Protein AF-A0A9P0BGC9-F1 (afdb_monomer)

Organism: Brassicogethes aeneus (NCBI:txid1431903)

Secondary structure (DSSP, 8-state):
----HHHHHHHHHHHHHHHHHHTT--B--HHHHHHHHHHHHHHHHHHHHGGG-TT---HHHHHHHHHHHHTTTTTT--B-TTHHHH---HHHHHHHHHTT-SS----PPP-TTS--PPP------B----HHHHHHHHHTT--HHHHHHHHHHHHHHTT--GGGB--SHHHHHHHHHHHHHHHHHHHHHH---SS-EEEEE--EEEE-SSSS-EEEE--EEEEETTEEEEEE--EESS--HHHHHHHHHHHHHHTT-TTTEEEEE----------------TTTHHHHHHHHHHHHHS--SSHHHHHHHHHHHHHTT---SS----PPP---TT--HHHHHHHHHHHHHTGGGS---HHHHHHHHHHHHHIIIIIHHHHHHTTBGGGHHHHHHHHHHHHHHHTTT-HHHHHHHHHHHGGG-GGGSTTGGGGGGG-SSS-HHHHHHHHHHTTSPPPSS--SS----GGGTTT--GGGG--GGGHHHHHHHT---GGGGS-GGGGGG-HHHHHHHHHHHT-B-STHHHHHHHHHHHHHTTTS-S-HHHHHHHHHHHHHHHHHHHHHHHHHHHHHHHTSSS-----------------------------------------

Structure (mmCIF, N/CA/C/O backbone):
data_AF-A0A9P0BGC9-F1
#
_entry.id   AF-A0A9P0BGC9-F1
#
loop_
_atom_site.group_PDB
_atom_site.id
_atom_site.type_symbol
_atom_site.label_atom_id
_atom_site.label_alt_id
_atom_site.label_comp_id
_atom_site.label_asym_id
_atom_site.label_entity_id
_atom_site.label_seq_id
_atom_site.pdbx_PDB_ins_code
_atom_site.Cartn_x
_atom_site.Cartn_y
_atom_site.Cartn_z
_atom_site.occupancy
_atom_site.B_iso_or_equiv
_atom_site.auth_seq_id
_atom_site.auth_comp_id
_atom_site.auth_asym_id
_atom_site.auth_atom_id
_atom_site.pdbx_PDB_model_num
ATOM 1 N N . MET A 1 1 ? 18.944 28.566 -44.411 1.00 42.31 1 MET A N 1
ATOM 2 C CA . MET A 1 1 ? 19.583 29.315 -43.300 1.00 42.31 1 MET A CA 1
ATOM 3 C C . MET A 1 1 ? 21.086 29.376 -43.535 1.00 42.31 1 MET A C 1
ATOM 5 O O . MET A 1 1 ? 21.668 28.333 -43.802 1.00 42.31 1 MET A O 1
ATOM 9 N N . LYS A 1 2 ? 21.724 30.555 -43.458 1.00 43.94 2 LYS A N 1
ATOM 10 C CA . LYS A 1 2 ? 23.197 30.640 -43.460 1.00 43.94 2 LYS A CA 1
ATOM 11 C C . LYS A 1 2 ? 23.710 29.971 -42.179 1.00 43.94 2 LYS A C 1
ATOM 13 O O . LYS A 1 2 ? 23.410 30.449 -41.090 1.00 43.94 2 LYS A O 1
ATOM 18 N N . GLN A 1 3 ? 24.410 28.843 -42.302 1.00 54.47 3 GLN A N 1
ATOM 19 C CA . GLN A 1 3 ? 25.045 28.195 -41.154 1.00 54.47 3 GLN A CA 1
ATOM 20 C C . GLN A 1 3 ? 26.105 29.137 -40.567 1.00 54.47 3 GLN A C 1
ATOM 22 O O . GLN A 1 3 ? 26.843 29.791 -41.303 1.00 54.47 3 GLN A O 1
ATOM 27 N N . THR A 1 4 ? 26.174 29.228 -39.240 1.00 75.44 4 THR A N 1
ATOM 28 C CA . THR A 1 4 ? 27.269 29.932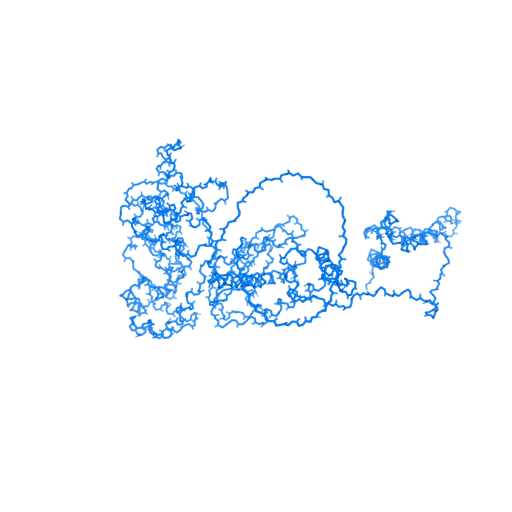 -38.563 1.00 75.44 4 THR A CA 1
ATOM 29 C C . THR A 1 4 ? 28.569 29.138 -38.741 1.00 75.44 4 THR A C 1
ATOM 31 O O . THR A 1 4 ? 28.533 27.909 -38.813 1.00 75.44 4 THR A O 1
ATOM 34 N N . ASN A 1 5 ? 29.729 29.809 -38.768 1.00 72.69 5 ASN A N 1
ATOM 35 C CA . ASN A 1 5 ? 31.035 29.145 -38.945 1.00 72.69 5 ASN A CA 1
ATOM 36 C C . ASN A 1 5 ? 31.257 27.998 -37.941 1.00 72.69 5 ASN A C 1
ATOM 38 O O . ASN A 1 5 ? 31.816 26.962 -38.291 1.00 72.69 5 ASN A O 1
ATOM 42 N N . ARG A 1 6 ? 30.753 28.158 -36.711 1.00 77.88 6 ARG A N 1
ATOM 43 C CA . ARG A 1 6 ? 30.807 27.140 -35.656 1.00 77.88 6 ARG A CA 1
ATOM 44 C C . ARG A 1 6 ? 29.933 25.922 -35.952 1.00 77.88 6 ARG A C 1
ATOM 46 O O . ARG A 1 6 ? 30.346 24.799 -35.679 1.00 77.88 6 ARG A O 1
ATOM 53 N N . ASN A 1 7 ? 28.752 26.115 -36.541 1.00 79.12 7 ASN A N 1
ATOM 54 C CA . ASN A 1 7 ? 27.880 25.008 -36.937 1.00 79.12 7 ASN A CA 1
ATOM 55 C C . ASN A 1 7 ? 28.498 24.205 -38.089 1.00 79.12 7 ASN A C 1
ATOM 57 O O . ASN A 1 7 ? 28.471 22.976 -38.051 1.00 79.12 7 ASN A O 1
ATOM 61 N N . SER A 1 8 ? 29.125 24.875 -39.060 1.00 80.62 8 SER A N 1
ATOM 62 C CA . SER A 1 8 ? 29.835 24.201 -40.154 1.00 80.62 8 SER A CA 1
ATOM 63 C C . SER A 1 8 ? 31.104 23.485 -39.669 1.00 80.62 8 SER A C 1
ATOM 65 O O . SER A 1 8 ? 31.342 22.345 -40.062 1.00 80.62 8 SER A O 1
ATOM 67 N N . ALA A 1 9 ? 31.875 24.085 -38.752 1.00 84.25 9 ALA A N 1
ATOM 68 C CA . ALA A 1 9 ? 33.024 23.427 -38.123 1.00 84.25 9 ALA A CA 1
ATOM 69 C C . ALA A 1 9 ? 32.606 22.207 -37.286 1.00 84.25 9 ALA A C 1
ATOM 71 O O . ALA A 1 9 ? 33.280 21.179 -37.311 1.00 84.25 9 ALA A O 1
ATOM 72 N N . ASN A 1 10 ? 31.471 22.289 -36.586 1.00 85.56 10 ASN A N 1
ATOM 73 C CA . ASN A 1 10 ? 30.896 21.161 -35.858 1.00 85.56 10 ASN A CA 1
ATOM 74 C C . ASN A 1 10 ? 30.459 20.032 -36.802 1.00 85.56 10 ASN A C 1
ATOM 76 O O . ASN A 1 10 ? 30.747 18.876 -36.508 1.00 85.56 10 ASN A O 1
ATOM 80 N N . SER A 1 11 ? 29.820 20.348 -37.934 1.00 81.88 11 SER A N 1
ATOM 81 C CA . SER A 1 11 ? 29.450 19.351 -38.951 1.00 81.88 11 SER A CA 1
ATOM 82 C C . SER A 1 11 ? 30.686 18.646 -39.510 1.00 81.88 11 SER A C 1
ATOM 84 O O . SER A 1 11 ? 30.783 17.427 -39.418 1.00 81.88 11 SER A O 1
ATOM 86 N N . ALA A 1 12 ? 31.684 19.411 -39.967 1.00 82.44 12 ALA A N 1
ATOM 87 C CA . ALA A 1 12 ? 32.933 18.859 -40.488 1.00 82.44 12 ALA A CA 1
ATOM 88 C C . ALA A 1 12 ? 33.674 18.008 -39.441 1.00 82.44 12 ALA A C 1
ATOM 90 O O . ALA A 1 12 ? 34.202 16.946 -39.759 1.00 82.44 12 ALA A O 1
ATOM 91 N N . ALA A 1 13 ? 33.678 18.433 -38.172 1.00 85.31 13 ALA A N 1
ATOM 92 C CA . ALA A 1 13 ? 34.243 17.639 -37.087 1.00 85.31 13 ALA A CA 1
ATOM 93 C C . ALA A 1 13 ? 33.483 16.319 -36.873 1.00 85.31 13 ALA A C 1
ATOM 95 O O . ALA A 1 13 ? 34.124 15.309 -36.602 1.00 85.31 13 ALA A O 1
ATOM 96 N N . CYS A 1 14 ? 32.149 16.298 -37.005 1.00 80.06 14 CYS A N 1
ATOM 97 C CA . CYS A 1 14 ? 31.367 15.058 -36.914 1.00 80.06 14 CYS A CA 1
ATOM 98 C C . CYS A 1 14 ? 31.739 14.079 -38.029 1.00 80.06 14 CYS A C 1
ATOM 100 O O . CYS A 1 14 ? 31.996 12.913 -37.740 1.00 80.06 14 CYS A O 1
ATOM 102 N N . ASP A 1 15 ? 31.810 14.560 -39.270 1.00 80.25 15 ASP A N 1
ATOM 103 C CA . ASP A 1 15 ? 32.088 13.719 -40.437 1.00 80.25 15 ASP A CA 1
ATOM 104 C C . ASP A 1 15 ? 33.494 13.112 -40.362 1.00 80.25 15 ASP A C 1
ATOM 106 O O . ASP A 1 15 ? 33.681 11.909 -40.550 1.00 80.25 15 ASP A O 1
ATOM 110 N N . VAL A 1 16 ? 34.489 13.927 -40.000 1.00 80.75 16 VAL A N 1
ATOM 111 C CA . VAL A 1 16 ? 35.877 13.471 -39.856 1.00 80.75 16 VAL A CA 1
ATOM 112 C C . VAL A 1 16 ? 36.014 12.515 -38.672 1.00 80.75 16 VAL A C 1
ATOM 114 O O . VAL A 1 16 ? 36.643 11.470 -38.811 1.00 80.75 16 VAL A O 1
ATOM 117 N N . MET A 1 17 ? 35.394 12.801 -37.522 1.00 80.81 17 MET A N 1
ATOM 118 C CA . MET A 1 17 ? 35.425 11.873 -36.385 1.00 80.81 17 MET A CA 1
ATOM 119 C C . MET A 1 17 ? 34.767 10.532 -36.720 1.00 80.81 17 MET A C 1
ATOM 121 O O . MET A 1 17 ? 35.321 9.496 -36.365 1.00 80.81 17 MET A O 1
ATOM 125 N N . ALA A 1 18 ? 33.654 10.529 -37.459 1.00 72.44 18 ALA A N 1
ATOM 126 C CA . ALA A 1 18 ? 32.997 9.299 -37.895 1.00 72.44 18 ALA A CA 1
ATOM 127 C C . ALA A 1 18 ? 33.884 8.462 -38.837 1.00 72.44 18 ALA A C 1
ATOM 129 O O . ALA A 1 18 ? 33.871 7.232 -38.768 1.00 72.44 18 ALA A O 1
ATOM 130 N N . LEU A 1 19 ? 34.678 9.104 -39.703 1.00 75.81 19 LEU A N 1
ATOM 131 C CA . LEU A 1 19 ? 35.649 8.412 -40.560 1.00 75.81 19 LEU A CA 1
ATOM 132 C C . LEU A 1 19 ? 36.771 7.755 -39.744 1.00 75.81 19 LEU A C 1
ATOM 134 O O . LEU A 1 19 ? 37.113 6.601 -39.993 1.00 75.81 19 LEU A O 1
ATOM 138 N N . TRP A 1 20 ? 37.306 8.462 -38.749 1.00 76.62 20 TRP A N 1
ATOM 139 C CA . TRP A 1 20 ? 38.382 7.958 -37.890 1.00 76.62 20 TRP A CA 1
ATOM 140 C C . TRP A 1 20 ? 37.905 6.864 -36.926 1.00 76.62 20 TRP A C 1
ATOM 142 O O . TRP A 1 20 ? 38.613 5.885 -36.704 1.00 76.62 20 TRP A O 1
ATOM 152 N N . GLU A 1 21 ? 36.673 6.973 -36.423 1.00 74.50 21 GLU A N 1
ATOM 153 C CA . GLU A 1 21 ? 36.033 5.946 -35.596 1.00 74.50 21 GLU A CA 1
ATOM 154 C C . GLU A 1 21 ? 35.771 4.661 -36.397 1.00 74.50 21 GLU A C 1
ATOM 156 O O . GLU A 1 21 ? 36.004 3.557 -35.904 1.00 74.50 21 GLU A O 1
ATOM 161 N N . ARG A 1 22 ? 35.374 4.783 -37.674 1.00 71.31 22 ARG A N 1
ATOM 162 C CA . ARG A 1 22 ? 35.256 3.639 -38.597 1.00 71.31 22 ARG A CA 1
ATOM 163 C C . ARG A 1 22 ? 36.593 2.955 -38.877 1.00 71.31 22 ARG A C 1
ATOM 165 O O . ARG A 1 22 ? 36.590 1.752 -39.121 1.00 71.31 22 ARG A O 1
ATOM 172 N N . ALA A 1 23 ? 37.689 3.710 -38.850 1.00 66.94 23 ALA A N 1
ATOM 173 C CA . ALA A 1 23 ? 39.052 3.204 -38.993 1.00 66.94 23 ALA A CA 1
ATOM 174 C C . ALA A 1 23 ? 39.649 2.686 -37.669 1.00 66.94 23 ALA A C 1
ATOM 176 O O . ALA A 1 23 ? 40.808 2.298 -37.644 1.00 66.94 23 ALA A O 1
ATOM 177 N N . GLY A 1 24 ? 38.897 2.700 -36.559 1.00 69.81 24 GLY A N 1
ATOM 178 C CA . GLY A 1 24 ? 39.373 2.195 -35.267 1.00 69.81 24 GLY A CA 1
ATOM 179 C C . GLY A 1 24 ? 40.439 3.064 -34.588 1.00 69.81 24 GLY A C 1
ATOM 180 O O . GLY A 1 24 ? 41.047 2.627 -33.612 1.00 69.81 24 GLY A O 1
ATOM 181 N N . ILE A 1 25 ? 40.662 4.296 -35.059 1.00 78.94 25 ILE A N 1
ATOM 182 C CA . ILE A 1 25 ? 41.745 5.156 -34.571 1.00 78.94 25 ILE A CA 1
ATOM 183 C C . ILE A 1 25 ? 41.245 6.042 -33.421 1.00 78.94 25 ILE A C 1
ATOM 185 O O . ILE A 1 25 ? 40.296 6.808 -33.606 1.00 78.94 25 ILE A O 1
ATOM 189 N N . PRO A 1 26 ? 41.897 6.025 -32.241 1.00 81.50 26 PRO A N 1
ATOM 190 C CA . PRO A 1 26 ? 41.546 6.920 -31.141 1.00 81.50 26 PRO A CA 1
ATOM 191 C C . PRO A 1 26 ? 41.730 8.395 -31.524 1.00 81.50 26 PRO A C 1
ATOM 193 O O . PRO A 1 26 ? 42.818 8.799 -31.936 1.00 81.50 26 PRO A O 1
ATOM 196 N N . THR A 1 27 ? 40.702 9.226 -31.334 1.00 87.56 27 THR A N 1
ATOM 197 C CA . THR A 1 27 ? 40.726 10.659 -31.683 1.00 87.56 27 THR A CA 1
ATOM 198 C C . THR A 1 27 ? 40.875 11.574 -30.463 1.00 87.56 27 THR A C 1
ATOM 200 O O . THR A 1 27 ? 40.650 11.176 -29.319 1.00 87.56 27 THR A O 1
ATOM 203 N N . LYS A 1 28 ? 41.211 12.848 -30.699 1.00 85.81 28 LYS A N 1
ATOM 204 C CA . LYS A 1 28 ? 41.090 13.936 -29.707 1.00 85.81 28 LYS A CA 1
ATOM 205 C C . LYS A 1 28 ? 39.616 14.226 -29.383 1.00 85.81 28 LYS A C 1
ATOM 207 O O . LYS A 1 28 ? 38.712 13.802 -30.106 1.00 85.81 28 LYS A O 1
ATOM 212 N N . LEU A 1 29 ? 39.363 14.969 -28.301 1.00 86.81 29 LEU A N 1
ATOM 213 C CA . LEU A 1 29 ? 38.004 15.379 -27.939 1.00 86.81 29 LEU A CA 1
ATOM 214 C C . LEU A 1 29 ? 37.404 16.267 -29.038 1.00 86.81 29 LEU A C 1
ATOM 216 O O . LEU A 1 29 ? 38.070 17.149 -29.579 1.00 86.81 29 LEU A O 1
ATOM 220 N N . LYS A 1 30 ? 36.106 16.093 -29.307 1.00 86.62 30 LYS A N 1
ATOM 221 C CA . LYS A 1 30 ? 35.371 16.826 -30.352 1.00 86.62 30 LYS A CA 1
ATOM 222 C C . LYS A 1 30 ? 35.540 18.348 -30.263 1.00 86.62 30 LYS A C 1
ATOM 224 O O . LYS A 1 30 ? 35.715 19.011 -31.281 1.00 86.62 30 LYS A O 1
ATOM 229 N N . LYS A 1 31 ? 35.550 18.902 -29.045 1.00 87.44 31 LYS A N 1
ATOM 230 C CA . LYS A 1 31 ? 35.769 20.339 -28.801 1.00 87.44 31 LYS A CA 1
ATOM 231 C C . LYS A 1 31 ? 37.115 20.843 -29.343 1.00 87.44 31 LYS A C 1
ATOM 233 O O . LYS A 1 31 ? 37.182 21.953 -29.863 1.00 87.44 31 LYS A O 1
ATOM 238 N N . ASP A 1 32 ? 38.161 20.022 -29.269 1.00 87.06 32 ASP A N 1
ATOM 239 C CA . ASP A 1 32 ? 39.514 20.389 -29.694 1.00 87.06 32 ASP A CA 1
ATOM 240 C C . ASP A 1 32 ? 39.655 20.290 -31.217 1.00 87.06 32 ASP A C 1
ATOM 242 O O . ASP A 1 32 ? 40.332 21.111 -31.835 1.00 87.06 32 ASP A O 1
ATOM 246 N N . VAL A 1 33 ? 38.950 19.335 -31.836 1.00 85.94 33 VAL A N 1
ATOM 247 C CA . VAL A 1 33 ? 38.841 19.210 -33.299 1.00 85.94 33 VAL A CA 1
ATOM 248 C C . VAL A 1 33 ? 38.106 20.411 -33.895 1.00 85.94 33 VAL A C 1
ATOM 250 O O . VAL A 1 33 ? 38.604 21.025 -34.837 1.00 85.94 33 VAL A O 1
ATOM 253 N N . ILE A 1 34 ? 36.971 20.806 -33.308 1.00 86.62 34 ILE A N 1
ATOM 254 C CA . ILE A 1 34 ? 36.220 21.999 -33.731 1.00 86.62 34 ILE A CA 1
ATOM 255 C C . ILE A 1 34 ? 37.110 23.242 -33.632 1.00 86.62 34 ILE A C 1
ATOM 257 O O . ILE A 1 34 ? 37.242 23.979 -34.607 1.00 86.62 34 ILE A O 1
ATOM 261 N N . LYS A 1 35 ? 37.800 23.425 -32.498 1.00 88.81 35 LYS A N 1
ATOM 262 C CA . LYS A 1 35 ? 38.720 24.551 -32.288 1.00 88.81 35 LYS A CA 1
ATOM 263 C C . LYS A 1 35 ? 39.859 24.574 -33.316 1.00 88.81 35 LYS A C 1
ATOM 265 O O . LYS A 1 35 ? 40.231 25.644 -33.792 1.00 88.81 35 LYS A O 1
ATOM 270 N N . LYS A 1 36 ? 40.403 23.408 -33.691 1.00 87.12 36 LYS A N 1
ATOM 271 C CA . LYS A 1 36 ? 41.438 23.282 -34.734 1.00 87.12 36 LYS A CA 1
ATOM 272 C C . LYS A 1 36 ? 40.926 23.768 -36.097 1.00 87.12 36 LYS A C 1
ATOM 274 O O . LYS A 1 36 ? 41.611 24.555 -36.750 1.00 87.12 36 LYS A O 1
ATOM 279 N N . ILE A 1 37 ? 39.724 23.348 -36.496 1.00 88.12 37 ILE A N 1
ATOM 280 C CA . ILE A 1 37 ? 39.091 23.745 -37.766 1.00 88.12 37 ILE A CA 1
ATOM 281 C C . ILE A 1 37 ? 38.769 25.248 -37.766 1.00 88.12 37 ILE A C 1
ATOM 283 O O . ILE A 1 37 ? 39.096 25.949 -38.725 1.00 88.12 37 ILE A O 1
ATOM 287 N N . GLU A 1 38 ? 38.199 25.767 -36.675 1.00 87.94 38 GLU A N 1
ATOM 288 C CA . GLU A 1 38 ? 37.884 27.194 -36.523 1.00 87.94 38 GLU A CA 1
ATOM 289 C C . GLU A 1 38 ? 39.142 28.070 -36.607 1.00 87.94 38 GLU A C 1
ATOM 291 O O . GLU A 1 38 ? 39.159 29.065 -37.332 1.00 87.94 38 GLU A O 1
ATOM 296 N N . ASN A 1 39 ? 40.224 27.686 -35.923 1.00 87.50 39 ASN A N 1
ATOM 297 C CA . ASN A 1 39 ? 41.488 28.422 -35.963 1.00 87.50 39 ASN A CA 1
ATOM 298 C C . ASN A 1 39 ? 42.066 28.487 -37.382 1.00 87.50 39 ASN A C 1
ATOM 300 O O . ASN A 1 39 ? 42.471 29.560 -37.830 1.00 87.50 39 ASN A O 1
ATOM 304 N N . LYS A 1 40 ? 42.043 27.370 -38.119 1.00 85.94 40 LYS A N 1
ATOM 305 C CA . LYS A 1 40 ? 42.550 27.312 -39.498 1.00 85.94 40 LYS A CA 1
ATOM 306 C C . LYS A 1 40 ? 41.703 28.129 -40.469 1.00 85.94 40 LYS A C 1
ATOM 308 O O . LYS A 1 40 ? 42.253 28.794 -41.350 1.00 85.94 40 LYS A O 1
ATOM 313 N N . PHE A 1 41 ? 40.388 28.145 -40.271 1.00 85.38 41 PHE A N 1
ATOM 314 C CA . PHE A 1 41 ? 39.486 29.012 -41.022 1.00 85.38 41 PHE A CA 1
ATOM 315 C C . PHE A 1 41 ? 39.741 30.499 -40.727 1.00 85.38 41 PHE A C 1
ATOM 317 O O . PHE A 1 41 ? 39.804 31.309 -41.650 1.00 85.38 41 PHE A O 1
ATOM 324 N N . ASN A 1 42 ? 39.973 30.865 -39.464 1.00 85.00 42 ASN A N 1
ATOM 325 C CA . ASN A 1 42 ? 40.301 32.238 -39.074 1.00 85.00 42 ASN A CA 1
ATOM 326 C C . ASN A 1 42 ? 41.653 32.703 -39.649 1.00 85.00 42 ASN A C 1
ATOM 328 O O . ASN A 1 42 ? 41.774 33.848 -40.090 1.00 85.00 42 ASN A O 1
ATOM 332 N N . GLU A 1 43 ? 42.666 31.831 -39.681 1.00 83.88 43 GLU A N 1
ATOM 333 C CA . GLU A 1 43 ? 43.948 32.090 -40.359 1.00 83.88 43 GLU A CA 1
ATOM 334 C C . GLU A 1 43 ? 43.742 32.360 -41.856 1.00 83.88 43 GLU A C 1
ATOM 336 O O . GLU A 1 43 ? 44.231 33.363 -42.381 1.00 83.88 43 GLU A O 1
ATOM 341 N N . TRP A 1 44 ? 42.937 31.531 -42.525 1.00 85.56 44 TRP A N 1
ATOM 342 C CA . TRP A 1 44 ? 42.585 31.725 -43.930 1.00 85.56 44 TRP A CA 1
ATOM 343 C C . TRP A 1 44 ? 41.834 33.038 -44.176 1.00 85.56 44 TRP A C 1
ATOM 345 O O . TRP A 1 44 ? 42.138 33.756 -45.128 1.00 85.56 44 TRP A O 1
ATOM 355 N N . GLN A 1 45 ? 40.890 33.407 -43.306 1.00 82.88 45 GLN A N 1
ATOM 356 C CA . GLN A 1 45 ? 40.167 34.676 -43.424 1.00 82.88 45 GLN A CA 1
ATOM 357 C C . GLN A 1 45 ? 41.104 35.889 -43.333 1.00 82.88 45 GLN A C 1
ATOM 359 O O . GLN A 1 45 ? 40.912 36.862 -44.066 1.00 82.88 45 GLN A O 1
ATOM 364 N N . LYS A 1 46 ? 42.133 35.833 -42.475 1.00 82.31 46 LYS A N 1
ATOM 365 C CA . LYS A 1 46 ? 43.165 36.880 -42.378 1.00 82.31 46 LYS A CA 1
ATOM 366 C C . LYS A 1 46 ? 43.998 36.968 -43.660 1.00 82.31 46 LYS A C 1
ATOM 368 O O . LYS A 1 46 ? 44.218 38.070 -44.157 1.00 82.31 46 LYS A O 1
ATOM 373 N N . LEU A 1 47 ? 44.404 35.830 -44.230 1.00 80.19 47 LEU A N 1
ATOM 374 C CA . LEU A 1 47 ? 45.116 35.785 -45.515 1.00 80.19 47 LEU A CA 1
ATOM 375 C C . LEU A 1 47 ? 44.251 36.323 -46.665 1.00 80.19 47 LEU A C 1
ATOM 377 O O . LEU A 1 47 ? 44.726 37.108 -47.484 1.00 80.19 47 LEU A O 1
ATOM 381 N N . LYS A 1 48 ? 42.958 35.981 -46.684 1.00 78.94 48 LYS A N 1
ATOM 382 C CA . LYS A 1 48 ? 41.999 36.449 -47.693 1.00 78.94 48 LYS A CA 1
ATOM 383 C C . LYS A 1 48 ? 41.822 37.970 -47.673 1.00 78.94 48 LYS A C 1
ATOM 385 O O . LYS A 1 48 ? 41.856 38.578 -48.737 1.00 78.94 48 LYS A O 1
ATOM 390 N N . LYS A 1 49 ? 41.683 38.587 -46.492 1.00 72.06 49 LYS A N 1
ATOM 391 C CA . LYS A 1 49 ? 41.564 40.055 -46.351 1.00 72.06 49 LYS A CA 1
ATOM 392 C C . LYS A 1 49 ? 42.807 40.804 -46.848 1.00 72.06 49 LYS A C 1
ATOM 394 O O . LYS A 1 49 ? 42.693 41.887 -47.405 1.00 72.06 49 LYS A O 1
ATOM 399 N N . ASN A 1 50 ? 43.991 40.206 -46.716 1.00 66.12 50 ASN A N 1
ATOM 400 C CA . ASN A 1 50 ? 45.251 40.810 -47.159 1.00 66.12 50 ASN A CA 1
ATOM 401 C C . ASN A 1 50 ? 45.500 40.696 -48.675 1.00 66.12 50 ASN A C 1
ATOM 403 O O . ASN A 1 50 ? 46.431 41.314 -49.186 1.00 66.12 50 ASN A O 1
ATOM 407 N N . LYS A 1 51 ? 44.668 39.940 -49.405 1.00 62.00 51 LYS A N 1
ATOM 408 C CA . LYS A 1 51 ? 44.774 39.744 -50.861 1.00 62.00 51 LYS A CA 1
ATOM 409 C C . LYS A 1 51 ? 44.339 40.980 -51.667 1.00 62.00 51 LYS A C 1
ATOM 411 O O . LYS A 1 51 ? 44.733 41.119 -52.823 1.00 62.00 51 LYS A O 1
ATOM 416 N N . GLU A 1 52 ? 43.550 41.873 -51.064 1.00 56.81 52 GLU A N 1
ATOM 417 C CA . GLU A 1 52 ? 43.003 43.083 -51.701 1.00 56.81 52 GLU A CA 1
ATOM 418 C C . GLU A 1 52 ? 43.984 44.277 -51.696 1.00 56.81 52 GLU A C 1
ATOM 420 O O . GLU A 1 52 ? 43.862 45.175 -52.526 1.00 56.81 52 GLU A O 1
ATOM 425 N N . ASN A 1 53 ? 45.036 44.252 -50.865 1.00 58.28 53 ASN A N 1
ATOM 426 C CA . ASN A 1 53 ? 46.095 45.272 -50.840 1.00 58.28 53 ASN A CA 1
ATOM 427 C C . ASN A 1 53 ? 47.193 44.970 -51.883 1.00 58.28 53 ASN A C 1
ATOM 429 O O . ASN A 1 53 ? 48.264 44.445 -51.574 1.00 58.28 53 ASN A O 1
ATOM 433 N N . LYS A 1 54 ? 46.924 45.296 -53.154 1.00 53.97 54 LYS A N 1
ATOM 434 C CA . LYS A 1 54 ? 47.773 44.952 -54.316 1.00 53.97 54 LYS A CA 1
ATOM 435 C C . LYS A 1 54 ? 49.174 45.598 -54.363 1.00 53.97 54 LYS A C 1
ATOM 437 O O . LYS A 1 54 ? 49.988 45.146 -55.162 1.00 53.97 54 LYS A O 1
ATOM 442 N N . PHE A 1 55 ? 49.493 46.611 -53.548 1.00 54.81 55 PHE A N 1
ATOM 443 C CA . PHE A 1 55 ? 50.686 47.452 -53.780 1.00 54.81 55 PHE A CA 1
ATOM 444 C C . PHE A 1 55 ? 51.996 46.987 -53.103 1.00 54.81 55 PHE A C 1
ATOM 446 O O . PHE A 1 55 ? 53.068 47.439 -53.490 1.00 54.81 55 PHE A O 1
ATOM 453 N N . LYS A 1 56 ? 51.974 46.052 -52.138 1.00 55.34 56 LYS A N 1
ATOM 454 C CA . LYS A 1 56 ? 53.203 45.451 -51.565 1.00 55.34 56 LYS A CA 1
ATOM 455 C C . LYS A 1 56 ? 52.979 43.992 -51.171 1.00 55.34 56 LYS A C 1
ATOM 457 O O . LYS A 1 56 ? 52.793 43.665 -50.001 1.00 55.34 56 LYS A O 1
ATOM 462 N N . ARG A 1 57 ? 53.022 43.084 -52.150 1.00 61.34 57 ARG A N 1
ATOM 463 C CA . ARG A 1 57 ? 53.005 41.633 -51.900 1.00 61.34 57 ARG A CA 1
ATOM 464 C C . ARG A 1 57 ? 54.378 41.191 -51.374 1.00 61.34 57 ARG A C 1
ATOM 466 O O . ARG A 1 57 ? 55.221 40.725 -52.139 1.00 61.34 57 ARG A O 1
ATOM 473 N N . SER A 1 58 ? 54.623 41.431 -50.084 1.00 67.38 58 SER A N 1
ATOM 474 C CA . SER A 1 58 ? 55.909 41.154 -49.437 1.00 67.38 58 SER A CA 1
ATOM 475 C C . SER A 1 58 ? 56.224 39.657 -49.425 1.00 67.38 58 SER A C 1
ATOM 477 O O . SER A 1 58 ? 55.333 38.805 -49.402 1.00 67.38 58 SER A O 1
ATOM 479 N N . GLU A 1 59 ? 57.511 39.322 -49.424 1.00 67.75 59 GLU A N 1
ATOM 480 C CA . GLU A 1 59 ? 57.987 37.940 -49.339 1.00 67.75 59 GLU A CA 1
ATOM 481 C C . GLU A 1 59 ? 57.472 37.216 -48.084 1.00 67.75 59 GLU A C 1
ATOM 483 O O . GLU A 1 59 ? 57.072 36.056 -48.156 1.00 67.75 59 GLU A O 1
ATOM 488 N N . GLY A 1 60 ? 57.322 37.939 -46.969 1.00 71.94 60 GLY A N 1
ATOM 489 C CA . GLY A 1 60 ? 56.732 37.407 -45.738 1.00 71.94 60 GLY A CA 1
ATOM 490 C C . GLY A 1 60 ? 55.264 36.976 -45.866 1.00 71.94 60 GLY A C 1
ATOM 491 O O . GLY A 1 60 ? 54.854 36.024 -45.207 1.00 71.94 60 GLY A O 1
ATOM 492 N N . LEU A 1 61 ? 54.460 37.617 -46.726 1.00 71.81 61 LEU A N 1
ATOM 493 C CA . LEU A 1 61 ? 53.085 37.172 -47.008 1.00 71.81 61 LEU A CA 1
ATOM 494 C C . LEU A 1 61 ? 53.072 35.876 -47.828 1.00 71.81 61 LEU A C 1
ATOM 496 O O . LEU A 1 61 ? 52.281 34.985 -47.530 1.00 71.81 61 LEU A O 1
ATOM 500 N N . ARG A 1 62 ? 53.984 35.736 -48.802 1.00 72.31 62 ARG A N 1
ATOM 501 C CA . ARG A 1 62 ? 54.143 34.495 -49.585 1.00 72.31 62 ARG A CA 1
ATOM 502 C C . ARG A 1 62 ? 54.588 33.324 -48.709 1.00 72.31 62 ARG A C 1
ATOM 504 O O . ARG A 1 62 ? 54.097 32.214 -48.895 1.00 72.31 62 ARG A O 1
ATOM 511 N N . ASN A 1 63 ? 55.463 33.574 -47.736 1.00 79.19 63 ASN A N 1
ATOM 512 C CA . ASN A 1 63 ? 55.883 32.550 -46.779 1.00 79.19 63 ASN A CA 1
ATOM 513 C C . ASN A 1 63 ? 54.727 32.123 -45.864 1.00 79.19 63 ASN A C 1
ATOM 515 O O . ASN A 1 63 ? 54.499 30.929 -45.719 1.00 79.19 63 ASN A O 1
ATOM 519 N N . LYS A 1 64 ? 53.912 33.060 -45.359 1.00 79.75 64 LYS A N 1
ATOM 520 C CA . LYS A 1 64 ? 52.710 32.734 -44.564 1.00 79.75 64 LYS A CA 1
ATOM 521 C C . LYS A 1 64 ? 51.641 31.972 -45.357 1.00 79.75 64 LYS A C 1
ATOM 523 O O . LYS A 1 64 ? 50.981 31.096 -44.804 1.00 79.75 64 LYS A O 1
ATOM 528 N N . GLU A 1 65 ? 51.461 32.282 -46.643 1.00 79.62 65 GLU A N 1
ATOM 529 C CA . GLU A 1 65 ? 50.579 31.511 -47.535 1.00 79.62 65 GLU A CA 1
ATOM 530 C C . GLU A 1 65 ? 51.099 30.078 -47.727 1.00 79.62 65 GLU A C 1
ATOM 532 O O . GLU A 1 65 ? 50.321 29.133 -47.593 1.00 79.62 65 GLU A O 1
ATOM 537 N N . LYS A 1 66 ? 52.408 29.906 -47.967 1.00 80.31 66 LYS A N 1
ATOM 538 C CA . LYS A 1 66 ? 53.049 28.584 -48.070 1.00 80.31 66 LYS A CA 1
ATOM 539 C C . LYS A 1 66 ? 52.962 27.790 -46.763 1.00 80.31 66 LYS A C 1
ATOM 541 O O . LYS A 1 66 ? 52.631 26.612 -46.791 1.00 80.31 66 LYS A O 1
ATOM 546 N N . GLU A 1 67 ? 53.204 28.422 -45.617 1.00 80.50 67 GLU A N 1
ATOM 547 C CA . GLU A 1 67 ? 53.070 27.790 -44.297 1.00 80.50 67 GLU A CA 1
ATOM 548 C C . GLU A 1 67 ? 51.637 27.321 -44.035 1.00 80.50 67 GLU A C 1
ATOM 550 O O . GLU A 1 67 ? 51.426 26.203 -43.564 1.00 80.50 67 GLU A O 1
ATOM 555 N N . TRP A 1 68 ? 50.640 28.143 -44.379 1.00 84.00 68 TRP A N 1
ATOM 556 C CA . TRP A 1 68 ? 49.236 27.763 -44.248 1.00 84.00 68 TRP A CA 1
ATOM 557 C C . TRP A 1 68 ? 48.863 26.614 -45.195 1.00 84.00 68 TRP A C 1
ATOM 559 O O . TRP A 1 68 ? 48.180 25.688 -44.761 1.00 84.00 68 TRP A O 1
ATOM 569 N N . GLN A 1 69 ? 49.348 26.628 -46.444 1.00 79.75 69 GLN A N 1
ATOM 570 C CA . GLN A 1 69 ? 49.158 25.531 -47.403 1.00 79.75 69 GLN A CA 1
ATOM 571 C C . GLN A 1 69 ? 49.762 24.218 -46.896 1.00 79.75 69 GLN A C 1
ATOM 573 O O . GLN A 1 69 ? 49.076 23.201 -46.902 1.00 79.75 69 GLN A O 1
ATOM 578 N N . ASN A 1 70 ? 50.988 24.251 -46.371 1.00 78.94 70 ASN A N 1
ATOM 579 C CA . ASN A 1 70 ? 51.632 23.072 -45.789 1.00 78.94 70 ASN A CA 1
ATOM 580 C C . ASN A 1 70 ? 50.849 22.533 -44.579 1.00 78.94 70 ASN A C 1
ATOM 582 O O . ASN A 1 70 ? 50.756 21.327 -44.381 1.00 78.94 70 ASN A O 1
ATOM 586 N N . CYS A 1 71 ? 50.226 23.412 -43.786 1.00 77.56 71 CYS A N 1
ATOM 587 C CA . CYS A 1 71 ? 49.391 23.013 -42.650 1.00 77.56 71 CYS A CA 1
ATOM 588 C C . CYS A 1 71 ? 48.062 22.342 -43.047 1.00 77.56 71 CYS A C 1
ATOM 590 O O . CYS A 1 71 ? 47.398 21.781 -42.172 1.00 77.56 71 CYS A O 1
ATOM 592 N N . LEU A 1 72 ? 47.627 22.435 -44.312 1.00 77.88 72 LEU A N 1
ATOM 593 C CA . LEU A 1 72 ? 46.405 21.766 -44.768 1.00 77.88 72 LEU A CA 1
ATOM 594 C C . LEU A 1 72 ? 46.577 20.249 -44.854 1.00 77.88 72 LEU A C 1
ATOM 596 O O . LEU A 1 72 ? 45.601 19.533 -44.635 1.00 77.88 72 LEU A O 1
ATOM 600 N N . GLU A 1 73 ? 47.797 19.765 -45.109 1.00 72.69 73 GLU A N 1
ATOM 601 C CA . GLU A 1 73 ? 48.101 18.328 -45.158 1.00 72.69 73 GLU A CA 1
ATOM 602 C C . GLU A 1 73 ? 47.799 17.639 -43.816 1.00 72.69 73 GLU A C 1
ATOM 604 O O . GLU A 1 73 ? 47.311 16.511 -43.789 1.00 72.69 73 GLU A O 1
ATOM 609 N N . ASP A 1 74 ? 47.977 18.364 -42.708 1.00 76.62 74 ASP A N 1
ATOM 610 C CA . ASP A 1 74 ? 47.758 17.872 -41.345 1.00 76.62 74 ASP A CA 1
ATOM 611 C C . ASP A 1 74 ? 46.394 18.289 -40.763 1.00 76.62 74 ASP A C 1
ATOM 613 O O . ASP A 1 74 ? 46.112 18.043 -39.583 1.00 76.62 74 ASP A O 1
ATOM 617 N N . LEU A 1 75 ? 45.525 18.957 -41.538 1.00 80.44 75 LEU A N 1
ATOM 618 C CA . LEU A 1 75 ? 44.274 19.542 -41.033 1.00 80.44 75 LEU A CA 1
ATOM 619 C C . LEU A 1 75 ? 43.383 18.482 -40.377 1.00 80.44 75 LEU A C 1
ATOM 621 O O . LEU A 1 75 ? 42.907 18.679 -39.253 1.00 80.44 75 LEU A O 1
ATOM 625 N N . PHE A 1 76 ? 43.232 17.338 -41.043 1.00 78.69 76 PHE A N 1
ATOM 626 C CA . PHE A 1 76 ? 42.378 16.243 -40.597 1.00 78.69 76 PHE A CA 1
ATOM 627 C C . PHE A 1 76 ? 43.107 15.149 -39.807 1.00 78.69 76 PHE A C 1
ATOM 629 O O . PHE A 1 76 ? 42.452 14.181 -39.436 1.00 78.69 76 PHE A O 1
ATOM 636 N N . ASP A 1 77 ? 44.393 15.316 -39.452 1.00 83.31 77 ASP A N 1
ATOM 637 C CA . ASP A 1 77 ? 44.999 14.490 -38.393 1.00 83.31 77 ASP A CA 1
ATOM 638 C C . ASP A 1 77 ? 44.402 14.891 -37.034 1.00 83.31 77 ASP A C 1
ATOM 640 O O . ASP A 1 77 ? 44.757 15.913 -36.423 1.00 83.31 77 ASP A O 1
ATOM 644 N N . ILE A 1 78 ? 43.434 14.094 -36.588 1.00 86.12 78 ILE A N 1
ATOM 645 C CA . ILE A 1 78 ? 42.735 14.254 -35.313 1.00 86.12 78 ILE A CA 1
ATOM 646 C C . ILE A 1 78 ? 43.051 13.119 -34.336 1.00 86.12 78 ILE A C 1
ATOM 648 O O . ILE A 1 78 ? 42.371 13.009 -33.309 1.00 86.12 78 ILE A O 1
ATOM 652 N N . ALA A 1 79 ? 44.072 12.301 -34.617 1.00 84.19 79 ALA A N 1
ATOM 653 C CA . ALA A 1 79 ? 44.465 11.208 -33.737 1.00 84.19 79 ALA A CA 1
ATOM 654 C C . ALA A 1 79 ? 44.821 11.736 -32.346 1.00 84.19 79 ALA A C 1
ATOM 656 O O . ALA A 1 79 ? 45.401 12.817 -32.185 1.00 84.19 79 ALA A O 1
ATOM 657 N N . HIS A 1 80 ? 44.521 10.944 -31.324 1.00 83.38 80 HIS A N 1
ATOM 658 C CA . HIS A 1 80 ? 45.052 11.167 -29.990 1.00 83.38 80 HIS A CA 1
ATOM 659 C C . HIS A 1 80 ? 46.594 11.194 -30.036 1.00 83.38 80 HIS A C 1
ATOM 661 O O . HIS A 1 80 ? 47.208 10.493 -30.841 1.00 83.38 80 HIS A O 1
ATOM 667 N N . ALA A 1 81 ? 47.240 11.993 -29.178 1.00 80.31 81 ALA A N 1
ATOM 668 C CA . ALA A 1 81 ? 48.709 12.112 -29.166 1.00 80.31 81 ALA A CA 1
ATOM 669 C C . ALA A 1 81 ? 49.394 10.744 -28.979 1.00 80.31 81 ALA A C 1
ATOM 671 O O . ALA A 1 81 ? 50.378 10.428 -29.635 1.00 80.31 81 ALA A O 1
ATOM 672 N N . ASP A 1 82 ? 48.775 9.913 -28.149 1.00 81.69 82 ASP A N 1
ATOM 673 C CA . ASP A 1 82 ? 49.195 8.555 -27.806 1.00 81.69 82 ASP A CA 1
ATOM 674 C C . ASP A 1 82 ? 48.552 7.461 -28.696 1.00 81.69 82 ASP A C 1
ATOM 676 O O . ASP A 1 82 ? 48.521 6.287 -28.341 1.00 81.69 82 ASP A O 1
ATOM 680 N N . ALA A 1 83 ? 47.962 7.823 -29.844 1.00 81.00 83 ALA A N 1
ATOM 681 C CA . ALA A 1 83 ? 47.217 6.874 -30.681 1.00 81.00 83 ALA A CA 1
ATOM 682 C C . ALA A 1 83 ? 48.075 5.686 -31.157 1.00 81.00 83 ALA A C 1
ATOM 684 O O . ALA A 1 83 ? 47.587 4.563 -31.155 1.00 81.00 83 ALA A O 1
ATOM 685 N N . LEU A 1 84 ? 49.355 5.903 -31.483 1.00 80.25 84 LEU A N 1
ATOM 686 C CA . LEU A 1 84 ? 50.260 4.845 -31.963 1.00 80.25 84 LEU A CA 1
ATOM 687 C C . LEU A 1 84 ? 50.581 3.766 -30.917 1.00 80.25 84 LEU A C 1
ATOM 689 O O . LEU A 1 84 ? 50.945 2.664 -31.312 1.00 80.25 84 LEU A O 1
ATOM 693 N N . ASN A 1 85 ? 50.450 4.075 -29.622 1.00 77.94 85 ASN A N 1
ATOM 694 C CA . ASN A 1 85 ? 50.656 3.114 -28.532 1.00 77.94 85 ASN A CA 1
ATOM 695 C C . ASN A 1 85 ? 49.346 2.434 -28.108 1.00 77.94 85 ASN A C 1
ATOM 697 O O . ASN A 1 85 ? 49.360 1.347 -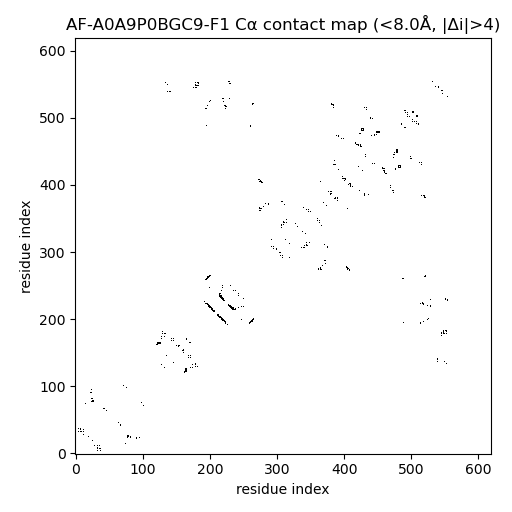27.542 1.00 77.94 85 ASN A O 1
ATOM 701 N N . ARG A 1 86 ? 48.203 3.082 -28.365 1.00 73.00 86 ARG A N 1
ATOM 702 C CA . ARG A 1 86 ? 46.864 2.568 -28.031 1.00 73.00 86 ARG A CA 1
ATOM 703 C C . ARG A 1 86 ? 46.286 1.649 -29.102 1.00 73.00 86 ARG A C 1
ATOM 705 O O . ARG A 1 86 ? 45.378 0.878 -28.803 1.00 73.00 86 ARG A O 1
ATOM 712 N N . ILE A 1 87 ? 46.764 1.762 -30.338 1.00 76.88 87 ILE A N 1
ATOM 713 C CA . ILE A 1 87 ? 46.380 0.876 -31.435 1.00 76.88 87 ILE A CA 1
ATOM 714 C C . ILE A 1 87 ? 47.156 -0.434 -31.284 1.00 76.88 87 ILE A C 1
ATOM 716 O O . ILE A 1 87 ? 48.376 -0.458 -31.409 1.00 76.88 87 ILE A O 1
ATOM 720 N N . THR A 1 88 ? 46.437 -1.522 -31.020 1.00 71.50 88 THR A N 1
ATOM 721 C CA . THR A 1 88 ? 47.001 -2.876 -30.901 1.00 71.50 88 THR A CA 1
ATOM 722 C C . THR A 1 88 ? 47.018 -3.641 -32.227 1.00 71.50 88 THR A C 1
ATOM 724 O O . THR A 1 88 ? 47.617 -4.707 -32.306 1.00 71.50 88 THR A O 1
ATOM 727 N N . ILE A 1 89 ? 46.348 -3.114 -33.256 1.00 67.94 89 ILE A N 1
ATOM 728 C CA . ILE A 1 89 ? 46.226 -3.709 -34.591 1.00 67.94 89 ILE A CA 1
ATOM 729 C C . ILE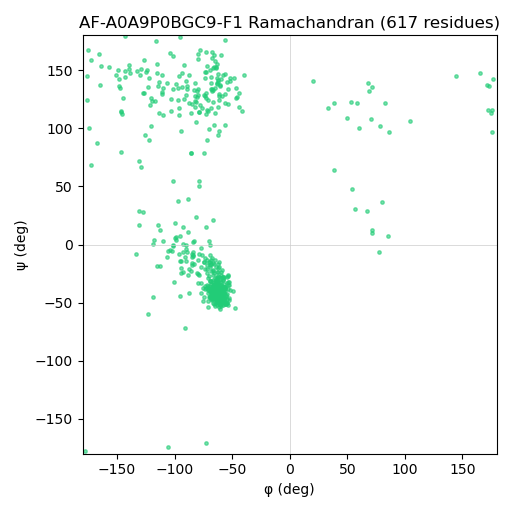 A 1 89 ? 47.296 -3.087 -35.495 1.00 67.94 89 ILE A C 1
ATOM 731 O O . ILE A 1 89 ? 47.283 -1.877 -35.727 1.00 67.94 89 ILE A O 1
ATOM 735 N N . GLU A 1 90 ? 48.221 -3.898 -36.002 1.00 66.06 90 GLU A N 1
ATOM 736 C CA . GLU A 1 90 ? 49.388 -3.408 -36.745 1.00 66.06 90 GLU A CA 1
ATOM 737 C C . GLU A 1 90 ? 48.992 -2.718 -38.064 1.00 66.06 90 GLU A C 1
ATOM 739 O O . GLU A 1 90 ? 49.585 -1.708 -38.434 1.00 66.06 90 GLU A O 1
ATOM 744 N N . GLU A 1 91 ? 47.921 -3.159 -38.729 1.00 64.19 91 GLU A N 1
ATOM 745 C CA . GLU A 1 91 ? 47.416 -2.536 -39.959 1.00 64.19 91 GLU A CA 1
ATOM 746 C C . GLU A 1 91 ? 46.863 -1.120 -39.723 1.00 64.19 91 GLU A C 1
ATOM 748 O O . GLU A 1 91 ? 47.157 -0.202 -40.490 1.00 64.19 91 GLU A O 1
ATOM 753 N N . ASP A 1 92 ? 46.115 -0.907 -38.636 1.00 69.06 92 ASP A N 1
ATOM 754 C CA . ASP A 1 92 ? 45.572 0.410 -38.266 1.00 69.06 92 ASP A CA 1
ATOM 755 C C . ASP A 1 92 ? 46.701 1.360 -37.818 1.00 69.06 92 ASP A C 1
ATOM 757 O O . ASP A 1 92 ? 46.655 2.577 -38.039 1.00 69.06 92 ASP A O 1
ATOM 761 N N . ARG A 1 93 ? 47.760 0.794 -37.221 1.00 72.69 93 ARG A N 1
ATOM 762 C CA . ARG A 1 93 ? 48.980 1.509 -36.831 1.00 72.69 93 ARG A CA 1
ATOM 763 C C . ARG A 1 93 ? 49.772 1.951 -38.062 1.00 72.69 93 ARG A C 1
ATOM 765 O O . ARG A 1 93 ? 50.163 3.118 -38.137 1.00 72.69 93 ARG A O 1
ATOM 772 N N . LEU A 1 94 ? 49.947 1.064 -39.044 1.00 73.19 94 LEU A N 1
ATOM 773 C CA . LEU A 1 94 ? 50.571 1.358 -40.336 1.00 73.19 94 LEU A CA 1
ATOM 774 C C . LEU A 1 94 ? 49.764 2.386 -41.132 1.00 73.19 94 LEU A C 1
ATOM 776 O O . LEU A 1 94 ? 50.349 3.326 -41.669 1.00 73.19 94 LEU A O 1
ATOM 780 N N . PHE A 1 95 ? 48.433 2.280 -41.127 1.00 74.56 95 PHE A N 1
ATOM 781 C CA . PHE A 1 95 ? 47.551 3.277 -41.726 1.00 74.56 95 PHE A CA 1
ATOM 782 C C . PHE A 1 95 ? 47.754 4.654 -41.084 1.00 74.56 95 PHE A C 1
ATOM 784 O O . PHE A 1 95 ? 47.933 5.633 -41.801 1.00 74.56 95 PHE A O 1
ATOM 791 N N . LEU A 1 96 ? 47.809 4.766 -39.750 1.00 78.31 96 LEU A N 1
ATOM 792 C CA . LEU A 1 96 ? 48.067 6.049 -39.082 1.00 78.31 96 LEU A CA 1
ATOM 793 C C . LEU A 1 96 ? 49.465 6.615 -39.403 1.00 78.31 96 LEU A C 1
ATOM 795 O O . LEU A 1 96 ? 49.614 7.828 -39.562 1.00 78.31 96 LEU A O 1
ATOM 799 N N . ILE A 1 97 ? 50.484 5.759 -39.524 1.00 79.00 97 ILE A N 1
ATOM 800 C CA . ILE A 1 97 ? 51.839 6.154 -39.945 1.00 79.00 97 ILE A CA 1
ATOM 801 C C . ILE A 1 97 ? 51.820 6.680 -41.386 1.00 79.00 97 ILE A C 1
ATOM 803 O O . ILE A 1 97 ? 52.403 7.723 -41.681 1.00 79.00 97 ILE A O 1
ATOM 807 N N . GLU A 1 98 ? 51.113 6.001 -42.285 1.00 73.62 98 GLU A N 1
ATOM 808 C CA . GLU A 1 98 ? 50.932 6.424 -43.671 1.00 73.62 98 GLU A CA 1
ATOM 809 C C . GLU A 1 98 ? 50.130 7.732 -43.764 1.00 73.62 98 GLU A C 1
ATOM 811 O O . GLU A 1 98 ? 50.485 8.629 -44.533 1.00 73.62 98 GLU A O 1
ATOM 816 N N . GLN A 1 99 ? 49.138 7.907 -42.883 1.00 70.19 99 GLN A N 1
ATOM 817 C CA . GLN A 1 99 ? 48.392 9.149 -42.697 1.00 70.19 99 GLN A CA 1
ATOM 818 C C . GLN A 1 99 ? 49.213 10.296 -42.077 1.00 70.19 99 GLN A C 1
ATOM 820 O O . GLN A 1 99 ? 48.681 11.395 -41.927 1.00 70.19 99 GLN A O 1
ATOM 825 N N . ARG A 1 100 ? 50.497 10.099 -41.761 1.00 76.50 100 ARG A N 1
ATOM 826 C CA . ARG A 1 100 ? 51.414 11.147 -41.272 1.00 76.50 100 ARG A CA 1
ATOM 827 C C . ARG A 1 100 ? 52.619 11.393 -42.187 1.00 76.50 100 ARG A C 1
ATOM 829 O O . ARG A 1 100 ? 53.442 12.257 -41.892 1.00 76.50 100 ARG A O 1
ATOM 836 N N . LYS A 1 101 ? 52.733 10.679 -43.316 1.00 74.88 101 LYS A N 1
ATOM 837 C CA . LYS A 1 101 ? 53.776 10.930 -44.329 1.00 74.88 101 LYS A CA 1
ATOM 838 C C . LYS A 1 101 ? 53.457 12.204 -45.130 1.00 74.88 101 LYS A C 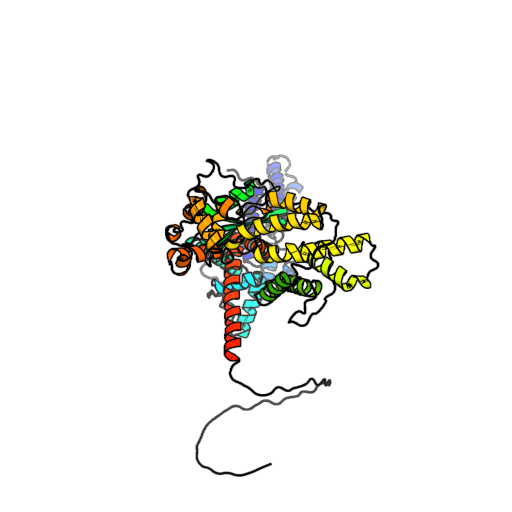1
ATOM 840 O O . LYS A 1 101 ? 52.347 12.332 -45.657 1.00 74.88 101 LYS A O 1
ATOM 845 N N . ARG A 1 102 ? 54.437 13.115 -45.230 1.00 59.47 102 ARG A N 1
ATOM 846 C CA . ARG A 1 102 ? 54.380 14.354 -46.036 1.00 59.47 102 ARG A CA 1
ATOM 847 C C . ARG A 1 102 ? 54.502 14.052 -47.533 1.00 59.47 102 ARG A C 1
ATOM 849 O O . ARG A 1 102 ? 55.275 13.173 -47.905 1.00 59.47 102 ARG A O 1
ATOM 856 N N . GLY A 1 103 ? 53.777 14.794 -48.378 1.00 60.28 103 GLY A N 1
ATOM 857 C CA . GLY A 1 103 ? 53.850 14.654 -49.843 1.00 60.28 103 GLY A CA 1
ATOM 858 C C . GLY A 1 103 ? 53.038 13.493 -50.429 1.00 60.28 103 GLY A C 1
ATOM 859 O O . GLY A 1 103 ? 53.475 12.841 -51.377 1.00 60.28 103 GLY A O 1
ATOM 860 N N . ARG A 1 104 ? 51.858 13.200 -49.868 1.00 58.72 104 ARG A N 1
ATOM 861 C CA . ARG A 1 104 ? 50.987 12.140 -50.394 1.00 58.72 104 ARG A CA 1
ATOM 862 C C . ARG A 1 104 ? 50.433 12.503 -51.778 1.00 58.72 104 ARG A C 1
ATOM 864 O O . ARG A 1 104 ? 49.875 13.590 -51.932 1.00 58.72 104 ARG A O 1
ATOM 871 N N . PRO A 1 105 ? 50.487 11.594 -52.770 1.00 42.91 105 PRO A N 1
ATOM 872 C CA . PRO A 1 105 ? 49.687 11.752 -53.971 1.00 42.91 105 PRO A CA 1
ATOM 873 C C . PRO A 1 105 ? 48.218 11.734 -53.549 1.00 42.91 105 PRO A C 1
ATOM 875 O O . PRO A 1 105 ? 47.762 10.780 -52.915 1.00 42.91 105 PRO A O 1
ATOM 878 N N . VAL A 1 106 ? 47.464 12.774 -53.898 1.00 40.25 106 VAL A N 1
ATOM 879 C CA . VAL A 1 106 ? 46.003 12.709 -53.863 1.00 40.25 106 VAL A CA 1
ATOM 880 C C . VAL A 1 106 ? 45.602 11.633 -54.870 1.00 40.25 106 VAL A C 1
ATOM 882 O O . VAL A 1 106 ? 45.492 11.899 -56.064 1.00 40.25 106 VAL A O 1
ATOM 885 N N . ARG A 1 107 ? 45.416 10.389 -54.415 1.00 36.53 107 ARG A N 1
ATOM 886 C CA . ARG A 1 107 ? 44.654 9.413 -55.193 1.00 36.53 107 ARG A CA 1
ATOM 887 C C . ARG A 1 107 ? 43.226 9.941 -55.228 1.00 36.53 107 ARG A C 1
ATOM 889 O O . ARG A 1 107 ? 42.489 9.812 -54.252 1.00 36.53 107 ARG A O 1
ATOM 896 N N . ALA A 1 108 ? 42.834 10.525 -56.361 1.00 36.22 108 ALA A N 1
ATOM 897 C CA . ALA A 1 108 ? 41.458 10.368 -56.808 1.00 36.22 108 ALA A CA 1
ATOM 898 C C . ALA A 1 108 ? 41.141 8.871 -56.676 1.00 36.22 108 ALA A C 1
ATOM 900 O O . ALA A 1 108 ? 41.960 8.037 -57.075 1.00 36.22 108 ALA A O 1
ATOM 901 N N . GLY A 1 109 ? 40.055 8.550 -55.971 1.00 32.50 109 GLY A N 1
ATOM 902 C CA . GLY A 1 109 ? 39.744 7.179 -55.579 1.00 32.50 109 GLY A CA 1
ATOM 903 C C . GLY A 1 109 ? 39.864 6.216 -56.766 1.00 32.50 109 GLY A C 1
ATOM 904 O O . GLY A 1 109 ? 39.551 6.603 -57.893 1.00 32.50 109 GLY A O 1
ATOM 905 N N . PRO A 1 110 ? 40.338 4.981 -56.551 1.00 34.34 110 PRO A N 1
ATOM 906 C CA . PRO A 1 110 ? 40.357 4.008 -57.627 1.00 34.34 110 PRO A CA 1
ATOM 907 C C . PRO A 1 110 ? 38.919 3.776 -58.102 1.00 34.34 110 PRO A C 1
ATOM 909 O O . PRO A 1 110 ? 37.999 3.660 -57.288 1.00 34.34 110 PRO A O 1
ATOM 912 N N . SER A 1 111 ? 38.740 3.703 -59.424 1.00 37.53 111 SER A N 1
ATOM 913 C CA . SER A 1 111 ? 37.613 2.988 -60.024 1.00 37.53 111 SER A CA 1
ATOM 914 C C . SER A 1 111 ? 37.458 1.655 -59.286 1.00 37.53 111 SER A C 1
ATOM 916 O O . SER A 1 111 ? 38.445 0.953 -59.063 1.00 37.53 111 SER A O 1
ATOM 918 N N . THR A 1 112 ? 36.240 1.331 -58.860 1.00 37.03 112 THR A N 1
ATOM 919 C CA . THR A 1 112 ? 35.886 0.201 -57.985 1.00 37.03 112 THR A CA 1
ATOM 920 C C . THR A 1 112 ? 36.097 -1.189 -58.604 1.00 37.03 112 THR A C 1
ATOM 922 O O . THR A 1 112 ? 35.466 -2.141 -58.158 1.00 37.03 112 THR A O 1
ATOM 925 N N . ALA A 1 113 ? 36.932 -1.322 -59.634 1.00 37.62 113 ALA A N 1
ATOM 926 C CA . ALA A 1 113 ? 37.096 -2.563 -60.380 1.00 37.62 113 ALA A CA 1
ATOM 927 C C . ALA A 1 113 ? 38.146 -3.514 -59.774 1.00 37.62 113 ALA A C 1
ATOM 929 O O . ALA A 1 113 ? 37.849 -4.693 -59.651 1.00 37.62 113 ALA A O 1
ATOM 930 N N . ASP A 1 114 ? 39.305 -3.027 -59.303 1.00 35.53 114 ASP A N 1
ATOM 931 C CA . ASP A 1 114 ? 40.468 -3.921 -59.095 1.00 35.53 114 ASP A CA 1
ATOM 932 C C . ASP A 1 114 ? 41.172 -3.799 -57.728 1.00 35.53 114 ASP A C 1
ATOM 934 O O . ASP A 1 114 ? 42.370 -4.050 -57.602 1.00 35.53 114 ASP A O 1
ATOM 938 N N . LEU A 1 115 ? 40.453 -3.424 -56.666 1.00 38.88 115 LEU A N 1
ATOM 939 C CA . LEU A 1 115 ? 40.944 -3.632 -55.299 1.00 38.88 115 LEU A CA 1
ATOM 940 C C . LEU A 1 115 ? 40.217 -4.822 -54.686 1.00 38.88 115 LEU A C 1
ATOM 942 O O . LEU A 1 115 ? 39.013 -4.743 -54.434 1.00 38.88 115 LEU A O 1
ATOM 946 N N . GLU A 1 116 ? 40.952 -5.893 -54.386 1.00 42.41 116 GLU A N 1
ATOM 947 C CA . GLU A 1 116 ? 40.479 -6.919 -53.464 1.00 42.41 116 GLU A CA 1
ATOM 948 C C . GLU A 1 116 ? 40.140 -6.247 -52.129 1.00 42.41 116 GLU A C 1
ATOM 950 O O . GLU A 1 116 ? 41.003 -5.846 -51.346 1.00 42.41 116 GLU A O 1
ATOM 955 N N . VAL A 1 117 ? 38.842 -6.050 -51.901 1.00 42.66 117 VAL A N 1
ATOM 956 C CA . VAL A 1 117 ? 38.306 -5.544 -50.643 1.00 42.66 117 VAL A CA 1
ATOM 957 C C . VAL A 1 117 ? 38.677 -6.574 -49.574 1.00 42.66 117 VAL A C 1
ATOM 959 O O . VAL A 1 117 ? 38.200 -7.709 -49.677 1.00 42.66 117 VAL A O 1
ATOM 962 N N . PRO A 1 118 ? 39.475 -6.229 -48.539 1.00 42.53 118 PRO A N 1
ATOM 963 C CA . PRO A 1 118 ? 39.722 -7.157 -47.445 1.00 42.53 118 PRO A CA 1
ATOM 964 C C . PRO A 1 118 ? 38.363 -7.609 -46.905 1.00 42.53 118 PRO A C 1
ATOM 966 O O . PRO A 1 118 ? 37.461 -6.770 -46.756 1.00 42.53 118 PRO A O 1
ATOM 969 N N . PRO A 1 119 ? 38.157 -8.919 -46.674 1.00 40.81 119 PRO A N 1
ATOM 970 C CA . PRO A 1 119 ? 36.838 -9.450 -46.378 1.00 40.81 119 PRO A CA 1
ATOM 971 C C . PRO A 1 119 ? 36.257 -8.666 -45.208 1.00 40.81 119 PRO A C 1
ATOM 973 O O . PRO A 1 119 ? 36.857 -8.607 -44.133 1.00 40.81 119 PRO A O 1
ATOM 976 N N . LYS A 1 120 ? 35.095 -8.024 -45.424 1.00 43.38 120 LYS A N 1
ATOM 977 C CA . LYS A 1 120 ? 34.338 -7.365 -44.350 1.00 43.38 120 LYS A CA 1
ATOM 978 C C . LYS A 1 120 ? 34.341 -8.330 -43.171 1.00 43.38 120 LYS A C 1
ATOM 980 O O . LYS A 1 120 ? 33.822 -9.437 -43.336 1.00 43.38 120 LYS A O 1
ATOM 985 N N . ARG A 1 121 ? 34.921 -7.936 -42.022 1.00 48.78 121 ARG A N 1
ATOM 986 C CA . ARG A 1 121 ? 34.874 -8.738 -40.785 1.00 48.78 121 ARG A CA 1
ATOM 987 C C . ARG A 1 121 ? 33.456 -9.284 -40.680 1.00 48.78 121 ARG A C 1
ATOM 989 O O . ARG A 1 121 ? 32.514 -8.485 -40.637 1.00 48.78 121 ARG A O 1
ATOM 996 N N . LYS A 1 122 ? 33.286 -10.610 -40.760 1.00 51.75 122 LYS A N 1
ATOM 997 C CA . LYS A 1 122 ? 31.959 -11.230 -40.702 1.00 51.75 122 LYS A CA 1
ATOM 998 C C . LYS A 1 122 ? 31.391 -10.869 -39.334 1.00 51.75 122 LYS A C 1
ATOM 1000 O O . LYS A 1 122 ? 31.760 -11.459 -38.329 1.00 51.75 122 LYS A O 1
ATOM 1005 N N . ARG A 1 123 ? 30.558 -9.826 -39.280 1.00 55.34 123 ARG A N 1
ATOM 1006 C CA . ARG A 1 123 ? 29.795 -9.488 -38.081 1.00 55.34 123 ARG A CA 1
ATOM 1007 C C . ARG A 1 123 ? 28.955 -10.719 -37.774 1.00 55.34 123 ARG A C 1
ATOM 1009 O O . ARG A 1 123 ? 28.284 -11.205 -38.690 1.00 55.34 123 ARG A O 1
ATOM 1016 N N . GLY A 1 124 ? 29.023 -11.212 -36.539 1.00 58.75 124 GLY A N 1
ATOM 1017 C CA . GLY A 1 124 ? 28.164 -12.299 -36.089 1.00 58.75 124 GLY A CA 1
ATOM 1018 C C . GLY A 1 124 ? 26.728 -12.031 -36.528 1.00 58.75 124 GLY A C 1
ATOM 1019 O O . GLY A 1 124 ? 26.223 -10.922 -36.371 1.00 58.75 124 GLY A O 1
ATOM 1020 N N . ARG A 1 125 ? 26.101 -12.993 -37.203 1.00 65.62 125 ARG A N 1
ATOM 1021 C CA . ARG A 1 125 ? 24.772 -12.798 -37.807 1.00 65.62 125 ARG A CA 1
ATOM 1022 C C . ARG A 1 125 ? 23.656 -13.263 -36.882 1.00 65.62 125 ARG A C 1
ATOM 1024 O O . ARG A 1 125 ? 22.526 -12.810 -37.034 1.00 65.62 125 ARG A O 1
ATOM 1031 N N . LYS A 1 126 ? 23.970 -14.125 -35.911 1.00 80.56 126 LYS A N 1
ATOM 1032 C CA . LYS A 1 126 ? 22.988 -14.709 -34.998 1.00 80.56 126 LYS A CA 1
ATOM 1033 C C . LYS A 1 126 ? 22.680 -13.733 -33.859 1.00 80.56 126 LYS A C 1
ATOM 1035 O O . LYS A 1 126 ? 23.583 -13.198 -33.210 1.00 80.56 126 LYS A O 1
ATOM 1040 N N . ASN A 1 127 ? 21.395 -13.462 -33.645 1.00 82.69 127 ASN A N 1
ATOM 1041 C CA . ASN A 1 127 ? 20.913 -12.703 -32.495 1.00 82.69 127 ASN A CA 1
ATOM 1042 C C . ASN A 1 127 ? 20.445 -13.683 -31.415 1.00 82.69 127 ASN A C 1
ATOM 1044 O O . ASN A 1 127 ? 19.589 -14.509 -31.701 1.00 82.69 127 ASN A O 1
ATOM 1048 N N . ILE A 1 128 ? 20.994 -13.565 -30.207 1.00 86.06 128 ILE A N 1
ATOM 1049 C CA . ILE A 1 128 ? 20.582 -14.350 -29.028 1.00 86.06 128 ILE A CA 1
ATOM 1050 C C . ILE A 1 128 ? 19.739 -13.531 -28.045 1.00 86.06 128 ILE A C 1
ATOM 1052 O O . ILE A 1 128 ? 19.273 -14.067 -27.053 1.00 86.06 128 ILE A O 1
ATOM 1056 N N . PHE A 1 129 ? 19.564 -12.228 -28.294 1.00 85.94 129 PHE A N 1
ATOM 1057 C CA . PHE A 1 129 ? 18.828 -11.346 -27.394 1.00 85.94 129 PHE A CA 1
ATOM 1058 C C . PHE A 1 129 ? 17.325 -11.471 -27.611 1.00 85.94 129 PHE A C 1
ATOM 1060 O O . PHE A 1 129 ? 16.778 -10.919 -28.575 1.00 85.94 129 PHE A O 1
ATOM 1067 N N . ASP A 1 130 ? 16.674 -12.137 -26.672 1.00 87.31 130 ASP A N 1
ATOM 1068 C CA . ASP A 1 130 ? 15.235 -12.129 -26.463 1.00 87.31 130 ASP A CA 1
ATOM 1069 C C . ASP A 1 130 ? 14.869 -11.292 -25.222 1.00 87.31 130 ASP A C 1
ATOM 1071 O O . ASP A 1 130 ? 15.706 -10.581 -24.651 1.00 87.31 130 ASP A O 1
ATOM 1075 N N . GLU A 1 131 ? 13.589 -11.314 -24.866 1.00 86.44 131 GLU A N 1
ATOM 1076 C CA . GLU A 1 131 ? 13.043 -10.641 -23.688 1.00 86.44 131 GLU A CA 1
ATOM 1077 C C . GLU A 1 131 ? 13.691 -11.144 -22.395 1.00 86.44 131 GLU A C 1
ATOM 1079 O O . GLU A 1 131 ? 14.220 -10.337 -21.630 1.00 86.44 131 GLU A O 1
ATOM 1084 N N . ARG A 1 132 ? 13.752 -12.469 -22.213 1.00 85.94 132 ARG A N 1
ATOM 1085 C CA . ARG A 1 132 ? 14.277 -13.115 -21.004 1.00 85.94 132 ARG A CA 1
ATOM 1086 C C . ARG A 1 132 ? 15.741 -12.780 -20.773 1.00 85.94 132 ARG A C 1
ATOM 1088 O O . ARG A 1 132 ? 16.091 -12.243 -19.729 1.00 85.94 132 ARG A O 1
ATOM 1095 N N . LEU A 1 133 ? 16.597 -13.007 -21.770 1.00 88.31 133 LEU A N 1
ATOM 1096 C CA . LEU A 1 133 ? 18.022 -12.717 -21.648 1.00 88.31 133 LEU A CA 1
ATOM 1097 C C . LEU A 1 133 ? 18.260 -11.228 -21.375 1.00 88.31 133 LEU A C 1
ATOM 1099 O O . LEU A 1 133 ? 19.125 -10.874 -20.578 1.00 88.31 133 LEU A O 1
ATOM 1103 N N . SER A 1 134 ? 17.498 -10.341 -22.017 1.00 89.81 134 SER A N 1
ATOM 1104 C CA . SER A 1 134 ? 17.640 -8.897 -21.797 1.00 89.81 134 SER A CA 1
ATOM 1105 C C . SER A 1 134 ? 17.236 -8.492 -20.377 1.00 89.81 134 SER A C 1
ATOM 1107 O O . SER A 1 134 ? 17.972 -7.728 -19.747 1.00 89.81 134 SER A O 1
ATOM 1109 N N . ALA A 1 135 ? 16.128 -9.038 -19.869 1.00 87.56 135 ALA A N 1
ATOM 1110 C CA . ALA A 1 135 ? 15.635 -8.804 -18.516 1.00 87.56 135 ALA A CA 1
ATOM 1111 C C . ALA A 1 135 ? 16.598 -9.349 -17.451 1.00 87.56 135 ALA A C 1
ATOM 1113 O O . ALA A 1 135 ? 16.951 -8.618 -16.529 1.00 87.56 135 ALA A O 1
ATOM 1114 N N . SER A 1 136 ? 17.136 -10.562 -17.621 1.00 87.56 136 SER A N 1
ATOM 1115 C CA . SER A 1 136 ? 18.116 -11.129 -16.684 1.00 87.56 136 SER A CA 1
ATOM 1116 C C . SER A 1 136 ? 19.410 -10.313 -16.632 1.00 87.56 136 SER A C 1
ATOM 1118 O O . SER A 1 136 ? 19.970 -10.093 -15.561 1.00 87.56 136 SER A O 1
ATOM 1120 N N . LEU A 1 137 ? 19.893 -9.803 -17.773 1.00 89.50 137 LEU A N 1
ATOM 1121 C CA . LEU A 1 137 ? 21.064 -8.917 -17.799 1.00 89.50 137 LEU A CA 1
ATOM 1122 C C . LEU A 1 137 ? 20.790 -7.572 -17.103 1.00 89.50 137 LEU A C 1
ATOM 1124 O O . LEU A 1 137 ? 21.703 -6.994 -16.502 1.00 89.50 137 LEU A O 1
ATOM 1128 N N . ASP A 1 138 ? 19.562 -7.052 -17.222 1.00 89.12 138 ASP A N 1
ATOM 1129 C CA . ASP A 1 138 ? 19.092 -5.853 -16.520 1.00 89.12 138 ASP A CA 1
ATOM 1130 C C . ASP A 1 138 ? 19.040 -6.092 -15.009 1.00 89.12 138 ASP A C 1
ATOM 1132 O O . ASP A 1 138 ? 19.656 -5.342 -14.251 1.00 89.12 138 ASP A O 1
ATOM 1136 N N . TYR A 1 139 ? 18.402 -7.177 -14.584 1.00 84.81 139 TYR A N 1
ATOM 1137 C CA . TYR A 1 139 ? 18.265 -7.561 -13.184 1.00 84.81 139 TYR A CA 1
ATOM 1138 C C . TYR A 1 139 ? 19.620 -7.837 -12.514 1.00 84.81 139 TYR A C 1
ATOM 1140 O O . TYR A 1 139 ? 19.899 -7.325 -11.431 1.00 84.81 139 TYR A O 1
ATOM 1148 N N . ALA A 1 140 ? 20.539 -8.506 -13.219 1.00 86.19 140 ALA A N 1
ATOM 1149 C CA . ALA A 1 140 ? 21.918 -8.730 -12.776 1.00 86.19 140 ALA A CA 1
ATOM 1150 C C . ALA A 1 140 ? 22.796 -7.457 -12.776 1.00 86.19 140 ALA A C 1
ATOM 1152 O O . ALA A 1 140 ? 23.998 -7.527 -12.501 1.00 86.19 140 ALA A O 1
ATOM 1153 N N . LYS A 1 141 ? 22.234 -6.283 -13.108 1.00 87.88 141 LYS A N 1
ATOM 1154 C CA . LYS A 1 141 ? 22.916 -4.974 -13.113 1.00 87.88 141 LYS A CA 1
ATOM 1155 C C . LYS A 1 141 ? 24.160 -4.954 -14.006 1.00 87.88 141 LYS A C 1
ATOM 1157 O O . LYS A 1 141 ? 25.135 -4.235 -13.751 1.00 87.88 141 LYS A O 1
ATOM 1162 N N . LEU A 1 142 ? 24.151 -5.742 -15.080 1.00 88.88 142 LEU A N 1
ATOM 1163 C CA . LEU A 1 142 ? 25.282 -5.822 -15.993 1.00 88.88 142 LEU A CA 1
ATOM 1164 C C . LEU A 1 142 ? 25.248 -4.646 -16.969 1.00 88.88 142 LEU A C 1
ATOM 1166 O O . LEU A 1 142 ? 24.295 -4.459 -17.730 1.00 88.88 142 LEU A O 1
ATOM 1170 N N . SER A 1 143 ? 26.330 -3.863 -16.994 1.00 87.88 143 SER A N 1
ATOM 1171 C CA . SER A 1 143 ? 26.547 -2.876 -18.056 1.00 87.88 143 SER A CA 1
ATOM 1172 C C . SER A 1 143 ? 26.729 -3.580 -19.401 1.00 87.88 143 SER A C 1
ATOM 1174 O O . SER A 1 143 ? 27.165 -4.728 -19.443 1.00 87.88 143 SER A O 1
ATOM 1176 N N . ASP A 1 144 ? 26.485 -2.890 -20.516 1.00 89.50 144 ASP A N 1
ATOM 1177 C CA . ASP A 1 144 ? 26.598 -3.503 -21.851 1.00 89.50 144 ASP A CA 1
ATOM 1178 C C . ASP A 1 144 ? 27.990 -4.106 -22.124 1.00 89.50 144 ASP A C 1
ATOM 1180 O O . ASP A 1 144 ? 28.123 -5.074 -22.868 1.00 89.50 144 ASP A O 1
ATOM 1184 N N . ARG A 1 145 ? 29.044 -3.563 -21.498 1.00 86.88 145 ARG A N 1
ATOM 1185 C CA . ARG A 1 145 ? 30.403 -4.126 -21.567 1.00 86.88 145 ARG A CA 1
ATOM 1186 C C . ARG A 1 145 ? 30.544 -5.389 -20.721 1.00 86.88 145 ARG A C 1
ATOM 1188 O O . ARG A 1 145 ? 31.107 -6.364 -21.202 1.00 86.88 145 ARG A O 1
ATOM 1195 N N . LYS A 1 146 ? 30.038 -5.381 -19.483 1.00 89.88 146 LYS A N 1
ATOM 1196 C CA . LYS A 1 146 ? 30.078 -6.557 -18.601 1.00 89.88 146 LYS A CA 1
ATOM 1197 C C . LYS A 1 146 ? 29.231 -7.698 -19.167 1.00 89.88 146 LYS A C 1
ATOM 1199 O O . LYS A 1 146 ? 29.697 -8.828 -19.197 1.00 89.88 146 LYS A O 1
ATOM 1204 N N . ALA A 1 147 ? 28.050 -7.389 -19.702 1.00 90.94 147 ALA A N 1
ATOM 1205 C CA . ALA A 1 147 ? 27.202 -8.346 -20.403 1.00 90.94 147 ALA A CA 1
ATOM 1206 C C . ALA A 1 147 ? 27.933 -8.979 -21.598 1.00 90.94 147 ALA A C 1
ATOM 1208 O O . ALA A 1 147 ? 27.920 -10.196 -21.743 1.00 90.94 147 ALA A O 1
ATOM 1209 N N . ALA A 1 148 ? 28.641 -8.180 -22.407 1.00 91.25 148 ALA A N 1
ATOM 1210 C CA . ALA A 1 148 ? 29.444 -8.706 -23.512 1.00 91.25 148 ALA A CA 1
ATOM 1211 C C . ALA A 1 148 ? 30.523 -9.690 -23.033 1.00 91.25 148 ALA A C 1
ATOM 1213 O O . ALA A 1 148 ? 30.709 -10.734 -23.654 1.00 91.25 148 ALA A O 1
ATOM 1214 N N . VAL A 1 149 ? 31.208 -9.383 -21.924 1.00 90.94 149 VAL A N 1
ATOM 1215 C CA . VAL A 1 149 ? 32.217 -10.272 -21.325 1.00 90.94 149 VAL A CA 1
ATOM 1216 C C . VAL A 1 149 ? 31.582 -11.579 -20.852 1.00 90.94 149 VAL A C 1
ATOM 1218 O O . VAL A 1 149 ? 32.030 -12.640 -21.273 1.00 90.94 149 VAL A O 1
ATOM 1221 N N . VAL A 1 150 ? 30.516 -11.511 -20.049 1.00 92.56 150 VAL A N 1
ATOM 1222 C CA . VAL A 1 150 ? 29.829 -12.695 -19.498 1.00 92.56 150 VAL A CA 1
ATOM 1223 C C . VAL A 1 150 ? 29.321 -13.610 -20.613 1.00 92.56 150 VAL A C 1
ATOM 1225 O O . VAL A 1 150 ? 29.609 -14.804 -20.606 1.00 92.56 150 VAL A O 1
ATOM 1228 N N . LEU A 1 151 ? 28.636 -13.050 -21.614 1.00 91.44 151 LEU A N 1
ATOM 1229 C CA . LEU A 1 151 ? 28.109 -13.819 -22.744 1.00 91.44 151 LEU A CA 1
ATOM 1230 C C . LEU A 1 151 ? 29.222 -14.428 -23.603 1.00 91.44 151 LEU A C 1
ATOM 1232 O O . LEU A 1 151 ? 29.100 -15.557 -24.067 1.00 91.44 151 LEU A O 1
ATOM 1236 N N . THR A 1 152 ? 30.326 -13.702 -23.800 1.00 89.62 152 THR A N 1
ATOM 1237 C CA . THR A 1 152 ? 31.486 -14.227 -24.535 1.00 89.62 152 THR A CA 1
ATOM 1238 C C . THR A 1 152 ? 32.113 -15.406 -23.797 1.00 89.62 152 THR A C 1
ATOM 1240 O O . THR A 1 152 ? 32.441 -16.407 -24.432 1.00 89.62 152 THR A O 1
ATOM 1243 N N . SER A 1 153 ? 32.275 -15.305 -22.476 1.00 89.44 153 SER A N 1
ATOM 1244 C CA . SER A 1 153 ? 32.798 -16.396 -21.651 1.00 89.44 153 SER A CA 1
ATOM 1245 C C . SER A 1 153 ? 31.873 -17.612 -21.681 1.00 89.44 153 SER A C 1
ATOM 1247 O O . SER A 1 153 ? 32.347 -18.713 -21.928 1.00 89.44 153 SER A O 1
ATOM 1249 N N . MET A 1 154 ? 30.560 -17.411 -21.536 1.00 92.56 154 MET A N 1
ATOM 1250 C CA . MET A 1 154 ? 29.561 -18.485 -21.596 1.00 92.56 154 MET A CA 1
ATOM 1251 C C . MET A 1 154 ? 29.599 -19.243 -22.931 1.00 92.56 154 MET A C 1
ATOM 1253 O O . MET A 1 154 ? 29.633 -20.473 -22.947 1.00 92.56 154 MET A O 1
ATOM 1257 N N . LEU A 1 155 ? 29.669 -18.528 -24.058 1.00 90.00 155 LEU A N 1
ATOM 1258 C CA . LEU A 1 155 ? 29.769 -19.172 -25.368 1.00 90.00 155 LEU A CA 1
ATOM 1259 C C . LEU A 1 155 ? 31.064 -19.971 -25.528 1.00 90.00 155 LEU A C 1
ATOM 1261 O O . LEU A 1 155 ? 31.028 -21.094 -26.022 1.00 90.00 155 LEU A O 1
ATOM 1265 N N . LYS A 1 156 ? 32.197 -19.437 -25.057 1.00 89.75 156 LYS A N 1
ATOM 1266 C CA . LYS A 1 156 ? 33.468 -20.174 -25.075 1.00 89.75 156 LYS A CA 1
ATOM 1267 C C . LYS A 1 156 ? 33.397 -21.450 -24.238 1.00 89.75 156 LYS A C 1
ATOM 1269 O O . LYS A 1 156 ? 33.829 -22.493 -24.714 1.00 89.75 156 LYS A O 1
ATOM 1274 N N . SER A 1 157 ? 32.826 -21.380 -23.035 1.00 92.69 157 SER A N 1
ATOM 1275 C CA . SER A 1 157 ? 32.673 -22.540 -22.148 1.00 92.69 157 SER A CA 1
ATOM 1276 C C . SER A 1 157 ? 31.746 -23.612 -22.721 1.00 92.69 157 SER A C 1
ATOM 1278 O O . SER A 1 157 ? 31.935 -24.789 -22.447 1.00 92.69 157 SER A O 1
ATOM 1280 N N . THR A 1 158 ? 30.770 -23.224 -23.544 1.00 91.31 158 THR A N 1
ATOM 1281 C CA . THR A 1 158 ? 29.852 -24.149 -24.236 1.00 91.31 158 THR A CA 1
ATOM 1282 C C . THR A 1 158 ? 30.386 -24.630 -25.592 1.00 91.31 158 THR A C 1
ATOM 1284 O O . THR A 1 158 ? 29.644 -25.218 -26.373 1.00 91.31 158 THR A O 1
ATOM 1287 N N . GLY A 1 159 ? 31.659 -24.363 -25.912 1.00 88.31 159 GLY A N 1
ATOM 1288 C CA . GLY A 1 159 ? 32.286 -24.767 -27.177 1.00 88.31 159 GLY A CA 1
ATOM 1289 C C . GLY A 1 159 ? 31.793 -23.995 -28.406 1.00 88.31 159 GLY A C 1
ATOM 1290 O O . GLY A 1 159 ? 32.122 -24.351 -29.536 1.00 88.31 159 GLY A O 1
ATOM 1291 N N . THR A 1 160 ? 31.019 -22.925 -28.216 1.00 89.50 160 THR A N 1
ATOM 1292 C CA . THR A 1 160 ? 30.437 -22.144 -29.309 1.00 89.50 160 THR A CA 1
ATOM 1293 C C . THR A 1 160 ? 31.297 -20.918 -29.619 1.00 89.50 160 THR A C 1
ATOM 1295 O O . THR A 1 160 ? 31.703 -20.174 -28.728 1.00 89.50 160 THR A O 1
ATOM 1298 N N . ASN A 1 161 ? 31.557 -20.642 -30.900 1.00 85.50 161 ASN A N 1
ATOM 1299 C CA . ASN A 1 161 ? 32.373 -19.499 -31.302 1.00 85.50 161 ASN A CA 1
ATOM 1300 C C . ASN A 1 161 ? 31.626 -18.155 -31.099 1.00 85.50 161 ASN A C 1
ATOM 1302 O O . ASN A 1 161 ? 30.658 -17.880 -31.817 1.00 85.50 161 ASN A O 1
ATOM 1306 N N . PRO A 1 162 ? 32.093 -17.249 -30.208 1.00 84.38 162 PRO A N 1
ATOM 1307 C CA . PRO A 1 162 ? 31.419 -15.972 -29.950 1.00 84.38 162 PRO A CA 1
ATOM 1308 C C . PRO A 1 162 ? 31.335 -15.044 -31.168 1.00 84.38 162 PRO A C 1
ATOM 1310 O O . PRO A 1 162 ? 30.450 -14.190 -31.235 1.00 84.38 162 PRO A O 1
ATOM 1313 N N . SER A 1 163 ? 32.235 -15.201 -32.147 1.00 82.44 163 SER A N 1
ATOM 1314 C CA . SER A 1 163 ? 32.253 -14.370 -33.358 1.00 82.44 163 SER A CA 1
ATOM 1315 C C . SER A 1 163 ? 31.036 -14.584 -34.270 1.00 82.44 163 SER A C 1
ATOM 1317 O O . SER A 1 163 ? 30.734 -13.722 -35.097 1.00 82.44 163 SER A O 1
ATOM 1319 N N . GLU A 1 164 ? 30.284 -15.674 -34.087 1.00 84.38 164 GLU A N 1
ATOM 1320 C CA . GLU A 1 164 ? 29.041 -15.941 -34.819 1.00 84.38 164 GLU A CA 1
ATOM 1321 C C . GLU A 1 164 ? 27.853 -15.085 -34.351 1.00 84.38 164 GLU A C 1
ATOM 1323 O O . GLU A 1 164 ? 26.855 -14.964 -35.075 1.00 84.38 164 GLU A O 1
ATOM 1328 N N . PHE A 1 165 ? 27.963 -14.447 -33.181 1.00 84.31 165 PHE A N 1
ATOM 1329 C CA . PHE A 1 165 ? 26.860 -13.771 -32.499 1.00 84.31 165 PHE A CA 1
ATOM 1330 C C . PHE A 1 165 ? 27.040 -12.254 -32.370 1.00 84.31 165 PHE A C 1
ATOM 1332 O O . PHE A 1 165 ? 28.143 -11.707 -32.337 1.00 84.31 165 PHE A O 1
ATOM 1339 N N . ASN A 1 166 ? 25.918 -11.547 -32.237 1.00 84.94 166 ASN A N 1
ATOM 1340 C CA . ASN A 1 166 ? 25.860 -10.092 -32.063 1.00 84.94 166 ASN A CA 1
ATOM 1341 C C . ASN A 1 166 ? 26.164 -9.620 -30.619 1.00 84.94 166 ASN A C 1
ATOM 1343 O O . ASN A 1 166 ? 25.380 -8.880 -30.031 1.00 84.94 166 ASN A O 1
ATOM 1347 N N . ILE A 1 167 ? 27.311 -10.005 -30.045 1.00 85.06 167 ILE A N 1
ATOM 1348 C CA . ILE A 1 167 ? 27.625 -9.822 -28.602 1.00 85.06 167 ILE A CA 1
ATOM 1349 C C . ILE A 1 167 ? 28.501 -8.585 -28.310 1.00 85.06 167 ILE A C 1
ATOM 1351 O O . ILE A 1 167 ? 28.888 -8.311 -27.179 1.00 85.06 167 ILE A O 1
ATOM 1355 N N . ASN A 1 168 ? 28.779 -7.741 -29.306 1.00 85.00 168 ASN A N 1
ATOM 1356 C CA . ASN A 1 168 ? 29.456 -6.464 -29.041 1.00 85.00 168 ASN A CA 1
ATOM 1357 C C . ASN A 1 168 ? 28.550 -5.507 -28.247 1.00 85.00 168 ASN A C 1
ATOM 1359 O O . ASN A 1 168 ? 27.350 -5.423 -28.512 1.00 85.00 168 ASN A O 1
ATOM 1363 N N . SER A 1 169 ? 29.142 -4.724 -27.343 1.00 82.88 169 SER A N 1
ATOM 1364 C CA . SER A 1 169 ? 28.435 -3.813 -26.427 1.00 82.88 169 SER A CA 1
ATOM 1365 C C . SER A 1 169 ? 27.407 -2.900 -27.113 1.00 82.88 169 SER A C 1
ATOM 1367 O O . SER A 1 169 ? 26.303 -2.729 -26.607 1.00 82.88 169 SER A O 1
ATOM 1369 N N . SER A 1 170 ? 27.705 -2.360 -28.300 1.00 84.62 170 SER A N 1
ATOM 1370 C CA . SER A 1 170 ? 26.761 -1.530 -29.067 1.00 84.62 170 SER A CA 1
ATOM 1371 C C . SER A 1 170 ? 25.547 -2.309 -29.585 1.00 84.62 170 SER A C 1
ATOM 1373 O O . SER A 1 170 ? 24.462 -1.748 -29.737 1.00 84.62 170 SER A O 1
ATOM 1375 N N . SER A 1 171 ? 25.711 -3.590 -29.908 1.00 86.12 171 SER A N 1
ATOM 1376 C CA . SER A 1 171 ? 24.610 -4.457 -30.340 1.00 86.12 171 SER A CA 1
ATOM 1377 C C . SER A 1 171 ? 23.767 -4.890 -29.151 1.00 86.12 171 SER A C 1
ATOM 1379 O O . SER A 1 171 ? 22.550 -4.767 -29.238 1.00 86.12 171 SER A O 1
ATOM 1381 N N . ILE A 1 172 ? 24.399 -5.241 -28.026 1.00 88.94 172 ILE A N 1
ATOM 1382 C CA . ILE A 1 172 ? 23.715 -5.492 -26.747 1.00 88.94 172 ILE A CA 1
ATOM 1383 C C . ILE A 1 172 ? 22.846 -4.295 -26.366 1.00 88.94 172 ILE A C 1
ATOM 1385 O O . ILE A 1 172 ? 21.647 -4.449 -26.157 1.00 88.94 172 ILE A O 1
ATOM 1389 N N . ARG A 1 173 ? 23.423 -3.087 -26.366 1.00 89.38 173 ARG A N 1
ATOM 1390 C CA . ARG A 1 173 ? 22.702 -1.852 -26.039 1.00 89.38 173 ARG A CA 1
ATOM 1391 C C . ARG A 1 173 ? 21.454 -1.670 -26.898 1.00 89.38 173 ARG A C 1
ATOM 1393 O O . ARG A 1 173 ? 20.378 -1.404 -26.375 1.00 89.38 173 ARG A O 1
ATOM 1400 N N . ARG A 1 174 ? 21.593 -1.803 -28.222 1.00 88.62 174 ARG A N 1
ATOM 1401 C CA . ARG A 1 174 ? 20.474 -1.637 -29.164 1.00 88.62 174 ARG A CA 1
ATOM 1402 C C . ARG A 1 174 ? 19.396 -2.696 -28.962 1.00 88.62 174 ARG A C 1
ATOM 1404 O O . ARG A 1 174 ? 18.220 -2.356 -29.029 1.00 88.62 174 ARG A O 1
ATOM 1411 N N . GLN A 1 175 ? 19.786 -3.945 -28.710 1.00 90.00 175 GLN A N 1
ATOM 1412 C CA . GLN A 1 175 ? 18.822 -5.007 -28.437 1.00 90.00 175 GLN A CA 1
ATOM 1413 C C . GLN A 1 175 ? 18.103 -4.772 -27.110 1.00 90.00 175 GLN A C 1
ATOM 1415 O O . GLN A 1 175 ? 16.882 -4.798 -27.103 1.00 90.00 175 GLN A O 1
ATOM 1420 N N . ARG A 1 176 ? 18.808 -4.426 -26.026 1.00 91.19 176 ARG A N 1
ATOM 1421 C CA . ARG A 1 176 ? 18.176 -4.104 -24.734 1.00 91.19 176 ARG A CA 1
ATOM 1422 C C . ARG A 1 176 ? 17.203 -2.933 -24.844 1.00 91.19 176 ARG A C 1
ATOM 1424 O O . ARG A 1 176 ? 16.091 -3.043 -24.355 1.00 91.19 176 ARG A O 1
ATOM 1431 N N . ILE A 1 177 ? 17.577 -1.854 -25.540 1.00 91.00 177 ILE A N 1
ATOM 1432 C CA . ILE A 1 177 ? 16.675 -0.716 -25.802 1.00 91.00 177 ILE A CA 1
ATOM 1433 C C . ILE A 1 177 ? 15.391 -1.182 -26.498 1.00 91.00 177 ILE A C 1
ATOM 1435 O O . ILE A 1 177 ? 14.288 -0.871 -26.055 1.00 91.00 177 ILE A O 1
ATOM 1439 N N . LYS A 1 178 ? 15.546 -1.975 -27.565 1.00 92.25 178 LYS A N 1
ATOM 1440 C CA . LYS A 1 178 ? 14.422 -2.506 -28.337 1.00 92.25 178 LYS A CA 1
ATOM 1441 C C . LYS A 1 178 ? 13.537 -3.434 -27.501 1.00 92.25 178 LYS A C 1
ATOM 1443 O O . LYS A 1 178 ? 12.320 -3.323 -27.581 1.00 92.25 178 LYS A O 1
ATOM 1448 N N . GLN A 1 179 ? 14.132 -4.345 -26.729 1.00 91.38 179 GLN A N 1
ATOM 1449 C CA . GLN A 1 179 ? 13.378 -5.304 -25.923 1.00 91.38 179 GLN A CA 1
ATOM 1450 C C . GLN A 1 179 ? 12.655 -4.610 -24.770 1.00 91.38 179 GLN A C 1
ATOM 1452 O O . GLN A 1 179 ? 11.468 -4.843 -24.601 1.00 91.38 179 GLN A O 1
ATOM 1457 N N . ARG A 1 180 ? 13.301 -3.685 -24.047 1.00 93.00 180 ARG A N 1
ATOM 1458 C CA . ARG A 1 180 ? 12.648 -2.939 -22.958 1.00 93.00 180 ARG A CA 1
ATOM 1459 C C . ARG A 1 180 ? 11.414 -2.185 -23.435 1.00 93.00 180 ARG A C 1
ATOM 1461 O O . ARG A 1 180 ? 10.362 -2.293 -22.817 1.00 93.00 180 ARG A O 1
ATOM 1468 N N . GLN A 1 181 ? 11.543 -1.453 -24.542 1.00 93.56 181 GLN A N 1
ATOM 1469 C CA . GLN A 1 181 ? 10.419 -0.734 -25.134 1.00 93.56 181 GLN A CA 1
ATOM 1470 C C . GLN A 1 181 ? 9.300 -1.698 -25.539 1.00 93.56 181 GLN A C 1
ATOM 1472 O O . GLN A 1 181 ? 8.153 -1.495 -25.158 1.00 93.56 181 GLN A O 1
ATOM 1477 N N . ARG A 1 182 ? 9.642 -2.778 -26.252 1.00 92.62 182 ARG A N 1
ATOM 1478 C CA . ARG A 1 182 ? 8.668 -3.783 -26.688 1.00 92.62 182 ARG A CA 1
ATOM 1479 C C . ARG A 1 182 ? 7.898 -4.383 -25.512 1.00 92.62 182 ARG A C 1
ATOM 1481 O O . ARG A 1 182 ? 6.682 -4.481 -25.596 1.00 92.62 182 ARG A O 1
ATOM 1488 N N . VAL A 1 183 ? 8.594 -4.777 -24.447 1.00 90.19 183 VAL A N 1
ATOM 1489 C CA . VAL A 1 183 ? 7.982 -5.376 -23.253 1.00 90.19 183 VAL A CA 1
ATOM 1490 C C . VAL A 1 183 ? 7.069 -4.376 -22.559 1.00 90.19 183 VAL A C 1
ATOM 1492 O O . VAL A 1 183 ? 5.924 -4.702 -22.276 1.00 90.19 183 VAL A O 1
ATOM 1495 N N . ALA A 1 184 ? 7.525 -3.139 -22.348 1.00 89.88 184 ALA A N 1
ATOM 1496 C CA . ALA A 1 184 ? 6.710 -2.103 -21.718 1.00 89.88 184 ALA A CA 1
ATOM 1497 C C . ALA A 1 184 ? 5.444 -1.767 -22.530 1.00 89.88 184 ALA A C 1
ATOM 1499 O O . ALA A 1 184 ? 4.369 -1.590 -21.958 1.00 89.88 184 ALA A O 1
ATOM 1500 N N . GLU A 1 185 ? 5.552 -1.704 -23.859 1.00 91.50 185 GLU A N 1
ATOM 1501 C CA . GLU A 1 185 ? 4.411 -1.489 -24.755 1.00 91.50 185 GLU A CA 1
ATOM 1502 C C . GLU A 1 185 ? 3.447 -2.684 -24.762 1.00 91.50 185 GLU A C 1
ATOM 1504 O O . GLU A 1 185 ? 2.234 -2.474 -24.707 1.00 91.50 185 GLU A O 1
ATOM 1509 N N . SER A 1 186 ? 3.962 -3.923 -24.791 1.00 91.69 186 SER A N 1
ATOM 1510 C CA . SER A 1 186 ? 3.141 -5.145 -24.701 1.00 91.69 186 SER A CA 1
ATOM 1511 C C . SER A 1 186 ? 2.389 -5.185 -23.380 1.00 91.69 186 SER A C 1
ATOM 1513 O O . SER A 1 186 ? 1.169 -5.302 -23.376 1.00 91.69 186 SER A O 1
ATOM 1515 N N . LEU A 1 187 ? 3.105 -4.972 -22.273 1.00 90.19 187 LEU A N 1
ATOM 1516 C CA . LEU A 1 187 ? 2.551 -4.933 -20.928 1.00 90.19 187 LEU A CA 1
ATOM 1517 C C . LEU A 1 187 ? 1.406 -3.926 -20.845 1.00 90.19 187 LEU A C 1
ATOM 1519 O O . LEU A 1 187 ? 0.308 -4.267 -20.425 1.00 90.19 187 LEU A O 1
ATOM 1523 N N . LYS A 1 188 ? 1.628 -2.699 -21.320 1.00 90.38 188 LYS A N 1
ATOM 1524 C CA . LYS A 1 188 ? 0.606 -1.652 -21.302 1.00 90.38 188 LYS A CA 1
ATOM 1525 C C . LYS A 1 188 ? -0.613 -1.982 -22.168 1.00 90.38 188 LYS A C 1
ATOM 1527 O O . LYS A 1 188 ? -1.728 -1.617 -21.811 1.00 90.38 188 LYS A O 1
ATOM 1532 N N . LYS A 1 189 ? -0.413 -2.649 -23.307 1.00 90.00 189 LYS A N 1
ATOM 1533 C CA . LYS A 1 189 ? -1.492 -3.029 -24.229 1.00 90.00 189 LYS A CA 1
ATOM 1534 C C . LYS A 1 189 ? -2.314 -4.214 -23.716 1.00 90.00 189 LYS A C 1
ATOM 1536 O O . LYS A 1 189 ? -3.519 -4.260 -23.942 1.00 90.00 189 LYS A O 1
ATOM 1541 N N . GLU A 1 190 ? -1.660 -5.177 -23.080 1.00 90.19 190 GLU A N 1
ATOM 1542 C CA . GLU A 1 190 ? -2.267 -6.425 -22.605 1.00 90.19 190 GLU A CA 1
ATOM 1543 C C . GLU A 1 190 ? -2.870 -6.285 -21.201 1.00 90.19 190 GLU A C 1
ATOM 1545 O O . GLU A 1 190 ? -3.761 -7.051 -20.828 1.00 90.19 190 GLU A O 1
ATOM 1550 N N . PHE A 1 191 ? -2.431 -5.290 -20.424 1.00 92.06 191 PHE A N 1
ATOM 1551 C CA . PHE A 1 191 ? -2.907 -5.056 -19.066 1.00 92.06 191 PHE A CA 1
ATOM 1552 C C . PHE A 1 191 ? -4.340 -4.509 -19.040 1.00 92.06 191 PHE A C 1
ATOM 1554 O O . PHE A 1 191 ? -4.587 -3.304 -19.026 1.00 92.06 191 PHE A O 1
ATOM 1561 N N . ASN A 1 192 ? -5.306 -5.424 -18.987 1.00 88.94 192 ASN A N 1
ATOM 1562 C CA . ASN A 1 192 ? -6.729 -5.117 -18.917 1.00 88.94 192 ASN A CA 1
ATOM 1563 C C . ASN A 1 192 ? -7.408 -5.914 -17.784 1.00 88.94 192 ASN A C 1
ATOM 1565 O O . ASN A 1 192 ? -8.160 -6.847 -18.056 1.00 88.94 192 ASN A O 1
ATOM 1569 N N . PRO A 1 193 ? -7.155 -5.579 -16.504 1.00 89.25 193 PRO A N 1
ATOM 1570 C CA . PRO A 1 193 ? -7.718 -6.330 -15.381 1.00 89.25 193 PRO A CA 1
ATOM 1571 C C . PRO A 1 193 ? -9.239 -6.147 -15.286 1.00 89.25 193 PRO A C 1
ATOM 1573 O O . PRO A 1 193 ? -9.729 -5.032 -15.444 1.00 89.25 193 PRO A O 1
ATOM 1576 N N . ASN A 1 194 ? -9.980 -7.216 -14.988 1.00 86.44 194 ASN A N 1
ATOM 1577 C CA . ASN A 1 194 ? -11.439 -7.188 -14.788 1.00 86.44 194 ASN A CA 1
ATOM 1578 C C . ASN A 1 194 ? -11.813 -7.102 -13.297 1.00 86.44 194 ASN A C 1
ATOM 1580 O O . ASN A 1 194 ? -12.763 -7.732 -12.849 1.00 86.44 194 ASN A O 1
ATOM 1584 N N . THR A 1 195 ? -11.037 -6.349 -12.521 1.00 86.38 195 THR A N 1
ATOM 1585 C CA . THR A 1 195 ? -11.234 -6.164 -11.078 1.00 86.38 195 THR A CA 1
ATOM 1586 C C . THR A 1 195 ? -11.151 -4.679 -10.730 1.00 86.38 195 THR A C 1
ATOM 1588 O O . THR A 1 195 ? -10.390 -3.951 -11.380 1.00 86.38 195 THR A O 1
ATOM 1591 N N . PRO A 1 196 ? -11.871 -4.215 -9.692 1.00 87.50 196 PRO A N 1
ATOM 1592 C CA . PRO A 1 196 ? -11.589 -2.941 -9.043 1.00 87.50 196 PRO A CA 1
ATOM 1593 C C . PRO A 1 196 ? -10.115 -2.831 -8.639 1.00 87.50 196 PRO A C 1
ATOM 1595 O O . PRO A 1 196 ? -9.515 -3.804 -8.174 1.00 87.50 196 PRO A O 1
ATOM 1598 N N . LEU A 1 197 ? -9.538 -1.641 -8.805 1.00 91.81 197 LEU A N 1
ATOM 1599 C CA . LEU A 1 197 ? -8.139 -1.360 -8.491 1.00 91.81 197 LEU A CA 1
ATOM 1600 C C . LEU A 1 197 ? -7.998 -0.222 -7.475 1.00 91.81 197 LEU A C 1
ATOM 1602 O O . LEU A 1 197 ? -8.712 0.785 -7.522 1.00 91.81 197 LEU A O 1
ATOM 1606 N N . ALA A 1 198 ? -7.005 -0.366 -6.603 1.00 88.56 198 ALA A N 1
ATOM 1607 C CA . ALA A 1 198 ? -6.471 0.684 -5.751 1.00 88.56 198 ALA A CA 1
ATOM 1608 C C . ALA A 1 198 ? -5.158 1.216 -6.340 1.00 88.56 198 ALA A C 1
ATOM 1610 O O . ALA A 1 198 ? -4.299 0.424 -6.729 1.00 88.56 198 ALA A O 1
ATOM 1611 N N . VAL A 1 199 ? -4.999 2.538 -6.391 1.00 91.94 199 VAL A N 1
ATOM 1612 C CA . VAL A 1 199 ? -3.758 3.204 -6.814 1.00 91.94 199 VAL A CA 1
ATOM 1613 C C . VAL A 1 199 ? -2.900 3.507 -5.593 1.00 91.94 199 VAL A C 1
ATOM 1615 O O . VAL A 1 199 ? -3.406 4.025 -4.600 1.00 91.94 199 VAL A O 1
ATOM 1618 N N . HIS A 1 200 ? -1.606 3.229 -5.703 1.00 91.19 200 HIS A N 1
ATOM 1619 C CA . HIS A 1 200 ? -0.586 3.430 -4.676 1.00 91.19 200 HIS A CA 1
ATOM 1620 C C . HIS A 1 200 ? 0.519 4.319 -5.230 1.00 91.19 200 HIS A C 1
ATOM 1622 O O . HIS A 1 200 ? 0.976 4.104 -6.356 1.00 91.19 200 HIS A O 1
ATOM 1628 N N . TRP A 1 201 ? 0.970 5.297 -4.453 1.00 90.62 201 TRP A N 1
ATOM 1629 C CA . TRP A 1 201 ? 2.149 6.086 -4.802 1.00 90.62 201 TRP A CA 1
ATOM 1630 C C . TRP A 1 201 ? 2.889 6.563 -3.561 1.00 90.62 201 TRP A C 1
ATOM 1632 O O . TRP A 1 201 ? 2.298 6.808 -2.510 1.00 90.62 201 TRP A O 1
ATOM 1642 N N . ASP A 1 202 ? 4.198 6.722 -3.705 1.00 84.94 202 ASP A N 1
ATOM 1643 C CA . ASP A 1 202 ? 5.055 7.339 -2.699 1.00 84.94 202 ASP A CA 1
ATOM 1644 C C . ASP A 1 202 ? 6.210 8.052 -3.396 1.00 84.94 202 ASP A C 1
ATOM 1646 O O . ASP A 1 202 ? 6.684 7.609 -4.437 1.00 84.94 202 ASP A O 1
ATOM 1650 N N . GLY A 1 203 ? 6.620 9.201 -2.874 1.00 83.50 203 GLY A N 1
ATOM 1651 C CA . GLY A 1 203 ? 7.627 10.051 -3.495 1.00 83.50 203 GLY A CA 1
ATOM 1652 C C . GLY A 1 203 ? 9.002 9.852 -2.873 1.00 83.50 203 GLY A C 1
ATOM 1653 O O . GLY A 1 203 ? 9.155 9.843 -1.654 1.00 83.50 203 GLY A O 1
ATOM 1654 N N . LYS A 1 204 ? 10.049 9.804 -3.702 1.00 83.94 204 LYS A N 1
ATOM 1655 C CA . LYS A 1 204 ? 11.436 9.820 -3.230 1.00 83.94 204 LYS A CA 1
ATOM 1656 C C . LYS A 1 204 ? 12.269 10.898 -3.905 1.00 83.94 204 LYS A C 1
ATOM 1658 O O . LYS A 1 204 ? 12.367 10.958 -5.129 1.00 83.94 204 LYS A O 1
ATOM 1663 N N . ARG A 1 205 ? 12.973 11.681 -3.086 1.00 82.81 205 ARG A N 1
ATOM 1664 C CA . ARG A 1 205 ? 14.025 12.600 -3.538 1.00 82.81 205 ARG A CA 1
ATOM 1665 C C . ARG A 1 205 ? 15.298 11.835 -3.866 1.00 82.81 205 ARG A C 1
ATOM 1667 O O . ARG A 1 205 ? 15.903 11.239 -2.977 1.00 82.81 205 ARG A O 1
ATOM 1674 N N . ILE A 1 206 ? 15.719 11.893 -5.125 1.00 80.75 206 ILE A N 1
ATOM 1675 C CA . ILE A 1 206 ? 16.920 11.226 -5.640 1.00 80.75 206 ILE A CA 1
ATOM 1676 C C . ILE A 1 206 ? 17.755 12.248 -6.415 1.00 80.75 206 ILE A C 1
ATOM 1678 O O . ILE A 1 206 ? 17.220 13.153 -7.046 1.00 80.75 206 ILE A O 1
ATOM 1682 N N . GLU A 1 207 ? 19.080 12.138 -6.366 1.00 76.94 207 GLU A N 1
ATOM 1683 C CA . GLU A 1 207 ? 19.964 12.967 -7.196 1.00 76.94 207 GLU A CA 1
ATOM 1684 C C . GLU A 1 207 ? 19.705 12.730 -8.687 1.00 76.94 207 GLU A C 1
ATOM 1686 O O . GLU A 1 207 ? 19.561 11.591 -9.129 1.00 76.94 207 GLU A O 1
ATOM 1691 N N . ASP A 1 208 ? 19.659 13.800 -9.472 1.00 72.44 208 ASP A N 1
ATOM 1692 C CA . ASP A 1 208 ? 19.426 13.725 -10.904 1.00 72.44 208 ASP A CA 1
ATOM 1693 C C . ASP A 1 208 ? 20.589 13.033 -11.632 1.00 72.44 208 ASP A C 1
ATOM 1695 O O . ASP A 1 208 ? 21.750 13.083 -11.234 1.00 72.44 208 ASP A O 1
ATOM 1699 N N . ILE A 1 209 ? 20.265 12.402 -12.755 1.00 64.06 209 ILE A N 1
ATOM 1700 C CA . ILE A 1 209 ? 21.200 11.676 -13.617 1.00 64.06 209 ILE A CA 1
ATOM 1701 C C . ILE A 1 209 ? 22.254 12.626 -14.213 1.00 64.06 209 ILE A C 1
ATOM 1703 O O . ILE A 1 209 ? 23.395 12.228 -14.439 1.00 64.06 209 ILE A O 1
ATOM 1707 N N . ILE A 1 210 ? 21.861 13.873 -14.502 1.00 60.72 210 ILE A N 1
ATOM 1708 C CA . ILE A 1 210 ? 22.637 14.830 -15.310 1.00 60.72 210 ILE A CA 1
ATOM 1709 C C . ILE A 1 210 ? 23.354 15.884 -14.433 1.00 60.72 210 ILE A C 1
ATOM 1711 O O . ILE A 1 210 ? 24.164 16.659 -14.942 1.00 60.72 210 ILE A O 1
ATOM 1715 N N . GLY A 1 211 ? 23.133 15.923 -13.111 1.00 56.12 211 GLY A N 1
ATOM 1716 C CA . GLY A 1 211 ? 23.808 16.896 -12.242 1.00 56.12 211 GLY A CA 1
ATOM 1717 C C . GLY A 1 211 ? 23.497 16.781 -10.747 1.00 56.12 211 GLY A C 1
ATOM 1718 O O . GLY A 1 211 ? 22.731 15.931 -10.321 1.00 56.12 211 GLY A O 1
ATOM 1719 N N . HIS A 1 212 ? 24.060 17.693 -9.946 1.00 58.53 212 HIS A N 1
ATOM 1720 C CA . HIS A 1 212 ? 23.924 17.745 -8.477 1.00 58.53 212 HIS A CA 1
ATOM 1721 C C . HIS A 1 212 ? 22.546 18.214 -7.959 1.00 58.53 212 HIS A C 1
ATOM 1723 O O . HIS A 1 212 ? 22.428 18.617 -6.804 1.00 58.53 212 HIS A O 1
ATOM 1729 N N . LYS A 1 213 ? 21.506 18.241 -8.801 1.00 71.69 213 LYS A N 1
ATOM 1730 C CA . LYS A 1 213 ? 20.159 18.649 -8.377 1.00 71.69 213 LYS A CA 1
ATOM 1731 C C . LYS A 1 213 ? 19.387 17.429 -7.902 1.00 71.69 213 LYS A C 1
ATOM 1733 O O . LYS A 1 213 ? 19.487 16.373 -8.509 1.00 71.69 213 LYS A O 1
ATOM 1738 N N . THR A 1 214 ? 18.614 17.567 -6.839 1.00 78.94 214 THR A N 1
ATOM 1739 C CA . THR A 1 214 ? 17.669 16.535 -6.411 1.00 78.94 214 THR A CA 1
ATOM 1740 C C . THR A 1 214 ? 16.383 16.648 -7.224 1.00 78.94 214 THR A C 1
ATOM 1742 O O . THR A 1 214 ? 15.914 17.748 -7.508 1.00 78.94 214 THR A O 1
ATOM 1745 N N . VAL A 1 215 ? 15.837 15.507 -7.629 1.00 83.06 215 VAL A N 1
ATOM 1746 C CA . VAL A 1 215 ? 14.560 15.374 -8.338 1.00 83.06 215 VAL A CA 1
ATOM 1747 C C . VAL A 1 215 ? 13.656 14.435 -7.558 1.00 83.06 215 VAL A C 1
ATOM 1749 O O . VAL A 1 215 ? 14.137 13.527 -6.876 1.00 83.06 215 VAL A O 1
ATOM 1752 N N . ASP A 1 216 ? 12.351 14.649 -7.657 1.00 85.81 216 ASP A N 1
ATOM 1753 C CA . ASP A 1 216 ? 11.364 13.773 -7.039 1.00 85.81 216 ASP A CA 1
ATOM 1754 C C . ASP A 1 216 ? 10.984 12.666 -8.032 1.00 85.81 216 ASP A C 1
ATOM 1756 O O . ASP A 1 216 ? 10.684 12.921 -9.200 1.00 85.81 216 ASP A O 1
ATOM 1760 N N . ARG A 1 217 ? 11.050 11.412 -7.586 1.00 88.69 217 ARG A N 1
ATOM 1761 C CA . ARG A 1 217 ? 10.587 10.239 -8.331 1.00 88.69 217 ARG A CA 1
ATOM 1762 C C . ARG A 1 217 ? 9.371 9.668 -7.645 1.00 88.69 217 ARG A C 1
ATOM 1764 O O . ARG A 1 217 ? 9.399 9.457 -6.438 1.00 88.69 217 ARG A O 1
ATOM 1771 N N . LEU A 1 218 ? 8.334 9.422 -8.432 1.00 90.56 218 LEU A N 1
ATOM 1772 C CA . LEU A 1 218 ? 7.038 8.999 -7.930 1.00 90.56 218 LEU A CA 1
ATOM 1773 C C . LEU A 1 218 ? 6.658 7.660 -8.568 1.00 90.56 218 LEU A C 1
ATOM 1775 O O . LEU A 1 218 ? 6.081 7.667 -9.649 1.00 90.56 218 LEU A O 1
ATOM 1779 N N . PRO A 1 219 ? 7.021 6.511 -7.981 1.00 91.81 219 PRO A N 1
ATOM 1780 C CA . PRO A 1 219 ? 6.430 5.232 -8.348 1.00 91.81 219 PRO A CA 1
ATOM 1781 C C . PRO A 1 219 ? 4.911 5.279 -8.198 1.00 91.81 219 PRO A C 1
ATOM 1783 O O . PRO A 1 219 ? 4.398 5.662 -7.150 1.00 91.81 219 PRO A O 1
ATOM 1786 N N . ILE A 1 220 ? 4.209 4.868 -9.251 1.00 93.06 220 ILE A N 1
ATOM 1787 C CA . ILE A 1 220 ? 2.750 4.759 -9.291 1.00 93.06 220 ILE A CA 1
ATOM 1788 C C . ILE A 1 220 ? 2.413 3.311 -9.616 1.00 93.06 220 ILE A C 1
ATOM 1790 O O . ILE A 1 220 ? 2.799 2.804 -10.672 1.00 93.06 220 ILE A O 1
ATOM 1794 N N . LEU A 1 221 ? 1.698 2.649 -8.714 1.00 93.62 221 LEU A N 1
ATOM 1795 C CA . LEU A 1 221 ? 1.328 1.243 -8.827 1.00 93.62 221 LEU A CA 1
ATOM 1796 C C . LEU A 1 221 ? -0.178 1.068 -8.668 1.00 93.62 221 LEU A C 1
ATOM 1798 O O . LEU A 1 221 ? -0.858 1.906 -8.078 1.00 93.62 221 LEU A O 1
ATOM 1802 N N . VAL A 1 222 ? -0.691 -0.052 -9.165 1.00 93.38 222 VAL A N 1
ATOM 1803 C CA . VAL A 1 222 ? -2.071 -0.486 -8.938 1.00 93.38 222 VAL A CA 1
ATOM 1804 C C . VAL A 1 222 ? -2.118 -1.882 -8.345 1.00 93.38 222 VAL A C 1
ATOM 1806 O O . VAL A 1 222 ? -1.271 -2.727 -8.641 1.00 93.38 222 VAL A O 1
ATOM 1809 N N . SER A 1 223 ? -3.138 -2.132 -7.529 1.00 91.19 223 SER A N 1
ATOM 1810 C CA . SER A 1 223 ? -3.406 -3.454 -6.972 1.00 91.19 223 SER A CA 1
ATOM 1811 C C . SER A 1 223 ? -4.894 -3.757 -6.858 1.00 91.19 223 SER A C 1
ATOM 1813 O O . SER A 1 223 ? -5.669 -2.855 -6.550 1.00 91.19 223 SER A O 1
ATOM 1815 N N . GLY A 1 224 ? -5.268 -5.026 -6.983 1.00 85.38 224 GLY A N 1
ATOM 1816 C CA . GLY A 1 224 ? -6.621 -5.524 -6.708 1.00 85.38 224 GLY A CA 1
ATOM 1817 C C . GLY A 1 224 ? -6.759 -6.978 -7.147 1.00 85.38 224 GLY A C 1
ATOM 1818 O O . GLY A 1 224 ? -6.227 -7.332 -8.186 1.00 85.38 224 GLY A O 1
ATOM 1819 N N . GLN A 1 225 ? -7.400 -7.835 -6.352 1.00 82.88 225 GLN A N 1
ATOM 1820 C CA . GLN A 1 225 ? -7.688 -9.244 -6.672 1.00 82.88 225 GLN A CA 1
ATOM 1821 C C . GLN A 1 225 ? -6.563 -9.989 -7.428 1.00 82.88 225 GLN A C 1
ATOM 1823 O O . GLN A 1 225 ? -6.702 -10.382 -8.583 1.00 82.88 225 GLN A O 1
ATOM 1828 N N . GLY A 1 226 ? -5.402 -10.147 -6.784 1.00 80.62 226 GLY A N 1
ATOM 1829 C CA . GLY A 1 226 ? -4.236 -10.825 -7.376 1.00 80.62 226 GLY A CA 1
ATOM 1830 C C . GLY A 1 226 ? -3.436 -9.990 -8.386 1.00 80.62 226 GLY A C 1
ATOM 1831 O O . GLY A 1 226 ? -2.350 -10.403 -8.788 1.00 80.62 226 GLY A O 1
ATOM 1832 N N . VAL A 1 227 ? -3.915 -8.798 -8.750 1.00 86.56 227 VAL A N 1
ATOM 1833 C CA . VAL A 1 227 ? -3.182 -7.811 -9.548 1.00 86.56 227 VAL A CA 1
ATOM 1834 C C . VAL A 1 227 ? -2.264 -6.993 -8.644 1.00 86.56 227 VAL A C 1
ATOM 1836 O O . VAL A 1 227 ? -2.673 -6.483 -7.600 1.00 86.56 227 VAL A O 1
ATOM 1839 N N . ASP A 1 228 ? -1.022 -6.846 -9.088 1.00 89.06 228 ASP A N 1
ATOM 1840 C CA . ASP A 1 228 ? 0.007 -5.956 -8.559 1.00 89.06 228 ASP A CA 1
ATOM 1841 C C . ASP A 1 228 ? 0.833 -5.509 -9.768 1.00 89.06 228 ASP A C 1
ATOM 1843 O O . ASP A 1 228 ? 1.457 -6.352 -10.418 1.00 89.06 228 ASP A O 1
ATOM 1847 N N . GLN A 1 229 ? 0.809 -4.219 -10.109 1.00 92.25 229 GLN A N 1
ATOM 1848 C CA . GLN A 1 229 ? 1.474 -3.704 -11.306 1.00 92.25 229 GLN A CA 1
ATOM 1849 C C . GLN A 1 229 ? 2.055 -2.305 -11.089 1.00 92.25 229 GLN A C 1
ATOM 1851 O O . GLN A 1 229 ? 1.328 -1.372 -10.748 1.00 92.25 229 GLN A O 1
ATOM 1856 N N . LEU A 1 230 ? 3.353 -2.140 -11.366 1.00 93.19 230 LEU A N 1
ATOM 1857 C CA . LEU A 1 230 ? 3.974 -0.826 -11.539 1.00 93.19 230 LEU A CA 1
ATOM 1858 C C . LEU A 1 230 ? 3.523 -0.217 -12.873 1.00 93.19 230 LEU A C 1
ATOM 1860 O O . LEU A 1 230 ? 3.678 -0.848 -13.915 1.00 93.19 230 LEU A O 1
ATOM 1864 N N . LEU A 1 231 ? 2.976 1.000 -12.854 1.00 93.44 231 LEU A N 1
ATOM 1865 C CA . LEU A 1 231 ? 2.504 1.690 -14.060 1.00 93.44 231 LEU A CA 1
ATOM 1866 C C . LEU A 1 231 ? 3.552 2.647 -14.632 1.00 93.44 231 LEU A C 1
ATOM 1868 O O . LEU A 1 231 ? 3.742 2.718 -15.847 1.00 93.44 231 LEU A O 1
ATOM 1872 N N . ALA A 1 232 ? 4.200 3.425 -13.764 1.00 93.06 232 ALA A N 1
ATOM 1873 C CA . ALA A 1 232 ? 5.211 4.402 -14.153 1.00 93.06 232 ALA A CA 1
ATOM 1874 C C . ALA A 1 232 ? 6.025 4.885 -12.946 1.00 93.06 232 ALA A C 1
ATOM 1876 O O . ALA A 1 232 ? 5.609 4.744 -11.796 1.00 93.06 232 ALA A O 1
ATOM 1877 N N . VAL A 1 233 ? 7.168 5.518 -13.227 1.00 91.31 233 VAL A N 1
ATOM 1878 C CA . VAL A 1 233 ? 7.976 6.258 -12.247 1.00 91.31 233 VAL A CA 1
ATOM 1879 C C . VAL A 1 233 ? 8.304 7.666 -12.772 1.00 91.31 233 VAL A C 1
ATOM 1881 O O . VAL A 1 233 ? 9.468 7.971 -13.083 1.00 91.31 233 VAL A O 1
ATOM 1884 N N . PRO A 1 234 ? 7.306 8.552 -12.933 1.00 90.69 234 PRO A N 1
ATOM 1885 C CA . PRO A 1 234 ? 7.520 9.904 -13.430 1.00 90.69 234 PRO A CA 1
ATOM 1886 C C . PRO A 1 234 ? 8.605 10.669 -12.662 1.00 90.69 234 PRO A C 1
ATOM 1888 O O . PRO A 1 234 ? 8.776 10.548 -11.444 1.00 90.69 234 PRO A O 1
ATOM 1891 N N . LYS A 1 235 ? 9.354 11.475 -13.421 1.00 89.94 235 LYS A N 1
ATOM 1892 C CA . LYS A 1 235 ? 10.273 12.486 -12.898 1.00 89.94 235 LYS A CA 1
ATOM 1893 C C . LYS A 1 235 ? 9.487 13.757 -12.620 1.00 89.94 235 LYS A C 1
ATOM 1895 O O . LYS A 1 235 ? 8.943 14.345 -13.550 1.00 89.94 235 LYS A O 1
ATOM 1900 N N . LEU A 1 236 ? 9.496 14.215 -11.379 1.00 87.88 236 LEU A N 1
ATOM 1901 C CA . LEU A 1 236 ? 8.891 15.476 -10.981 1.00 87.88 236 LEU A CA 1
ATOM 1902 C C . LEU A 1 236 ? 9.988 16.501 -10.696 1.00 87.88 236 LEU A C 1
ATOM 1904 O O . LEU A 1 236 ? 11.023 16.192 -10.100 1.00 87.88 236 LEU A O 1
ATOM 1908 N N . SER A 1 237 ? 9.763 17.740 -11.137 1.00 76.56 237 SER A N 1
ATOM 1909 C CA . SER A 1 237 ? 10.647 18.860 -10.800 1.00 76.56 237 SER A CA 1
ATOM 1910 C C . SER A 1 237 ? 10.556 19.204 -9.312 1.00 76.56 237 SER A C 1
ATOM 1912 O O . SER A 1 237 ? 11.565 19.565 -8.712 1.00 76.56 237 SER A O 1
ATOM 1914 N N . HIS A 1 238 ? 9.362 19.050 -8.731 1.00 72.44 238 HIS A N 1
ATOM 1915 C CA . HIS A 1 238 ? 9.063 19.233 -7.314 1.00 72.44 238 HIS A CA 1
ATOM 1916 C C . HIS A 1 238 ? 7.944 18.264 -6.905 1.00 72.44 238 HIS A C 1
ATOM 1918 O O . HIS A 1 238 ? 6.934 18.168 -7.600 1.00 72.44 238 HIS A O 1
ATOM 1924 N N . GLY A 1 239 ? 8.086 17.583 -5.769 1.00 72.50 239 GLY A N 1
ATOM 1925 C CA . GLY A 1 239 ? 7.072 16.699 -5.185 1.00 72.50 239 GLY A CA 1
ATOM 1926 C C . GLY A 1 239 ? 5.957 17.448 -4.451 1.00 72.50 239 GLY A C 1
ATOM 1927 O O . GLY A 1 239 ? 5.694 17.168 -3.283 1.00 72.50 239 GLY A O 1
ATOM 1928 N N . THR A 1 240 ? 5.343 18.453 -5.084 1.00 75.62 240 THR A N 1
ATOM 1929 C CA . THR A 1 240 ? 4.130 19.084 -4.538 1.00 75.62 240 THR A CA 1
ATOM 1930 C C . THR A 1 240 ? 2.941 18.134 -4.677 1.00 75.62 240 THR A C 1
ATOM 1932 O O . THR A 1 240 ? 2.908 17.304 -5.585 1.00 75.62 240 THR A O 1
ATOM 1935 N N . GLY A 1 241 ? 1.935 18.268 -3.805 1.00 71.31 241 GLY A N 1
ATOM 1936 C CA . GLY A 1 241 ? 0.727 17.435 -3.875 1.00 71.31 241 GLY A CA 1
ATOM 1937 C C . GLY A 1 241 ? 0.020 17.519 -5.233 1.00 71.31 241 GLY A C 1
ATOM 1938 O O . GLY A 1 241 ? -0.411 16.498 -5.755 1.00 71.31 241 GLY A O 1
ATOM 1939 N N . GLU A 1 242 ? -0.020 18.709 -5.839 1.00 74.62 242 GLU A N 1
ATOM 1940 C CA . GLU A 1 242 ? -0.569 18.932 -7.182 1.00 74.62 242 GLU A CA 1
ATOM 1941 C C . GLU A 1 242 ? 0.235 18.204 -8.268 1.00 74.62 242 GLU A C 1
ATOM 1943 O O . GLU A 1 242 ? -0.345 17.486 -9.075 1.00 74.62 242 GLU A O 1
ATOM 1948 N N . ALA A 1 243 ? 1.569 18.318 -8.262 1.00 81.62 243 ALA A N 1
ATOM 1949 C CA . ALA A 1 243 ? 2.412 17.637 -9.245 1.00 81.62 243 ALA A CA 1
ATOM 1950 C C . ALA A 1 243 ? 2.293 16.110 -9.136 1.00 81.62 243 ALA A C 1
ATOM 1952 O O . ALA A 1 243 ? 2.231 15.423 -10.156 1.00 81.62 243 ALA A O 1
ATOM 1953 N N . CYS A 1 244 ? 2.221 15.583 -7.909 1.00 81.44 244 CYS A N 1
ATOM 1954 C CA . CYS A 1 244 ? 1.977 14.164 -7.679 1.00 81.44 244 CYS A CA 1
ATOM 1955 C C . CYS A 1 244 ? 0.594 13.741 -8.189 1.00 81.44 244 CYS A C 1
ATOM 1957 O O . CYS A 1 244 ? 0.493 12.743 -8.896 1.00 81.44 244 CYS A O 1
ATOM 1959 N N . ALA A 1 245 ? -0.457 14.508 -7.881 1.00 81.69 245 ALA A N 1
ATOM 1960 C CA . ALA A 1 245 ? -1.818 14.210 -8.319 1.00 81.69 245 ALA A CA 1
ATOM 1961 C C . ALA A 1 245 ? -1.948 14.213 -9.850 1.00 81.69 245 ALA A C 1
ATOM 1963 O O . ALA A 1 245 ? -2.502 13.267 -10.407 1.00 81.69 245 ALA A O 1
ATOM 1964 N N . SER A 1 246 ? -1.385 15.215 -10.531 1.00 87.00 246 SER A N 1
ATOM 1965 C CA . SER A 1 246 ? -1.379 15.283 -11.997 1.00 87.00 246 SER A CA 1
ATOM 1966 C C . SER A 1 246 ? -0.629 14.102 -12.608 1.00 87.00 246 SER A C 1
ATOM 1968 O O . SER A 1 246 ? -1.149 13.440 -13.497 1.00 87.00 246 SER A O 1
ATOM 1970 N N . ALA A 1 247 ? 0.548 13.757 -12.076 1.00 91.44 247 ALA A N 1
ATOM 1971 C CA . ALA A 1 247 ? 1.321 12.620 -12.570 1.00 91.44 247 ALA A CA 1
ATOM 1972 C C . ALA A 1 247 ? 0.594 11.276 -12.382 1.00 91.44 247 ALA A C 1
ATOM 1974 O O . ALA A 1 247 ? 0.630 10.426 -13.275 1.00 91.44 247 ALA A O 1
ATOM 1975 N N . VAL A 1 248 ? -0.087 11.088 -11.246 1.00 91.12 248 VAL A N 1
ATOM 1976 C CA . VAL A 1 248 ? -0.943 9.920 -10.990 1.00 91.12 248 VAL A CA 1
ATOM 1977 C C . VAL A 1 248 ? -2.100 9.876 -11.985 1.00 91.12 248 VAL A C 1
ATOM 1979 O O . VAL A 1 248 ? -2.311 8.849 -12.630 1.00 91.12 248 VAL A O 1
ATOM 1982 N N . TYR A 1 249 ? -2.810 10.990 -12.157 1.00 91.31 249 TYR A N 1
ATOM 1983 C CA . TYR A 1 249 ? -3.957 11.093 -13.055 1.00 91.31 249 TYR A CA 1
ATOM 1984 C C . TYR A 1 249 ? -3.583 10.826 -14.520 1.00 91.31 249 TYR A C 1
ATOM 1986 O O . TYR A 1 249 ? -4.192 9.970 -15.166 1.00 91.31 249 TYR A O 1
ATOM 1994 N N . ASP A 1 250 ? -2.529 11.473 -15.018 1.00 93.38 250 ASP A N 1
ATOM 1995 C CA . ASP A 1 250 ? -2.022 11.285 -16.379 1.00 93.38 250 ASP A CA 1
ATOM 1996 C C . ASP A 1 250 ? -1.577 9.837 -16.614 1.00 93.38 250 ASP A C 1
ATOM 1998 O O . ASP A 1 250 ? -1.827 9.259 -17.675 1.00 93.38 250 ASP A O 1
ATOM 2002 N N . THR A 1 251 ? -0.962 9.210 -15.605 1.00 94.38 251 THR A N 1
ATOM 2003 C CA . THR A 1 251 ? -0.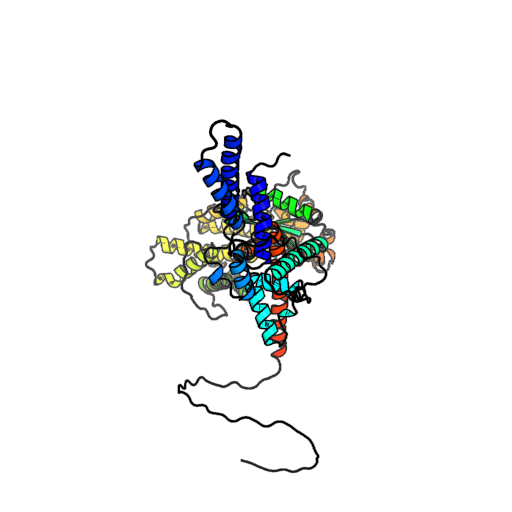566 7.799 -15.675 1.00 94.38 251 THR A CA 1
ATOM 2004 C C . THR A 1 251 ? -1.793 6.901 -15.813 1.00 94.38 251 THR A C 1
ATOM 2006 O O . THR A 1 251 ? -1.833 6.093 -16.743 1.00 94.38 251 THR A O 1
ATOM 2009 N N . ILE A 1 252 ? -2.815 7.076 -14.967 1.00 93.44 252 ILE A N 1
ATOM 2010 C CA . ILE A 1 252 ? -4.069 6.302 -15.012 1.00 93.44 252 ILE A CA 1
ATOM 2011 C C . ILE A 1 252 ? -4.754 6.438 -16.377 1.00 93.44 252 ILE A C 1
ATOM 2013 O O . ILE A 1 252 ? -5.147 5.428 -16.966 1.00 93.44 252 ILE A O 1
ATOM 2017 N N . LEU A 1 253 ? -4.854 7.665 -16.903 1.00 93.00 253 LEU A N 1
ATOM 2018 C CA . LEU A 1 253 ? -5.423 7.924 -18.228 1.00 93.00 253 LEU A CA 1
ATOM 2019 C C . LEU A 1 253 ? -4.624 7.232 -19.326 1.00 93.00 253 LEU A C 1
ATOM 2021 O O . LEU A 1 253 ? -5.193 6.583 -20.200 1.00 93.00 253 LEU A O 1
ATOM 2025 N N . SER A 1 254 ? -3.295 7.336 -19.272 1.00 93.31 254 SER A N 1
ATOM 2026 C CA . SER A 1 254 ? -2.440 6.762 -20.304 1.00 93.31 254 SER A CA 1
ATOM 2027 C C . SER A 1 254 ? -2.558 5.237 -20.377 1.00 93.31 254 SER A C 1
ATOM 2029 O O . SER A 1 254 ? -2.347 4.684 -21.453 1.00 93.31 254 SER A O 1
ATOM 2031 N N . TRP A 1 255 ? -2.866 4.572 -19.259 1.00 94.19 255 TRP A N 1
ATOM 2032 C CA . TRP A 1 255 ? -3.089 3.126 -19.159 1.00 94.19 255 TRP A CA 1
ATOM 2033 C C . TRP A 1 255 ? -4.557 2.722 -19.369 1.00 94.19 255 TRP A C 1
ATOM 2035 O O . TRP A 1 255 ? -4.859 1.534 -19.335 1.00 94.19 255 TRP A O 1
ATOM 2045 N N . ASN A 1 256 ? -5.459 3.681 -19.609 1.00 93.00 256 ASN A N 1
ATOM 2046 C CA . ASN A 1 256 ? -6.895 3.451 -19.779 1.00 93.00 256 ASN A CA 1
ATOM 2047 C C . ASN A 1 256 ? -7.522 2.675 -18.600 1.00 93.00 256 ASN A C 1
ATOM 2049 O O . ASN A 1 256 ? -8.221 1.684 -18.794 1.00 93.00 256 ASN A O 1
ATOM 2053 N N . LEU A 1 257 ? -7.220 3.105 -17.367 1.00 93.38 257 LEU A N 1
ATOM 2054 C CA . LEU A 1 257 ? -7.683 2.449 -16.132 1.00 93.38 257 LEU A CA 1
ATOM 2055 C C . LEU A 1 257 ? -8.718 3.268 -15.346 1.00 93.38 257 LEU A C 1
ATOM 2057 O O . LEU A 1 257 ? -9.104 2.866 -14.249 1.00 93.38 257 LEU A O 1
ATOM 2061 N N . SER A 1 258 ? -9.147 4.426 -15.854 1.00 89.00 258 SER A N 1
ATOM 2062 C CA . SER A 1 258 ? -9.976 5.390 -15.113 1.00 89.00 258 SER A CA 1
ATOM 2063 C C . SER A 1 258 ? -11.284 4.807 -14.577 1.00 89.00 258 SER A C 1
ATOM 2065 O O . SER A 1 258 ? -11.700 5.146 -13.475 1.00 89.00 258 SER A O 1
ATOM 2067 N N . ASP A 1 259 ? -11.918 3.915 -15.330 1.00 87.62 259 ASP A N 1
ATOM 2068 C CA . ASP A 1 259 ? -13.146 3.211 -14.958 1.00 87.62 259 ASP A CA 1
ATOM 2069 C C . ASP A 1 259 ? -12.923 2.144 -13.871 1.00 87.62 259 ASP A C 1
ATOM 2071 O O . ASP A 1 259 ? -13.841 1.828 -13.105 1.00 87.62 259 ASP A O 1
ATOM 2075 N N . LYS A 1 260 ? -11.693 1.633 -13.755 1.00 90.50 260 LYS A N 1
ATOM 2076 C CA . LYS A 1 260 ? -11.302 0.544 -12.847 1.00 90.50 260 LYS A CA 1
ATOM 2077 C C . LYS A 1 260 ? -10.748 1.025 -11.517 1.00 90.50 260 LYS A C 1
ATOM 2079 O O . LYS A 1 260 ? -10.820 0.287 -10.535 1.00 90.50 260 LYS A O 1
ATOM 2084 N N . ILE A 1 261 ? -10.201 2.239 -11.460 1.00 89.88 261 ILE A N 1
ATOM 2085 C CA . ILE A 1 261 ? -9.695 2.808 -10.209 1.00 89.88 261 ILE A CA 1
ATOM 2086 C C . ILE A 1 261 ? -10.866 3.161 -9.295 1.00 89.88 261 ILE A C 1
ATOM 2088 O O . ILE A 1 261 ? -11.652 4.058 -9.593 1.00 89.88 261 ILE A O 1
ATOM 2092 N N . LYS A 1 262 ? -10.961 2.471 -8.156 1.00 86.81 262 LYS A N 1
ATOM 2093 C CA . LYS A 1 262 ? -11.986 2.729 -7.135 1.00 86.81 262 LYS A CA 1
ATOM 2094 C C . LYS A 1 262 ? -11.413 3.280 -5.834 1.00 86.81 262 LYS A C 1
ATOM 2096 O O . LYS A 1 262 ? -12.154 3.858 -5.042 1.00 86.81 262 LYS A O 1
ATOM 2101 N N . CYS A 1 263 ? -10.110 3.115 -5.603 1.00 83.12 263 CYS A N 1
ATOM 2102 C CA . CYS A 1 263 ? -9.468 3.493 -4.346 1.00 83.12 263 CYS A CA 1
ATOM 2103 C C . CYS A 1 263 ? -8.097 4.139 -4.567 1.00 83.12 263 CYS A C 1
ATOM 2105 O O . CYS A 1 263 ? -7.411 3.865 -5.551 1.00 83.12 263 CYS A O 1
ATOM 2107 N N . PHE A 1 264 ? -7.683 4.958 -3.604 1.00 82.62 264 PHE A N 1
ATOM 2108 C CA . PHE A 1 264 ? -6.353 5.555 -3.533 1.00 82.62 264 PHE A CA 1
ATOM 2109 C C . PHE A 1 264 ? -5.760 5.245 -2.155 1.00 82.62 264 PHE A C 1
ATOM 2111 O O . PHE A 1 264 ? -6.428 5.467 -1.146 1.00 82.62 264 PHE A O 1
ATOM 2118 N N . CYS A 1 265 ? -4.528 4.745 -2.111 1.00 79.88 265 CYS A N 1
ATOM 2119 C CA . CYS A 1 265 ? -3.773 4.477 -0.891 1.00 79.88 265 CYS A CA 1
ATOM 2120 C C . CYS A 1 265 ? -2.493 5.324 -0.908 1.00 79.88 265 CYS A C 1
ATOM 2122 O O . CYS A 1 265 ? -1.733 5.288 -1.876 1.00 79.88 265 CYS A O 1
ATOM 2124 N N . PHE A 1 266 ? -2.294 6.139 0.129 1.00 67.38 266 PHE A N 1
ATOM 2125 C CA . PHE A 1 266 ? -1.157 7.052 0.243 1.00 67.38 266 PHE A CA 1
ATOM 2126 C C . PHE A 1 266 ? -0.886 7.408 1.707 1.00 67.38 266 PHE A C 1
ATOM 2128 O O . PHE A 1 266 ? -1.798 7.429 2.538 1.00 67.38 266 PHE A O 1
ATOM 2135 N N . ASP A 1 267 ? 0.369 7.726 2.014 1.00 61.41 267 ASP A N 1
ATOM 2136 C CA . ASP A 1 267 ? 0.792 8.076 3.368 1.00 61.41 267 ASP A CA 1
ATOM 2137 C C . ASP A 1 267 ? 0.315 9.470 3.793 1.00 61.41 267 ASP A C 1
ATOM 2139 O O . ASP A 1 267 ? 0.239 10.418 3.007 1.00 61.41 267 ASP A O 1
ATOM 2143 N N . THR A 1 268 ? 0.065 9.620 5.094 1.00 43.56 268 THR A N 1
ATOM 2144 C CA . THR A 1 268 ? -0.254 10.907 5.726 1.00 43.56 268 THR A CA 1
ATOM 2145 C C . THR A 1 268 ? 0.784 11.226 6.796 1.00 43.56 268 THR A C 1
ATOM 2147 O O . THR A 1 268 ? 1.031 10.416 7.686 1.00 43.56 268 THR A O 1
ATOM 2150 N N . THR A 1 269 ? 1.409 12.401 6.726 1.00 30.81 269 THR A N 1
ATOM 2151 C CA . THR A 1 269 ? 2.498 12.800 7.628 1.00 30.81 269 THR A CA 1
ATOM 2152 C C . THR A 1 269 ? 1.981 13.295 8.986 1.00 30.81 269 THR A C 1
ATOM 2154 O O . THR A 1 269 ? 1.105 14.155 9.055 1.00 30.81 269 THR A O 1
ATOM 2157 N N . ALA A 1 270 ? 2.559 12.802 10.092 1.00 29.25 270 ALA A N 1
ATOM 2158 C CA . ALA A 1 270 ? 2.288 13.290 11.451 1.00 29.25 270 ALA A CA 1
ATOM 2159 C C . ALA A 1 270 ? 3.562 13.377 12.326 1.00 29.25 270 ALA A C 1
ATOM 2161 O O . ALA A 1 270 ? 4.523 12.637 12.134 1.00 29.25 270 ALA A O 1
ATOM 2162 N N . VAL A 1 271 ? 3.548 14.319 13.286 1.00 27.81 271 VAL A N 1
ATOM 2163 C CA . VAL A 1 271 ? 4.685 14.820 14.096 1.00 27.81 271 VAL A CA 1
ATOM 2164 C C . VAL A 1 271 ? 4.581 14.383 15.582 1.00 27.81 271 VAL A C 1
ATOM 2166 O O . VAL A 1 271 ? 3.505 14.501 16.172 1.00 27.81 271 VAL A O 1
ATOM 2169 N N . ASN A 1 272 ? 5.713 13.905 16.130 1.00 27.62 272 ASN A N 1
ATOM 2170 C CA . ASN A 1 272 ? 6.085 13.314 17.455 1.00 27.62 272 ASN A CA 1
ATOM 2171 C C . ASN A 1 272 ? 5.787 14.176 18.727 1.00 27.62 272 ASN A C 1
ATOM 2173 O O . ASN A 1 272 ? 5.616 15.379 18.568 1.00 27.62 272 ASN A O 1
ATOM 2177 N N . THR A 1 273 ? 5.981 13.789 20.014 1.00 33.16 273 THR A N 1
ATOM 2178 C CA . THR A 1 273 ? 5.555 12.731 21.008 1.00 33.16 273 THR A CA 1
ATOM 2179 C C . THR A 1 273 ? 5.948 13.265 22.427 1.00 33.16 273 THR A C 1
ATOM 2181 O O . THR A 1 273 ? 6.878 14.059 22.457 1.00 33.16 273 THR A O 1
ATOM 2184 N N . ASP A 1 274 ? 5.307 12.890 23.571 1.00 29.34 274 ASP A N 1
ATOM 2185 C CA . ASP A 1 274 ? 5.942 12.815 24.948 1.00 29.34 274 ASP A CA 1
ATOM 2186 C C . ASP A 1 274 ? 4.989 12.260 26.080 1.00 29.34 274 ASP A C 1
ATOM 2188 O O . ASP A 1 274 ? 3.804 12.621 25.995 1.00 29.34 274 ASP A O 1
ATOM 2192 N N . PRO A 1 275 ? 5.464 11.480 27.105 1.00 37.97 275 PRO A N 1
ATOM 2193 C CA . PRO A 1 275 ? 4.743 10.643 28.116 1.00 37.97 275 PRO A CA 1
ATOM 2194 C C . PRO A 1 275 ? 4.592 11.276 29.542 1.00 37.97 275 PRO A C 1
ATOM 2196 O O . PRO A 1 275 ? 5.182 12.318 29.793 1.00 37.97 275 PRO A O 1
ATOM 2199 N N . ASP A 1 276 ? 3.686 10.827 30.447 1.00 37.59 276 ASP A N 1
ATOM 2200 C CA . ASP A 1 276 ? 3.991 9.948 31.622 1.00 37.59 276 ASP A CA 1
ATOM 2201 C C . ASP A 1 276 ? 2.717 9.420 32.429 1.00 37.59 276 ASP A C 1
ATOM 2203 O O . ASP A 1 276 ? 1.665 10.061 32.372 1.00 37.59 276 ASP A O 1
ATOM 2207 N N . ALA A 1 277 ? 2.801 8.316 33.215 1.00 37.12 277 ALA A N 1
ATOM 2208 C CA . ALA A 1 277 ? 1.768 7.365 33.736 1.00 37.12 277 ALA A CA 1
ATOM 2209 C C . ALA A 1 277 ? 2.184 6.232 34.736 1.00 37.12 277 ALA A C 1
ATOM 2211 O O . ALA A 1 277 ? 3.356 5.923 34.896 1.00 37.12 277 ALA A O 1
ATOM 2212 N N . LEU A 1 278 ? 1.185 5.575 35.378 1.00 37.31 278 LEU A N 1
ATOM 2213 C CA . LEU A 1 278 ? 0.946 4.105 35.585 1.00 37.31 278 LEU A CA 1
ATOM 2214 C C . LEU A 1 278 ? -0.274 3.924 36.541 1.00 37.31 278 LEU A C 1
ATOM 2216 O O . LEU A 1 278 ? -0.349 4.656 37.524 1.00 37.31 278 LEU A O 1
ATOM 2220 N N . ARG A 1 279 ? -1.265 3.024 36.336 1.00 34.66 279 ARG A N 1
ATOM 2221 C CA . ARG A 1 279 ? -1.315 1.602 36.795 1.00 34.66 279 ARG A CA 1
ATOM 2222 C C . ARG A 1 279 ? -2.700 0.976 36.453 1.00 34.66 279 ARG A C 1
ATOM 2224 O O . ARG A 1 279 ? -3.676 1.415 37.043 1.00 34.66 279 ARG A O 1
ATOM 2231 N N . CYS A 1 280 ? -2.790 -0.009 35.538 1.00 39.53 280 CYS A N 1
ATOM 2232 C CA . CYS A 1 280 ? -3.930 -0.947 35.305 1.00 39.53 280 CYS A CA 1
ATOM 2233 C C . CYS A 1 280 ? -3.636 -1.850 34.075 1.00 39.53 280 CYS A C 1
ATOM 2235 O O . CYS A 1 280 ? -3.834 -1.400 32.952 1.00 39.53 280 CYS A O 1
ATOM 2237 N N . VAL A 1 281 ? -3.130 -3.086 34.229 1.00 44.47 281 VAL A N 1
ATOM 2238 C CA . VAL A 1 281 ? -2.799 -3.969 33.067 1.00 44.47 281 VAL A CA 1
ATOM 2239 C C . VAL A 1 281 ? -3.304 -5.417 33.212 1.00 44.47 281 VAL A C 1
ATOM 2241 O O . VAL A 1 281 ? -3.312 -6.167 32.241 1.00 44.47 281 VAL A O 1
ATOM 2244 N N . GLU A 1 282 ? -3.817 -5.821 34.373 1.00 44.06 282 GLU A N 1
ATOM 2245 C CA . GLU A 1 282 ? -4.079 -7.240 34.678 1.00 44.06 282 GLU A CA 1
ATOM 2246 C C . GLU A 1 282 ? -5.187 -7.891 33.816 1.00 44.06 282 GLU A C 1
ATOM 2248 O O . GLU A 1 282 ? -5.144 -9.094 33.587 1.00 44.06 282 GLU A O 1
ATOM 2253 N N . ASN A 1 283 ? -6.104 -7.115 33.221 1.00 53.91 283 ASN A N 1
ATOM 2254 C CA . ASN A 1 283 ? -7.267 -7.658 32.496 1.00 53.91 283 ASN A CA 1
ATOM 2255 C C . ASN A 1 283 ? -7.055 -7.953 30.991 1.00 53.91 283 ASN A C 1
ATOM 2257 O O . ASN A 1 283 ? -7.960 -8.490 30.359 1.00 53.91 283 ASN A O 1
ATOM 2261 N N . ILE A 1 284 ? -5.908 -7.602 30.385 1.00 64.69 284 ILE A N 1
ATOM 2262 C CA . ILE A 1 284 ? -5.709 -7.674 28.909 1.00 64.69 284 ILE A CA 1
ATOM 2263 C C . ILE A 1 284 ? -4.632 -8.701 28.499 1.00 64.69 284 ILE A C 1
ATOM 2265 O O . ILE A 1 284 ? -4.622 -9.179 27.361 1.00 64.69 284 ILE A O 1
ATOM 2269 N N . VAL A 1 285 ? -3.774 -9.100 29.444 1.00 69.12 285 VAL A N 1
ATOM 2270 C CA . VAL A 1 285 ? -2.578 -9.940 29.245 1.00 69.12 285 VAL A CA 1
ATOM 2271 C C . VAL A 1 285 ? -2.850 -11.184 28.394 1.00 69.12 285 VAL A C 1
ATOM 2273 O O . VAL A 1 285 ? -2.205 -11.367 27.362 1.00 69.12 285 VAL A O 1
ATOM 2276 N N . GLY A 1 286 ? -3.833 -12.004 28.781 1.00 71.12 286 GLY A N 1
ATOM 2277 C CA . GLY A 1 286 ? -4.114 -13.274 28.102 1.00 71.12 286 GLY A CA 1
ATOM 2278 C C . GLY A 1 286 ? -4.535 -13.099 26.641 1.00 71.12 286 GLY A C 1
ATOM 2279 O O . GLY A 1 286 ? -4.040 -13.801 25.762 1.00 71.12 286 GLY A O 1
ATOM 2280 N N . SER A 1 287 ? -5.386 -12.107 26.359 1.00 80.31 287 SER A N 1
ATOM 2281 C CA . SER A 1 287 ? -5.854 -11.829 24.995 1.00 80.31 287 SER A CA 1
ATOM 2282 C C . SER A 1 287 ? -4.732 -11.335 24.075 1.00 80.31 287 SER A C 1
ATOM 2284 O O . SER A 1 287 ? -4.662 -11.736 22.914 1.00 80.31 287 SER A O 1
ATOM 2286 N N . THR A 1 288 ? -3.813 -10.514 24.595 1.00 80.75 288 THR A N 1
ATOM 2287 C CA . THR A 1 288 ? -2.677 -9.998 23.823 1.00 80.75 288 THR A CA 1
ATOM 2288 C C . THR A 1 288 ? -1.624 -11.071 23.571 1.00 80.75 288 THR A C 1
ATOM 2290 O O . THR A 1 288 ? -1.071 -11.115 22.473 1.00 80.75 288 THR A O 1
ATOM 2293 N N . ILE A 1 289 ? -1.358 -11.950 24.546 1.00 83.44 289 ILE A N 1
ATOM 2294 C CA . ILE A 1 289 ? -0.457 -13.096 24.352 1.00 83.44 289 ILE A CA 1
ATOM 2295 C C . ILE A 1 289 ? -1.019 -14.015 23.265 1.00 83.44 289 ILE A C 1
ATOM 2297 O O . ILE A 1 289 ? -0.323 -14.273 22.288 1.00 83.44 289 ILE A O 1
ATOM 2301 N N . SER A 1 290 ? -2.293 -14.407 23.372 1.00 86.38 290 SER A N 1
ATOM 2302 C CA . SER A 1 290 ? -2.948 -15.264 22.375 1.00 86.38 290 SER A CA 1
ATOM 2303 C C . SER A 1 290 ? -2.925 -14.645 20.971 1.00 86.38 290 SER A C 1
ATOM 2305 O O . SER A 1 290 ? -2.604 -15.320 19.992 1.00 86.38 290 SER A O 1
ATOM 2307 N N . PHE A 1 291 ? -3.179 -13.336 20.863 1.00 87.25 291 PHE A N 1
ATOM 2308 C CA . PHE A 1 291 ? -3.045 -12.605 19.602 1.00 87.25 291 PHE A CA 1
ATOM 2309 C C . PHE A 1 291 ? -1.615 -12.660 19.043 1.00 87.25 291 PHE A C 1
ATOM 2311 O O . PHE A 1 291 ? -1.423 -12.925 17.855 1.00 87.25 291 PHE A O 1
ATOM 2318 N N . ALA A 1 292 ? -0.606 -12.414 19.883 1.00 86.81 292 ALA A N 1
ATOM 2319 C CA . ALA A 1 292 ? 0.787 -12.396 19.453 1.00 86.81 292 ALA A CA 1
ATOM 2320 C C . ALA A 1 292 ? 1.292 -13.788 19.036 1.00 86.81 292 ALA A C 1
ATOM 2322 O O . ALA A 1 292 ? 2.047 -13.897 18.070 1.00 86.81 292 ALA A O 1
ATOM 2323 N N . GLU A 1 293 ? 0.860 -14.843 19.729 1.00 87.88 293 GLU A N 1
ATOM 2324 C CA . GLU A 1 293 ? 1.147 -16.237 19.380 1.00 87.88 293 GLU A CA 1
ATOM 2325 C C . GLU A 1 293 ? 0.517 -16.623 18.043 1.00 87.88 293 GLU A C 1
ATOM 2327 O O . GLU A 1 293 ? 1.209 -17.180 17.191 1.00 87.88 293 GLU A O 1
ATOM 2332 N N . LYS A 1 294 ? -0.754 -16.255 17.820 1.00 87.81 294 LYS A N 1
ATOM 2333 C CA . LYS A 1 294 ? -1.426 -16.451 16.530 1.00 87.81 294 LYS A CA 1
ATOM 2334 C C . LYS A 1 294 ? -0.648 -15.765 15.402 1.00 87.81 294 LYS A C 1
ATOM 2336 O O . LYS A 1 294 ? -0.278 -16.432 14.443 1.00 87.81 294 LYS A O 1
ATOM 2341 N N . GLN A 1 295 ? -0.275 -14.491 15.569 1.00 88.25 295 GLN A N 1
ATOM 2342 C CA . GLN A 1 295 ? 0.518 -13.783 14.554 1.00 88.25 295 GLN A CA 1
ATOM 2343 C C . GLN A 1 295 ? 1.910 -14.376 14.316 1.00 88.25 295 GLN A C 1
ATOM 2345 O O . GLN A 1 295 ? 2.434 -14.267 13.210 1.00 88.25 295 GLN A O 1
ATOM 2350 N N . LEU A 1 296 ? 2.549 -14.977 15.323 1.00 87.06 296 LEU A N 1
ATOM 2351 C CA . LEU A 1 296 ? 3.858 -15.621 15.153 1.00 87.06 296 LEU A CA 1
ATOM 2352 C C . LEU A 1 296 ? 3.800 -16.928 14.355 1.00 87.06 296 LEU A C 1
ATOM 2354 O O . LEU A 1 296 ? 4.846 -17.363 13.852 1.00 87.06 296 LEU A O 1
ATOM 2358 N N . ASN A 1 297 ? 2.625 -17.553 14.281 1.00 85.19 297 ASN A N 1
ATOM 2359 C CA . ASN A 1 297 ? 2.382 -18.725 13.446 1.00 85.19 297 ASN A CA 1
ATOM 2360 C C . ASN A 1 297 ? 2.128 -18.336 11.983 1.00 85.19 297 ASN A C 1
ATOM 2362 O O . ASN A 1 297 ? 2.430 -19.124 11.091 1.00 85.19 297 ASN A O 1
ATOM 2366 N N . ASP A 1 298 ? 1.667 -17.109 11.741 1.00 83.62 298 ASP A N 1
ATOM 2367 C CA . ASP A 1 298 ? 1.482 -16.562 10.401 1.00 83.62 298 ASP A CA 1
ATOM 2368 C C . ASP A 1 298 ? 2.801 -16.055 9.787 1.00 83.62 298 ASP A C 1
ATOM 2370 O O . ASP A 1 298 ? 3.790 -15.763 10.474 1.00 83.62 298 ASP A O 1
ATOM 2374 N N . TYR A 1 299 ? 2.823 -15.927 8.456 1.00 80.00 299 TYR A N 1
ATOM 2375 C CA . TYR A 1 299 ? 3.970 -15.371 7.739 1.00 80.00 299 TYR A CA 1
ATOM 2376 C C . TYR A 1 299 ? 4.230 -13.919 8.160 1.00 80.00 299 TYR A C 1
ATOM 2378 O O . TYR A 1 299 ? 3.344 -13.067 8.112 1.00 80.00 299 TYR A O 1
ATOM 2386 N N . GLN A 1 300 ? 5.483 -13.625 8.514 1.00 79.44 300 GLN A N 1
ATOM 2387 C CA . GLN A 1 300 ? 5.933 -12.277 8.846 1.00 79.44 300 GLN A CA 1
ATOM 2388 C C . GLN A 1 300 ? 6.998 -11.816 7.845 1.00 79.44 300 GLN A C 1
ATOM 2390 O O . GLN A 1 300 ? 8.037 -12.475 7.736 1.00 79.44 300 GLN A O 1
ATOM 2395 N N . PRO A 1 301 ? 6.796 -10.671 7.164 1.00 69.69 301 PRO A N 1
ATOM 2396 C CA . PRO A 1 301 ? 7.674 -10.218 6.085 1.00 69.69 301 PRO A CA 1
ATOM 2397 C C . PRO A 1 301 ? 9.042 -9.728 6.571 1.00 69.69 301 PRO A C 1
ATOM 2399 O O . PRO A 1 301 ? 9.967 -9.592 5.774 1.00 69.69 301 PRO A O 1
ATOM 2402 N N . ARG A 1 302 ? 9.181 -9.411 7.865 1.00 73.75 302 ARG A N 1
ATOM 2403 C CA . ARG A 1 302 ? 10.413 -8.870 8.445 1.00 73.75 302 ARG A CA 1
ATOM 2404 C C . ARG A 1 302 ? 10.707 -9.492 9.810 1.00 73.75 302 ARG A C 1
ATOM 2406 O O . ARG A 1 302 ? 9.805 -9.812 10.585 1.00 73.75 302 ARG A O 1
ATOM 2413 N N . ASP A 1 303 ? 11.989 -9.634 10.129 1.00 79.94 303 ASP A N 1
ATOM 2414 C CA . ASP A 1 303 ? 12.424 -10.222 11.402 1.00 79.94 303 ASP A CA 1
ATOM 2415 C C . ASP A 1 303 ? 12.147 -9.320 12.614 1.00 79.94 303 ASP A C 1
ATOM 2417 O O . ASP A 1 303 ? 11.947 -9.818 13.724 1.00 79.94 303 ASP A O 1
ATOM 2421 N N . ASP A 1 304 ? 12.102 -7.998 12.428 1.00 84.00 304 ASP A N 1
ATOM 2422 C CA . ASP A 1 304 ? 11.715 -7.055 13.481 1.00 84.00 304 ASP A CA 1
ATOM 2423 C C . ASP A 1 304 ? 10.257 -7.257 13.921 1.00 84.00 304 ASP A C 1
ATOM 2425 O O . ASP A 1 304 ? 9.970 -7.128 15.110 1.00 84.00 304 ASP A O 1
ATOM 2429 N N . TYR A 1 305 ? 9.369 -7.696 13.023 1.00 87.81 305 TYR A N 1
ATOM 2430 C CA . TYR A 1 305 ? 7.970 -8.001 13.343 1.00 87.81 305 TYR A CA 1
ATOM 2431 C C . TYR A 1 305 ? 7.893 -9.211 14.278 1.00 87.81 305 TYR A C 1
ATOM 2433 O O . TYR A 1 305 ? 7.319 -9.131 15.368 1.00 87.81 305 TYR A O 1
ATOM 2441 N N . LYS A 1 306 ? 8.580 -10.305 13.913 1.00 87.69 306 LYS A N 1
ATOM 2442 C CA . LYS A 1 306 ? 8.725 -11.496 14.768 1.00 87.69 306 LYS A CA 1
ATOM 2443 C C . LYS A 1 306 ? 9.330 -11.121 16.118 1.00 87.69 306 LYS A C 1
ATOM 2445 O O . LYS A 1 306 ? 8.904 -11.625 17.161 1.00 87.69 306 LYS A O 1
ATOM 2450 N N . LYS A 1 307 ? 10.311 -10.211 16.120 1.00 88.94 307 LYS A N 1
ATOM 2451 C CA . LYS A 1 307 ? 10.965 -9.764 17.348 1.00 88.94 307 LYS A CA 1
ATOM 2452 C C . LYS A 1 307 ? 10.021 -8.961 18.240 1.00 88.94 307 LYS A C 1
ATOM 2454 O O . LYS A 1 307 ? 10.016 -9.213 19.441 1.00 88.94 307 LYS A O 1
ATOM 2459 N N . LEU A 1 308 ? 9.226 -8.046 17.686 1.00 90.50 308 LEU A N 1
ATOM 2460 C CA . LEU A 1 308 ? 8.241 -7.267 18.438 1.00 90.50 308 LEU A CA 1
ATOM 2461 C C . LEU A 1 308 ? 7.203 -8.180 19.109 1.00 90.50 308 LEU A C 1
ATOM 2463 O O . LEU A 1 308 ? 6.966 -8.042 20.308 1.00 90.50 308 LEU A O 1
ATOM 2467 N N . LEU A 1 309 ? 6.644 -9.143 18.370 1.00 90.56 309 LEU A N 1
ATOM 2468 C CA . LEU A 1 309 ? 5.680 -10.120 18.897 1.00 90.56 309 LEU A CA 1
ATOM 2469 C C . LEU A 1 309 ? 6.292 -10.974 20.014 1.00 90.56 309 LEU A C 1
ATOM 2471 O O . LEU A 1 309 ? 5.727 -11.085 21.099 1.00 90.56 309 LEU A O 1
ATOM 2475 N N . THR A 1 310 ? 7.502 -11.496 19.795 1.00 89.94 310 THR A N 1
ATOM 2476 C CA . THR A 1 310 ? 8.222 -12.292 20.802 1.00 89.94 310 THR A CA 1
ATOM 2477 C C . THR A 1 310 ? 8.470 -11.495 22.084 1.00 89.94 310 THR A C 1
ATOM 2479 O O . THR A 1 310 ? 8.251 -11.994 23.184 1.00 89.94 310 THR A O 1
ATOM 2482 N N . LEU A 1 311 ? 8.921 -10.242 21.961 1.00 90.31 311 LEU A N 1
ATOM 2483 C CA . LEU A 1 311 ? 9.157 -9.382 23.122 1.00 90.31 311 LEU A CA 1
ATOM 2484 C C . LEU A 1 311 ? 7.851 -8.989 23.823 1.00 90.31 311 LEU A C 1
ATOM 2486 O O . LEU A 1 311 ? 7.852 -8.827 25.037 1.00 90.31 311 LEU A O 1
ATOM 2490 N N . THR A 1 312 ? 6.747 -8.872 23.085 1.00 89.62 312 THR A N 1
ATOM 2491 C CA . THR A 1 312 ? 5.419 -8.620 23.660 1.00 89.62 312 THR A CA 1
ATOM 2492 C C . THR A 1 312 ? 4.992 -9.769 24.570 1.00 89.62 312 THR A C 1
ATOM 2494 O O . THR A 1 312 ? 4.611 -9.518 25.710 1.00 89.62 312 THR A O 1
ATOM 2497 N N . ILE A 1 313 ? 5.143 -11.020 24.118 1.00 87.50 313 ILE A N 1
ATOM 2498 C CA . ILE A 1 313 ? 4.838 -12.215 24.923 1.00 87.50 313 ILE A CA 1
ATOM 2499 C C . ILE A 1 313 ? 5.676 -12.231 26.209 1.00 87.50 313 ILE A C 1
ATOM 2501 O O . ILE A 1 313 ? 5.122 -12.349 27.298 1.00 87.50 313 ILE A O 1
ATOM 2505 N N . ILE A 1 314 ? 6.996 -12.031 26.095 1.00 86.62 314 ILE A N 1
ATOM 2506 C CA . ILE A 1 314 ? 7.914 -12.031 27.248 1.00 86.62 314 ILE A CA 1
ATOM 2507 C C . ILE A 1 314 ? 7.567 -10.912 28.237 1.00 86.62 314 ILE A C 1
ATOM 2509 O O . ILE A 1 314 ? 7.547 -11.138 29.443 1.00 86.62 314 ILE A O 1
ATOM 2513 N N . PHE A 1 315 ? 7.298 -9.698 27.743 1.00 85.31 315 PHE A N 1
ATOM 2514 C CA . PHE A 1 315 ? 6.969 -8.549 28.592 1.00 85.31 315 PHE A CA 1
ATOM 2515 C C . PHE A 1 315 ? 5.703 -8.795 29.419 1.00 85.31 315 PHE A C 1
ATOM 2517 O O . PHE A 1 315 ? 5.620 -8.370 30.568 1.00 85.31 315 PHE A O 1
ATOM 2524 N N . LEU A 1 316 ? 4.734 -9.502 28.839 1.00 83.00 316 LEU A N 1
ATOM 2525 C CA . LEU A 1 316 ? 3.473 -9.858 29.478 1.00 83.00 316 LEU A CA 1
ATOM 2526 C C . LEU A 1 316 ? 3.563 -11.114 30.369 1.00 83.00 316 LEU A C 1
ATOM 2528 O O . LEU A 1 316 ? 2.553 -11.528 30.928 1.00 83.00 316 LEU A O 1
ATOM 2532 N N . GLY A 1 317 ? 4.753 -11.707 30.523 1.00 80.44 317 GLY A N 1
ATOM 2533 C CA . GLY A 1 317 ? 4.989 -12.884 31.366 1.00 80.44 317 GLY A CA 1
ATOM 2534 C C . GLY A 1 317 ? 4.707 -14.231 30.692 1.00 80.44 317 GLY A C 1
ATOM 2535 O O . GLY A 1 317 ? 4.751 -15.258 31.365 1.00 80.44 317 GLY A O 1
ATOM 2536 N N . GLY A 1 318 ? 4.428 -14.249 29.385 1.00 81.56 318 GLY A N 1
ATOM 2537 C CA . GLY A 1 318 ? 4.284 -15.479 28.605 1.00 81.56 318 GLY A CA 1
ATOM 2538 C C . GLY A 1 318 ? 5.630 -16.090 28.197 1.00 81.56 318 GLY A C 1
ATOM 2539 O O . GLY A 1 318 ? 6.669 -15.424 28.208 1.00 81.56 318 GLY A O 1
ATOM 2540 N N . VAL A 1 319 ? 5.607 -17.359 27.780 1.00 82.00 319 VAL A N 1
ATOM 2541 C CA . VAL A 1 319 ? 6.786 -18.093 27.293 1.00 82.00 319 VAL A CA 1
ATOM 2542 C C . VAL A 1 319 ? 6.643 -18.332 25.785 1.00 82.00 319 VAL A C 1
ATOM 2544 O O . VAL A 1 319 ? 5.782 -19.102 25.379 1.00 82.00 319 VAL A O 1
ATOM 2547 N N . PRO A 1 320 ? 7.468 -17.698 24.933 1.00 75.94 320 PRO A N 1
ATOM 2548 C CA . PRO A 1 320 ? 7.431 -17.929 23.491 1.00 75.94 320 PRO A CA 1
ATOM 2549 C C . PRO A 1 320 ? 7.771 -19.378 23.113 1.00 75.94 320 PRO A C 1
ATOM 2551 O O . PRO A 1 320 ? 8.754 -19.933 23.599 1.00 75.94 320 PRO A O 1
ATOM 2554 N N . ASN A 1 321 ? 7.049 -19.938 22.139 1.00 70.81 321 ASN A N 1
ATOM 2555 C CA . ASN A 1 321 ? 7.251 -21.312 21.646 1.00 70.81 321 ASN A CA 1
ATOM 2556 C C . ASN A 1 321 ? 8.588 -21.542 20.903 1.00 70.81 321 ASN A C 1
ATOM 2558 O O . ASN A 1 321 ? 8.951 -22.679 20.617 1.00 70.81 321 ASN A O 1
ATOM 2562 N N . LYS A 1 322 ? 9.325 -20.477 20.551 1.00 69.44 322 LYS A N 1
ATOM 2563 C CA . LYS A 1 322 ? 10.582 -20.538 19.779 1.00 69.44 322 LYS A CA 1
ATOM 2564 C C . LYS A 1 322 ? 11.768 -20.057 20.616 1.00 69.44 322 LYS A C 1
ATOM 2566 O O . LYS A 1 322 ? 11.638 -19.142 21.427 1.00 69.44 322 LYS A O 1
ATOM 2571 N N . ARG A 1 323 ? 12.954 -20.633 20.369 1.00 68.75 323 ARG A N 1
ATOM 2572 C CA . ARG A 1 323 ? 14.209 -20.282 21.060 1.00 68.75 323 ARG A CA 1
ATOM 2573 C C . ARG A 1 323 ? 14.500 -18.781 20.916 1.00 68.75 323 ARG A C 1
ATOM 2575 O O . ARG A 1 323 ? 14.616 -18.262 19.806 1.00 68.75 323 ARG A O 1
ATOM 2582 N N . ILE A 1 324 ? 14.626 -18.075 22.038 1.00 68.62 324 ILE A N 1
ATOM 2583 C CA . ILE A 1 324 ? 14.807 -16.618 22.048 1.00 68.62 324 ILE A CA 1
ATOM 2584 C C . ILE A 1 324 ? 16.299 -16.291 21.949 1.00 68.62 324 ILE A C 1
ATOM 2586 O O . ILE A 1 324 ? 17.075 -16.659 22.825 1.00 68.62 324 ILE A O 1
ATOM 2590 N N . SER A 1 325 ? 16.699 -15.529 20.927 1.00 73.00 325 SER A N 1
ATOM 2591 C CA . SER A 1 325 ? 18.023 -14.892 20.880 1.00 73.00 325 SER A CA 1
ATOM 2592 C C . SER A 1 325 ? 17.901 -13.374 21.017 1.00 73.00 325 SER A C 1
ATOM 2594 O O . SER A 1 325 ? 17.107 -12.717 20.332 1.00 73.00 325 SER A O 1
ATOM 2596 N N . PHE A 1 326 ? 18.672 -12.782 21.928 1.00 76.38 326 PHE A N 1
ATOM 2597 C CA . PHE A 1 326 ? 18.768 -11.332 22.072 1.00 76.38 326 PHE A CA 1
ATOM 2598 C C . PHE A 1 326 ? 19.984 -10.828 21.299 1.00 76.38 326 PHE A C 1
ATOM 2600 O O . PHE A 1 326 ? 21.120 -11.088 21.671 1.00 76.38 326 PHE A O 1
ATOM 2607 N N . ARG A 1 327 ? 19.740 -10.094 20.209 1.00 73.25 327 ARG A N 1
ATOM 2608 C CA . ARG A 1 327 ? 20.795 -9.368 19.491 1.00 73.25 327 ARG A CA 1
ATOM 2609 C C . ARG A 1 327 ? 20.994 -7.983 20.094 1.00 73.25 327 ARG A C 1
ATOM 2611 O O . ARG A 1 327 ? 20.006 -7.351 20.508 1.00 73.25 327 ARG A O 1
ATOM 2618 N N . ALA A 1 328 ? 22.239 -7.513 20.075 1.00 65.88 328 ALA A N 1
ATOM 2619 C CA . ALA A 1 328 ? 22.579 -6.147 20.440 1.00 65.88 328 ALA A CA 1
ATOM 2620 C C . ALA A 1 328 ? 21.743 -5.151 19.609 1.00 65.88 328 ALA A C 1
ATOM 2622 O O . ALA A 1 328 ? 21.486 -5.397 18.425 1.00 65.88 328 ALA A O 1
ATOM 2623 N N . PRO A 1 329 ? 21.256 -4.057 20.210 1.00 60.28 329 PRO A N 1
ATOM 2624 C CA . PRO A 1 329 ? 20.553 -3.027 19.462 1.00 60.28 329 PRO A CA 1
ATOM 2625 C C . PRO A 1 329 ? 21.519 -2.302 18.498 1.00 60.28 329 PRO A C 1
ATOM 2627 O O . PRO A 1 329 ? 22.616 -1.927 18.894 1.00 60.28 329 PRO A O 1
ATOM 2630 N N . ALA A 1 330 ? 21.120 -2.098 17.238 1.00 62.28 330 ALA A N 1
ATOM 2631 C CA . ALA A 1 330 ? 21.847 -1.289 16.248 1.00 62.28 330 ALA A CA 1
ATOM 2632 C C . ALA A 1 330 ? 21.749 0.242 16.519 1.00 62.28 330 ALA A C 1
ATOM 2634 O O . ALA A 1 330 ? 21.250 0.686 17.555 1.00 62.28 330 ALA A O 1
ATOM 2635 N N . GLY A 1 331 ? 22.208 1.096 15.601 1.00 63.78 331 GLY A N 1
ATOM 2636 C CA . GLY A 1 331 ? 22.096 2.556 15.755 1.00 63.78 331 GLY A CA 1
ATOM 2637 C C . GLY A 1 331 ? 20.649 3.081 15.669 1.00 63.78 331 GLY A C 1
ATOM 2638 O O . GLY A 1 331 ? 19.915 2.736 14.747 1.00 63.78 331 GLY A O 1
ATOM 2639 N N . LEU A 1 332 ? 20.244 3.964 16.597 1.00 64.06 332 LEU A N 1
ATOM 2640 C CA . LEU A 1 332 ? 18.865 4.484 16.719 1.00 64.06 332 LEU A CA 1
ATOM 2641 C C . LEU A 1 332 ? 18.556 5.696 15.809 1.00 64.06 332 LEU A C 1
ATOM 2643 O O . LEU A 1 332 ? 17.392 6.000 15.555 1.00 64.06 332 LEU A O 1
ATOM 2647 N N . HIS A 1 333 ? 19.577 6.393 15.294 1.00 52.78 333 HIS A N 1
ATOM 2648 C CA . HIS A 1 333 ? 19.441 7.724 14.672 1.00 52.78 333 HIS A CA 1
ATOM 2649 C C . HIS A 1 333 ? 18.542 7.796 13.419 1.00 52.78 333 HIS A C 1
ATOM 2651 O O . HIS A 1 333 ? 18.138 8.889 13.029 1.00 52.78 333 HIS A O 1
ATOM 2657 N N . ARG A 1 334 ? 18.202 6.661 12.790 1.00 52.91 334 ARG A N 1
ATOM 2658 C CA . ARG A 1 334 ? 17.267 6.572 11.645 1.00 52.91 334 ARG A CA 1
ATOM 2659 C C . ARG A 1 334 ? 16.197 5.487 11.818 1.00 52.91 334 ARG A C 1
ATOM 2661 O O . ARG A 1 334 ? 15.581 5.052 10.850 1.00 52.91 334 ARG A O 1
ATOM 2668 N N . ALA A 1 335 ? 16.002 5.010 13.043 1.00 59.72 335 ALA A N 1
ATOM 2669 C CA . ALA A 1 335 ? 15.118 3.890 13.326 1.00 59.72 335 ALA A CA 1
ATOM 2670 C C . ALA A 1 335 ? 13.635 4.293 13.198 1.00 59.72 335 ALA A C 1
ATOM 2672 O O . ALA A 1 335 ? 13.199 5.288 13.789 1.00 59.72 335 ALA A O 1
ATOM 2673 N N . ARG A 1 336 ? 12.854 3.493 12.452 1.00 75.62 336 ARG A N 1
ATOM 2674 C CA . ARG A 1 336 ? 11.383 3.590 12.400 1.00 75.62 336 ARG A CA 1
ATOM 2675 C C . ARG A 1 336 ? 10.779 3.381 13.798 1.00 75.62 336 ARG A C 1
ATOM 2677 O O . ARG A 1 336 ? 11.440 2.855 14.694 1.00 75.62 336 ARG A O 1
ATOM 2684 N N . TRP A 1 337 ? 9.517 3.768 13.984 1.00 84.31 337 TRP A N 1
ATOM 2685 C CA . TRP A 1 337 ? 8.836 3.681 15.283 1.00 84.31 337 TRP A CA 1
ATOM 2686 C C . TRP A 1 337 ? 8.895 2.279 15.912 1.00 84.31 337 TRP A C 1
ATOM 2688 O O . TRP A 1 337 ? 9.311 2.167 17.060 1.00 84.31 337 TRP A O 1
ATOM 2698 N N . MET A 1 338 ? 8.621 1.212 15.150 1.00 85.56 338 MET A N 1
ATOM 2699 C CA . MET A 1 338 ? 8.711 -0.170 15.646 1.00 85.56 338 MET A CA 1
ATOM 2700 C C . MET A 1 338 ? 10.075 -0.504 16.257 1.00 85.56 338 MET A C 1
ATOM 2702 O O . MET A 1 338 ? 10.150 -1.134 17.310 1.00 85.56 338 MET A O 1
ATOM 2706 N N . ALA A 1 339 ? 11.163 -0.077 15.615 1.00 85.62 339 ALA A N 1
ATOM 2707 C CA . ALA A 1 339 ? 12.494 -0.304 16.152 1.00 85.62 339 ALA A CA 1
ATOM 2708 C C . ALA A 1 339 ? 12.649 0.412 17.501 1.00 85.62 339 ALA A C 1
ATOM 2710 O O . ALA A 1 339 ? 13.114 -0.205 18.450 1.00 85.62 339 ALA A O 1
ATOM 2711 N N . LYS A 1 340 ? 12.156 1.648 17.654 1.00 88.50 340 LYS A N 1
ATOM 2712 C CA . LYS A 1 340 ? 12.129 2.324 18.964 1.00 88.50 340 LYS A CA 1
ATOM 2713 C C . LYS A 1 340 ? 11.309 1.534 19.993 1.00 88.50 340 LYS A C 1
ATOM 2715 O O . LYS A 1 340 ? 11.789 1.331 21.103 1.00 88.50 340 LYS A O 1
ATOM 2720 N N . SER A 1 341 ? 10.144 1.006 19.614 1.00 89.81 341 SER A N 1
ATOM 2721 C CA . SER A 1 341 ? 9.313 0.152 20.478 1.00 89.81 341 SER A CA 1
ATOM 2722 C C . SER A 1 341 ? 10.053 -1.108 20.946 1.00 89.81 341 SER A C 1
ATOM 2724 O O . SER A 1 341 ? 10.057 -1.420 22.135 1.00 89.81 341 SER A O 1
ATOM 2726 N N . ILE A 1 342 ? 10.749 -1.798 20.035 1.00 89.94 342 ILE A N 1
ATOM 2727 C CA . ILE A 1 342 ? 11.588 -2.968 20.345 1.00 89.94 342 ILE A CA 1
ATOM 2728 C C . ILE A 1 342 ? 12.705 -2.596 21.327 1.00 89.94 342 ILE A C 1
ATOM 2730 O O . ILE A 1 342 ? 13.029 -3.384 22.216 1.00 89.94 342 ILE A O 1
ATOM 2734 N N . TYR A 1 343 ? 13.302 -1.410 21.187 1.00 90.00 343 TYR A N 1
ATOM 2735 C CA . TYR A 1 343 ? 14.344 -0.945 22.104 1.00 90.00 343 TYR A CA 1
ATOM 2736 C C . TYR A 1 343 ? 13.778 -0.671 23.483 1.00 90.00 343 TYR A C 1
ATOM 2738 O O . TYR A 1 343 ? 14.360 -1.143 24.452 1.00 90.00 343 TYR A O 1
ATOM 2746 N N . CYS A 1 344 ? 12.649 0.031 23.579 1.00 90.69 344 CYS A N 1
ATOM 2747 C CA . CYS A 1 344 ? 11.992 0.281 24.857 1.00 90.69 344 CYS A CA 1
ATOM 2748 C C . CYS A 1 344 ? 11.714 -1.034 25.597 1.00 90.69 344 CYS A C 1
ATOM 2750 O O . CYS A 1 344 ? 12.102 -1.163 26.755 1.00 90.69 344 CYS A O 1
ATOM 2752 N N . LEU A 1 345 ? 11.161 -2.039 24.904 1.00 90.00 345 LEU A N 1
ATOM 2753 C CA . LEU A 1 345 ? 10.906 -3.364 25.481 1.00 90.00 345 LEU A CA 1
ATOM 2754 C C . LEU A 1 345 ? 12.190 -4.033 25.982 1.00 90.00 345 LEU A C 1
ATOM 2756 O O . LEU A 1 345 ? 12.223 -4.553 27.094 1.00 90.00 345 LEU A O 1
ATOM 2760 N N . LYS A 1 346 ? 13.274 -3.989 25.198 1.00 90.75 346 LYS A N 1
ATOM 2761 C CA . LYS A 1 346 ? 14.572 -4.534 25.623 1.00 90.75 346 LYS A CA 1
ATOM 2762 C C . LYS A 1 346 ? 15.146 -3.789 26.826 1.00 90.75 346 LYS A C 1
ATOM 2764 O O . LYS A 1 346 ? 15.598 -4.439 27.761 1.00 90.75 346 LYS A O 1
ATOM 2769 N N . ILE A 1 347 ? 15.132 -2.454 26.817 1.00 90.44 347 ILE A N 1
ATOM 2770 C CA . ILE A 1 347 ? 15.638 -1.646 27.934 1.00 90.44 347 ILE A CA 1
ATOM 2771 C C . ILE A 1 347 ? 14.849 -1.978 29.198 1.00 90.44 347 ILE A C 1
ATOM 2773 O O . ILE A 1 347 ? 15.452 -2.171 30.244 1.00 90.44 347 ILE A O 1
ATOM 2777 N N . PHE A 1 348 ? 13.526 -2.120 29.104 1.00 87.81 348 PHE A N 1
ATOM 2778 C CA . PHE A 1 348 ? 12.710 -2.530 30.242 1.00 87.81 348 PHE A CA 1
ATOM 2779 C C . PHE A 1 348 ? 13.075 -3.932 30.756 1.00 87.81 348 PHE A C 1
ATOM 2781 O O . PHE A 1 348 ? 13.194 -4.133 31.964 1.00 87.81 348 PHE A O 1
ATOM 2788 N N . MET A 1 349 ? 13.267 -4.908 29.864 1.00 87.31 349 MET A N 1
ATOM 2789 C CA . MET A 1 349 ? 13.620 -6.285 30.241 1.00 87.31 349 MET A CA 1
ATOM 2790 C C . MET A 1 349 ? 14.991 -6.383 30.911 1.00 87.31 349 MET A C 1
ATOM 2792 O O . MET A 1 349 ? 15.143 -7.119 31.878 1.00 87.31 349 MET A O 1
ATOM 2796 N N . PHE A 1 350 ? 15.972 -5.626 30.420 1.00 89.19 350 PHE A N 1
ATOM 2797 C CA . PHE A 1 350 ? 17.339 -5.604 30.945 1.00 89.19 350 PHE A CA 1
ATOM 2798 C C . PHE A 1 350 ? 17.595 -4.409 31.869 1.00 89.19 350 PHE A C 1
ATOM 2800 O O . PHE A 1 350 ? 18.748 -4.053 32.090 1.00 89.19 350 PHE A O 1
ATOM 2807 N N . ARG A 1 351 ? 16.543 -3.773 32.399 1.00 88.94 351 ARG A N 1
ATOM 2808 C CA . ARG A 1 351 ? 16.623 -2.506 33.150 1.00 88.94 351 ARG A CA 1
ATOM 2809 C C . ARG A 1 351 ? 17.624 -2.536 34.301 1.00 88.94 351 ARG A C 1
ATOM 2811 O O . ARG A 1 351 ? 18.265 -1.525 34.552 1.00 88.94 351 ARG A O 1
ATOM 2818 N N . ASP A 1 352 ? 17.810 -3.694 34.930 1.00 88.44 352 ASP A N 1
ATOM 2819 C CA . ASP A 1 352 ? 18.734 -3.876 36.054 1.00 88.44 352 ASP A CA 1
ATOM 2820 C C . ASP A 1 352 ? 20.213 -3.755 35.635 1.00 88.44 352 ASP A C 1
ATOM 2822 O O . ASP A 1 352 ? 21.085 -3.532 36.469 1.00 88.44 352 ASP A O 1
ATOM 2826 N N . GLN A 1 353 ? 20.509 -3.851 34.333 1.00 89.75 353 GLN A N 1
ATOM 2827 C CA . GLN A 1 353 ? 21.840 -3.614 33.762 1.00 89.75 353 GLN A CA 1
ATOM 2828 C C . GLN A 1 353 ? 22.111 -2.125 33.485 1.00 89.75 353 GLN A C 1
ATOM 2830 O O . GLN A 1 353 ? 23.243 -1.752 33.175 1.00 89.75 353 GLN A O 1
ATOM 2835 N N . PHE A 1 354 ? 21.092 -1.263 33.581 1.00 86.19 354 PHE A N 1
ATOM 2836 C CA . PHE A 1 354 ? 21.188 0.166 33.295 1.00 86.19 354 PHE A CA 1
ATOM 2837 C C . PHE A 1 354 ? 21.041 0.994 34.572 1.00 86.19 354 PHE A C 1
ATOM 2839 O O . PHE A 1 354 ? 20.258 0.688 35.467 1.00 86.19 354 PHE A O 1
ATOM 2846 N N . LYS A 1 355 ? 21.752 2.121 34.635 1.00 90.94 355 LYS A N 1
ATOM 2847 C CA . LYS A 1 355 ? 21.543 3.133 35.677 1.00 90.94 355 LYS A CA 1
ATOM 2848 C C . LYS A 1 355 ? 20.427 4.083 35.242 1.00 90.94 355 LYS A C 1
ATOM 2850 O O . LYS A 1 355 ? 20.712 5.164 34.743 1.00 90.94 355 LYS A O 1
ATOM 2855 N N . LEU A 1 356 ? 19.175 3.651 35.389 1.00 89.00 356 LEU A N 1
ATOM 2856 C CA . LEU A 1 356 ? 18.000 4.465 35.063 1.00 89.00 356 LEU A CA 1
ATOM 2857 C C . LEU A 1 356 ? 17.553 5.286 36.274 1.00 89.00 356 LEU A C 1
ATOM 2859 O O . LEU A 1 356 ? 17.456 4.783 37.395 1.00 89.00 356 LEU A O 1
ATOM 2863 N N . THR A 1 357 ? 17.224 6.552 36.045 1.00 92.94 357 THR A N 1
ATOM 2864 C CA . THR A 1 357 ? 16.496 7.365 37.021 1.00 92.94 357 THR A CA 1
ATOM 2865 C C . THR A 1 357 ? 15.071 6.834 37.200 1.00 92.94 357 THR A C 1
ATOM 2867 O O . THR A 1 357 ? 14.522 6.141 36.341 1.00 92.94 357 THR A O 1
ATOM 2870 N N . LYS A 1 358 ? 14.418 7.201 38.311 1.00 87.25 358 LYS A N 1
ATOM 2871 C CA . LYS A 1 358 ? 13.007 6.844 38.549 1.00 87.25 358 LYS A CA 1
ATOM 2872 C C . LYS A 1 358 ? 12.089 7.336 37.423 1.00 87.25 358 LYS A C 1
ATOM 2874 O O . LYS A 1 358 ? 11.151 6.633 37.061 1.00 87.25 358 LYS A O 1
ATOM 2879 N N . ASN A 1 359 ? 12.386 8.511 36.868 1.00 86.88 359 ASN A N 1
ATOM 2880 C CA . ASN A 1 359 ? 11.617 9.102 35.774 1.00 86.88 359 ASN A CA 1
ATOM 2881 C C . ASN A 1 359 ? 11.820 8.327 34.468 1.00 86.88 359 ASN A C 1
ATOM 2883 O O . ASN A 1 359 ? 10.845 7.997 33.808 1.00 86.88 359 ASN A O 1
ATOM 2887 N N . GLU A 1 360 ? 13.059 7.970 34.120 1.00 88.38 360 GLU A N 1
ATOM 2888 C CA . GLU A 1 360 ? 13.332 7.162 32.923 1.00 88.38 360 GLU A CA 1
ATOM 2889 C C . GLU A 1 360 ? 12.710 5.771 33.024 1.00 88.38 360 GLU A C 1
ATOM 2891 O O . GLU A 1 360 ? 12.103 5.302 32.065 1.00 88.38 360 GLU A O 1
ATOM 2896 N N . LEU A 1 361 ? 12.817 5.117 34.186 1.00 85.75 361 LEU A N 1
ATOM 2897 C CA . LEU A 1 361 ? 12.196 3.813 34.408 1.00 85.75 361 LEU A CA 1
ATOM 2898 C C . LEU A 1 361 ? 10.676 3.891 34.235 1.00 85.75 361 LEU A C 1
ATOM 2900 O O . LEU A 1 361 ? 10.087 3.032 33.578 1.00 85.75 361 LEU A O 1
ATOM 2904 N N . LYS A 1 362 ? 10.050 4.925 34.799 1.00 84.44 362 LYS A N 1
ATOM 2905 C CA . LYS A 1 362 ? 8.621 5.187 34.654 1.00 84.44 362 LYS A CA 1
ATOM 2906 C C . LYS A 1 362 ? 8.248 5.403 33.179 1.00 84.44 362 LYS A C 1
ATOM 2908 O O . LYS A 1 362 ? 7.499 4.592 32.640 1.00 84.44 362 LYS A O 1
ATOM 2913 N N . ALA A 1 363 ? 8.895 6.340 32.489 1.00 84.31 363 ALA A N 1
ATOM 2914 C CA . ALA A 1 363 ? 8.655 6.610 31.071 1.00 84.31 363 ALA A CA 1
ATOM 2915 C C . ALA A 1 363 ? 8.830 5.360 30.180 1.00 84.31 363 ALA A C 1
ATOM 2917 O O . ALA A 1 363 ? 7.993 5.077 29.319 1.00 84.31 363 ALA A O 1
ATOM 2918 N N . ILE A 1 364 ? 9.889 4.569 30.408 1.00 88.44 364 ILE A N 1
ATOM 2919 C CA . ILE A 1 364 ? 10.143 3.309 29.690 1.00 88.44 364 ILE A CA 1
ATOM 2920 C C . ILE A 1 364 ? 9.043 2.281 29.973 1.00 88.44 364 ILE A C 1
ATOM 2922 O O . ILE A 1 364 ? 8.593 1.598 29.053 1.00 88.44 364 ILE A O 1
ATOM 2926 N N . THR A 1 365 ? 8.594 2.161 31.223 1.00 85.44 365 THR A N 1
ATOM 2927 C CA . THR A 1 365 ? 7.528 1.220 31.596 1.00 85.44 365 THR A CA 1
ATOM 2928 C C . THR A 1 365 ? 6.260 1.525 30.815 1.00 85.44 365 THR A C 1
ATOM 2930 O O . THR A 1 365 ? 5.664 0.644 30.206 1.00 85.44 365 THR A O 1
ATOM 2933 N N . GLU A 1 366 ? 5.858 2.784 30.778 1.00 83.06 366 GLU A N 1
ATOM 2934 C CA . GLU A 1 366 ? 4.589 3.171 30.179 1.00 83.06 366 GLU A CA 1
ATOM 2935 C C . GLU A 1 366 ? 4.580 3.089 28.667 1.00 83.06 366 GLU A C 1
ATOM 2937 O O . GLU A 1 366 ? 3.567 2.697 28.090 1.00 83.06 366 GLU A O 1
ATOM 2942 N N . ILE A 1 367 ? 5.692 3.447 28.017 1.00 87.62 367 ILE A N 1
ATOM 2943 C CA . ILE A 1 367 ? 5.786 3.274 26.574 1.00 87.62 367 ILE A CA 1
ATOM 2944 C C . ILE A 1 367 ? 5.770 1.787 26.225 1.00 87.62 367 ILE A C 1
ATOM 2946 O O . ILE A 1 367 ? 5.154 1.415 25.232 1.00 87.62 367 ILE A O 1
ATOM 2950 N N . CYS A 1 368 ? 6.359 0.920 27.058 1.00 88.50 368 CYS A N 1
ATOM 2951 C CA . CYS A 1 368 ? 6.228 -0.524 26.884 1.00 88.50 368 CYS A CA 1
ATOM 2952 C C . CYS A 1 368 ? 4.776 -0.976 27.050 1.00 88.50 368 CYS A C 1
ATOM 2954 O O . CYS A 1 368 ? 4.293 -1.716 26.198 1.00 88.50 368 CYS A O 1
ATOM 2956 N N . VAL A 1 369 ? 4.062 -0.485 28.073 1.00 85.31 369 VAL A N 1
ATOM 2957 C CA . VAL A 1 369 ? 2.631 -0.777 28.256 1.00 85.31 369 VAL A CA 1
ATOM 2958 C C . VAL A 1 369 ? 1.834 -0.322 27.033 1.00 85.31 369 VAL A C 1
ATOM 2960 O O . VAL A 1 369 ? 1.113 -1.132 26.470 1.00 85.31 369 VAL A O 1
ATOM 2963 N N . PHE A 1 370 ? 2.011 0.913 26.557 1.00 87.50 370 PHE A N 1
ATOM 2964 C CA . PHE A 1 370 ? 1.369 1.409 25.332 1.00 87.50 370 PHE A CA 1
ATOM 2965 C C . PHE A 1 370 ? 1.672 0.521 24.118 1.00 87.50 370 PHE A C 1
ATOM 2967 O O . PHE A 1 370 ? 0.784 0.206 23.322 1.00 87.50 370 PHE A O 1
ATOM 2974 N N . VAL A 1 371 ? 2.935 0.106 23.973 1.00 89.88 371 VAL A N 1
ATOM 2975 C CA . VAL A 1 371 ? 3.369 -0.748 22.870 1.00 89.88 371 VAL A CA 1
ATOM 2976 C C . VAL A 1 371 ? 2.611 -2.073 22.886 1.00 89.88 371 VAL A C 1
ATOM 2978 O O . VAL A 1 371 ? 2.031 -2.447 21.868 1.00 89.88 371 VAL A O 1
ATOM 2981 N N . VAL A 1 372 ? 2.578 -2.761 24.028 1.00 87.31 372 VAL A N 1
ATOM 2982 C CA . VAL A 1 372 ? 1.972 -4.097 24.120 1.00 87.31 372 VAL A CA 1
ATOM 2983 C C . VAL A 1 372 ? 0.446 -4.064 24.158 1.00 87.31 372 VAL A C 1
ATOM 2985 O O . VAL A 1 372 ? -0.178 -4.971 23.619 1.00 87.31 372 VAL A O 1
ATOM 2988 N N . THR A 1 373 ? -0.178 -3.044 24.756 1.00 81.69 373 THR A N 1
ATOM 2989 C CA . THR A 1 373 ? -1.644 -3.000 24.901 1.00 81.69 373 THR A CA 1
ATOM 2990 C C . THR A 1 373 ? -2.357 -2.354 23.719 1.00 81.69 373 THR A C 1
ATOM 2992 O O . THR A 1 373 ? -3.512 -2.688 23.474 1.00 81.69 373 THR A O 1
ATOM 2995 N N . ILE A 1 374 ? -1.698 -1.458 22.973 1.00 87.31 374 ILE A N 1
ATOM 2996 C CA . ILE A 1 374 ? -2.331 -0.687 21.890 1.00 87.31 374 ILE A CA 1
ATOM 2997 C C . ILE A 1 374 ? -1.611 -0.899 20.561 1.00 87.31 374 ILE A C 1
ATOM 2999 O O . ILE A 1 374 ? -2.214 -1.367 19.592 1.00 87.31 374 ILE A O 1
ATOM 3003 N N . TYR A 1 375 ? -0.322 -0.552 20.500 1.00 89.06 375 TYR A N 1
ATOM 3004 C CA . TYR A 1 375 ? 0.402 -0.449 19.231 1.00 89.06 375 TYR A CA 1
ATOM 3005 C C . TYR A 1 375 ? 0.504 -1.784 18.492 1.00 89.06 375 TYR A C 1
ATOM 3007 O O . TYR A 1 375 ? 0.233 -1.823 17.297 1.00 89.06 375 TYR A O 1
ATOM 3015 N N . VAL A 1 376 ? 0.874 -2.868 19.185 1.00 87.88 376 VAL A N 1
ATOM 3016 C CA . VAL A 1 376 ? 1.072 -4.192 18.571 1.00 87.88 376 VAL A CA 1
ATOM 3017 C C . VAL A 1 376 ? -0.188 -4.644 17.841 1.00 87.88 376 VAL A C 1
ATOM 3019 O O . VAL A 1 376 ? -0.124 -4.966 16.657 1.00 87.88 376 VAL A O 1
ATOM 3022 N N . ARG A 1 377 ? -1.346 -4.607 18.507 1.00 86.50 377 ARG A N 1
ATOM 3023 C CA . ARG A 1 377 ? -2.604 -5.049 17.900 1.00 86.50 377 ARG A CA 1
ATOM 3024 C C . ARG A 1 377 ? -2.971 -4.201 16.680 1.00 86.50 377 ARG A C 1
ATOM 3026 O O . ARG A 1 377 ? -3.192 -4.755 15.608 1.00 86.50 377 ARG A O 1
ATOM 3033 N N . CYS A 1 378 ? -2.931 -2.875 16.810 1.00 86.50 378 CYS A N 1
ATOM 3034 C CA . CYS A 1 378 ? -3.242 -1.975 15.696 1.00 86.50 378 CYS A CA 1
ATOM 3035 C C . CYS A 1 378 ? -2.287 -2.164 14.515 1.00 86.50 378 CYS A C 1
ATOM 3037 O O . CYS A 1 378 ? -2.724 -2.189 13.373 1.00 86.50 378 CYS A O 1
ATOM 3039 N N . TRP A 1 379 ? -0.989 -2.320 14.783 1.00 87.81 379 TRP A N 1
ATOM 3040 C CA . TRP A 1 379 ? 0.025 -2.477 13.744 1.00 87.81 379 TRP A CA 1
ATOM 3041 C C . TRP A 1 379 ? -0.209 -3.726 12.896 1.00 87.81 379 TRP A C 1
ATOM 3043 O O . TRP A 1 379 ? -0.198 -3.652 11.672 1.00 87.81 379 TRP A O 1
ATOM 3053 N N . PHE A 1 380 ? -0.430 -4.873 13.541 1.00 86.31 380 PHE A N 1
ATOM 3054 C CA . PHE A 1 380 ? -0.585 -6.143 12.832 1.00 86.31 380 PHE A CA 1
ATOM 3055 C C . PHE A 1 380 ? -1.958 -6.311 12.174 1.00 86.31 380 PHE A C 1
ATOM 3057 O O . PHE A 1 380 ? -2.077 -7.109 11.251 1.00 86.31 380 PHE A O 1
ATOM 3064 N N . GLN A 1 381 ? -2.972 -5.553 12.600 1.00 85.38 381 GLN A N 1
ATOM 3065 C CA . GLN A 1 381 ? -4.290 -5.550 11.958 1.00 85.38 381 GLN A CA 1
ATOM 3066 C C . GLN A 1 381 ? -4.460 -4.435 10.909 1.00 85.38 381 GLN A C 1
ATOM 3068 O O . GLN A 1 381 ? -5.371 -4.516 10.090 1.00 85.38 381 GLN A O 1
ATOM 3073 N N . ALA A 1 382 ? -3.575 -3.430 10.872 1.00 84.00 382 ALA A N 1
ATOM 3074 C CA . ALA A 1 382 ? -3.627 -2.325 9.906 1.00 84.00 382 ALA A CA 1
ATOM 3075 C C . ALA A 1 382 ? -3.691 -2.756 8.422 1.00 84.00 382 ALA A C 1
ATOM 3077 O O . ALA A 1 382 ? -4.380 -2.083 7.656 1.00 84.00 382 ALA A O 1
ATOM 3078 N N . PRO A 1 383 ? -3.042 -3.857 7.981 1.00 82.94 383 PRO A N 1
ATOM 3079 C CA . PRO A 1 383 ? -3.147 -4.313 6.593 1.00 82.94 383 PRO A CA 1
ATOM 3080 C C . PRO A 1 383 ? -4.523 -4.864 6.193 1.00 82.94 383 PRO A C 1
ATOM 3082 O O . PRO A 1 383 ? -4.782 -5.030 5.002 1.00 82.94 383 PRO A O 1
ATOM 3085 N N . VAL A 1 384 ? -5.396 -5.179 7.157 1.00 85.44 384 VAL A N 1
ATOM 3086 C CA . VAL A 1 384 ? -6.663 -5.880 6.913 1.00 85.44 384 VAL A CA 1
ATOM 3087 C C . VAL A 1 384 ? -7.802 -4.874 6.739 1.00 85.44 384 VAL A C 1
ATOM 3089 O O . VAL A 1 384 ? -8.398 -4.411 7.715 1.00 85.44 384 VAL A O 1
ATOM 3092 N N . ALA A 1 385 ? -8.136 -4.586 5.477 1.00 88.69 385 ALA A N 1
ATOM 3093 C CA . ALA A 1 385 ? -9.137 -3.593 5.078 1.00 88.69 385 ALA A CA 1
ATOM 3094 C C . ALA A 1 385 ? -10.505 -3.784 5.750 1.00 88.69 385 ALA A C 1
ATOM 3096 O O . ALA A 1 385 ? -11.063 -2.834 6.292 1.00 88.69 385 ALA A O 1
ATOM 3097 N N . THR A 1 386 ? -11.028 -5.012 5.763 1.00 91.88 386 THR A N 1
ATOM 3098 C CA . THR A 1 386 ? -12.353 -5.329 6.328 1.00 91.88 386 THR A CA 1
ATOM 3099 C C . THR A 1 386 ? -12.461 -4.960 7.806 1.00 91.88 386 THR A C 1
ATOM 3101 O O . THR A 1 386 ? -13.491 -4.466 8.252 1.00 91.88 386 THR A O 1
ATOM 3104 N N . SER A 1 387 ? -11.371 -5.134 8.557 1.00 90.25 387 SER A N 1
ATOM 3105 C CA . SER A 1 387 ? -11.321 -4.830 9.988 1.00 90.25 387 SER A CA 1
ATOM 3106 C C . SER A 1 387 ? -11.018 -3.368 10.311 1.00 90.25 387 SER A C 1
ATOM 3108 O O . SER A 1 387 ? -11.116 -2.974 11.472 1.00 90.25 387 SER A O 1
ATOM 3110 N N . ALA A 1 388 ? -10.663 -2.549 9.315 1.00 91.12 388 ALA A N 1
ATOM 3111 C CA . ALA A 1 388 ? -10.195 -1.185 9.536 1.00 91.12 388 ALA A CA 1
ATOM 3112 C C . ALA A 1 388 ? -11.193 -0.307 10.324 1.00 91.12 388 ALA A C 1
ATOM 3114 O O . ALA A 1 388 ? -10.763 0.283 11.316 1.00 91.12 388 ALA A O 1
ATOM 3115 N N . PRO A 1 389 ? -12.514 -0.281 10.024 1.00 94.69 389 PRO A N 1
ATOM 3116 C CA . PRO A 1 389 ? -13.460 0.519 10.812 1.00 94.69 389 PRO A CA 1
ATOM 3117 C C . PRO A 1 389 ? -13.519 0.082 12.281 1.00 94.69 389 PRO A C 1
ATOM 3119 O O . PRO A 1 389 ? -13.475 0.902 13.199 1.00 94.69 389 PRO A O 1
ATOM 3122 N N . ARG A 1 390 ? -13.563 -1.232 12.529 1.00 93.25 390 ARG A N 1
ATOM 3123 C CA . ARG A 1 390 ? -13.592 -1.779 13.889 1.00 93.25 390 ARG A CA 1
ATOM 3124 C C . ARG A 1 390 ? -12.298 -1.504 14.640 1.00 93.25 390 ARG A C 1
ATOM 3126 O O . ARG A 1 390 ? -12.360 -1.165 15.820 1.00 93.25 390 ARG A O 1
ATOM 3133 N N . ASN A 1 391 ? -11.151 -1.625 13.979 1.00 90.75 391 ASN A N 1
ATOM 3134 C CA . ASN A 1 391 ? -9.850 -1.340 14.573 1.00 90.75 391 ASN A CA 1
ATOM 3135 C C . ASN A 1 391 ? -9.700 0.143 14.917 1.00 90.75 391 ASN A C 1
ATOM 3137 O O . ASN A 1 391 ? -9.210 0.446 16.002 1.00 90.75 391 ASN A O 1
ATOM 3141 N N . ASP A 1 392 ? -10.166 1.052 14.057 1.00 91.50 392 ASP A N 1
ATOM 3142 C CA . ASP A 1 392 ? -10.149 2.495 14.317 1.00 91.50 392 ASP A CA 1
ATOM 3143 C C . ASP A 1 392 ? -11.009 2.841 15.539 1.00 91.50 392 ASP A C 1
ATOM 3145 O O . ASP A 1 392 ? -10.540 3.505 16.469 1.00 91.50 392 ASP A O 1
ATOM 3149 N N . LEU A 1 393 ? -12.244 2.327 15.602 1.00 92.38 393 LEU A N 1
ATOM 3150 C CA . LEU A 1 393 ? -13.116 2.524 16.762 1.00 92.38 393 LEU A CA 1
ATOM 3151 C C . LEU A 1 393 ? -12.518 1.895 18.030 1.00 92.38 393 LEU A C 1
ATOM 3153 O O . LEU A 1 393 ? -12.504 2.517 19.094 1.00 92.38 393 LEU A O 1
ATOM 3157 N N . TRP A 1 394 ? -11.984 0.675 17.925 1.00 91.31 394 TRP A N 1
ATOM 3158 C CA . TRP A 1 394 ? -11.315 -0.013 19.028 1.00 91.31 394 TRP A CA 1
ATOM 3159 C C . TRP A 1 394 ? -10.112 0.785 19.533 1.00 91.31 394 TRP A C 1
ATOM 3161 O O . TRP A 1 394 ? -9.957 0.941 20.745 1.00 91.31 394 TRP A O 1
ATOM 3171 N N . LEU A 1 395 ? -9.291 1.336 18.638 1.00 90.81 395 LEU A N 1
ATOM 3172 C CA . LEU A 1 395 ? -8.141 2.167 18.977 1.00 90.81 395 LEU A CA 1
ATOM 3173 C C . LEU A 1 395 ? -8.581 3.418 19.738 1.00 90.81 395 LEU A C 1
ATOM 3175 O O . LEU A 1 395 ? -8.018 3.703 20.793 1.00 90.81 395 LEU A O 1
ATOM 3179 N N . LEU A 1 396 ? -9.610 4.129 19.267 1.00 91.69 396 LEU A N 1
ATOM 3180 C CA . LEU A 1 396 ? -10.138 5.303 19.967 1.00 91.69 396 LEU A CA 1
ATOM 3181 C C . LEU A 1 396 ? -10.636 4.951 21.376 1.00 91.69 396 LEU A C 1
ATOM 3183 O O . LEU A 1 396 ? -10.257 5.619 22.343 1.00 91.69 396 LEU A O 1
ATOM 3187 N N . LYS A 1 397 ? -11.413 3.868 21.518 1.00 89.94 397 LYS A N 1
ATOM 3188 C CA . LYS A 1 397 ? -11.888 3.384 22.825 1.00 89.94 397 LYS A CA 1
ATOM 3189 C C . LYS A 1 397 ? -10.730 3.002 23.749 1.00 89.94 397 LYS A C 1
ATOM 3191 O O . LYS A 1 397 ? -10.738 3.349 24.927 1.00 89.94 397 LYS A O 1
ATOM 3196 N N . ASN A 1 398 ? -9.716 2.303 23.241 1.00 87.06 398 ASN A N 1
ATOM 3197 C CA . ASN A 1 398 ? -8.584 1.863 24.060 1.00 87.06 398 ASN A CA 1
ATOM 3198 C C . ASN A 1 398 ? -7.649 3.010 24.423 1.00 87.06 398 ASN A C 1
ATOM 3200 O O . ASN A 1 398 ? -7.174 3.050 25.553 1.00 87.06 398 ASN A O 1
ATOM 3204 N N . LEU A 1 399 ? -7.440 3.981 23.534 1.00 89.69 399 LEU A N 1
ATOM 3205 C CA . LEU A 1 399 ? -6.746 5.215 23.881 1.00 89.69 399 LEU A CA 1
ATOM 3206 C C . LEU A 1 399 ? -7.509 5.976 24.965 1.00 89.69 399 LEU A C 1
ATOM 3208 O O . LEU A 1 399 ? -6.890 6.428 25.927 1.00 89.69 399 LEU A O 1
ATOM 3212 N N . LYS A 1 400 ? -8.841 6.065 24.875 1.00 88.25 400 LYS A N 1
ATOM 3213 C CA . LYS A 1 400 ? -9.655 6.709 25.911 1.00 88.25 400 LYS A CA 1
ATOM 3214 C C . LYS A 1 400 ? -9.490 6.023 27.269 1.00 88.25 400 LYS A C 1
ATOM 3216 O O . LYS A 1 400 ? -9.146 6.687 28.243 1.00 88.25 400 LYS A O 1
ATOM 3221 N N . LYS A 1 401 ? -9.575 4.690 27.313 1.00 84.56 401 LYS A N 1
ATOM 3222 C CA . LYS A 1 401 ? -9.273 3.890 28.517 1.00 84.56 401 LYS A CA 1
ATOM 3223 C C . LYS A 1 401 ? -7.833 4.079 29.003 1.00 84.56 401 LYS A C 1
ATOM 3225 O O . LYS A 1 401 ? -7.583 4.112 30.208 1.00 84.56 401 LYS A O 1
ATOM 3230 N N . PHE A 1 402 ? -6.886 4.258 28.081 1.00 84.25 402 PHE A N 1
ATOM 3231 C CA . PHE A 1 402 ? -5.481 4.527 28.381 1.00 84.25 402 PHE A CA 1
ATOM 3232 C C . PHE A 1 402 ? -5.254 5.903 29.019 1.00 84.25 402 PHE A C 1
ATOM 3234 O O . PHE A 1 402 ? -4.188 6.107 29.591 1.00 84.25 402 PHE A O 1
ATOM 3241 N N . GLU A 1 403 ? -6.225 6.830 29.016 1.00 84.69 403 GLU A N 1
ATOM 3242 C CA . GLU A 1 403 ? -6.118 8.080 29.791 1.00 84.69 403 GLU A CA 1
ATOM 3243 C C . GLU A 1 403 ? -5.921 7.814 31.291 1.00 84.69 403 GLU A C 1
ATOM 3245 O O . GLU A 1 403 ? -5.230 8.589 31.954 1.00 84.69 403 GLU A O 1
ATOM 3250 N N . ASN A 1 404 ? -6.468 6.703 31.803 1.00 81.81 404 ASN A N 1
ATOM 3251 C CA . ASN A 1 404 ? -6.306 6.269 33.196 1.00 81.81 404 ASN A CA 1
ATOM 3252 C C . ASN A 1 404 ? -4.874 5.826 33.515 1.00 81.81 404 ASN A C 1
ATOM 3254 O O . ASN A 1 404 ? -4.462 5.815 34.673 1.00 81.81 404 ASN A O 1
ATOM 3258 N N . ILE A 1 405 ? -4.118 5.445 32.485 1.00 75.62 405 ILE A N 1
ATOM 3259 C CA . ILE A 1 405 ? -2.698 5.138 32.584 1.00 75.62 405 ILE A CA 1
ATOM 3260 C C . ILE A 1 405 ? -1.955 6.442 32.312 1.00 75.62 405 ILE A C 1
ATOM 3262 O O . ILE A 1 405 ? -1.448 7.053 33.250 1.00 75.62 405 ILE A O 1
ATOM 3266 N N . ASN A 1 406 ? -1.958 6.900 31.056 1.00 80.88 406 ASN A N 1
ATOM 3267 C CA . ASN A 1 406 ? -1.259 8.090 30.585 1.00 80.88 406 ASN A CA 1
ATOM 3268 C C . ASN A 1 406 ? -2.187 9.070 29.872 1.00 80.88 406 ASN A C 1
ATOM 3270 O O . ASN A 1 406 ? -2.384 9.011 28.654 1.00 80.88 406 ASN A O 1
ATOM 3274 N N . LYS A 1 407 ? -2.696 10.050 30.617 1.00 84.31 407 LYS A N 1
ATOM 3275 C CA . LYS A 1 407 ? -3.558 11.097 30.060 1.00 84.31 407 LYS A CA 1
ATOM 3276 C C . LYS A 1 407 ? -2.871 11.919 28.968 1.00 84.31 407 LYS A C 1
ATOM 3278 O O . LYS A 1 407 ? -3.512 12.257 27.978 1.00 84.31 407 LYS A O 1
ATOM 3283 N N . ALA A 1 408 ? -1.592 12.258 29.125 1.00 84.12 408 ALA A N 1
ATOM 3284 C CA . ALA A 1 408 ? -0.882 13.106 28.167 1.00 84.12 408 ALA A CA 1
ATOM 3285 C C . ALA A 1 408 ? -0.616 12.373 26.842 1.00 84.12 408 ALA A C 1
ATOM 3287 O O . ALA A 1 408 ? -0.921 12.900 25.771 1.00 84.12 408 ALA A O 1
ATOM 3288 N N . MET A 1 409 ? -0.095 11.147 26.918 1.00 82.69 409 MET A N 1
ATOM 3289 C CA . MET A 1 409 ? 0.161 10.289 25.763 1.00 82.69 409 MET A CA 1
ATOM 3290 C C . MET A 1 409 ? -1.142 9.917 25.059 1.00 82.69 409 MET A C 1
ATOM 3292 O O . MET A 1 409 ? -1.218 10.065 23.842 1.00 82.69 409 MET A O 1
ATOM 3296 N N . SER A 1 410 ? -2.170 9.507 25.812 1.00 86.00 410 SER A N 1
ATOM 3297 C CA . SER A 1 410 ? -3.486 9.194 25.252 1.00 86.00 410 SER A CA 1
ATOM 3298 C C . SER A 1 410 ? -4.065 10.391 24.505 1.00 86.00 410 SER A C 1
ATOM 3300 O O . SER A 1 410 ? -4.369 10.268 23.324 1.00 86.00 410 SER A O 1
ATOM 3302 N N . LYS A 1 411 ? -4.127 11.578 25.126 1.00 87.38 411 LYS A N 1
ATOM 3303 C CA . LYS A 1 411 ? -4.640 12.781 24.458 1.00 87.38 411 LYS A CA 1
ATOM 3304 C C . LYS A 1 411 ? -3.853 13.132 23.205 1.00 87.38 411 LYS A C 1
ATOM 3306 O O . LYS A 1 411 ? -4.460 13.421 22.183 1.00 87.38 411 LYS A O 1
ATOM 3311 N N . LYS A 1 412 ? -2.518 13.086 23.253 1.00 86.50 412 LYS A N 1
ATOM 3312 C CA . LYS A 1 412 ? -1.683 13.329 22.066 1.00 86.50 412 LYS A CA 1
ATOM 3313 C C . LYS A 1 412 ? -1.994 12.323 20.960 1.00 86.50 412 LYS A C 1
ATOM 3315 O O . LYS A 1 412 ? -2.173 12.733 19.817 1.00 86.50 412 LYS A O 1
ATOM 3320 N N . ALA A 1 413 ? -2.076 11.036 21.293 1.00 85.62 413 ALA A N 1
ATOM 3321 C CA . ALA A 1 413 ? -2.423 9.987 20.345 1.00 85.62 413 ALA A CA 1
ATOM 3322 C C . ALA A 1 413 ? -3.836 10.197 19.777 1.00 85.62 413 ALA A C 1
ATOM 3324 O O . ALA A 1 413 ? -3.984 10.237 18.562 1.00 85.62 413 ALA A O 1
ATOM 3325 N N . LEU A 1 414 ? -4.842 10.439 20.621 1.00 88.56 414 LEU A N 1
ATOM 3326 C CA . LEU A 1 414 ? -6.220 10.747 20.227 1.00 88.56 414 LEU A CA 1
ATOM 3327 C C . LEU A 1 414 ? -6.280 11.956 19.295 1.00 88.56 414 LEU A C 1
ATOM 3329 O O . LEU A 1 414 ? -6.832 11.848 18.210 1.00 88.56 414 LEU A O 1
ATOM 3333 N N . THR A 1 415 ? -5.658 13.084 19.651 1.00 87.19 415 THR A N 1
ATOM 3334 C CA . THR A 1 415 ? -5.612 14.275 18.788 1.00 87.19 415 THR A CA 1
ATOM 3335 C C . THR A 1 415 ? -5.017 13.964 17.418 1.00 87.19 415 THR A C 1
ATOM 3337 O O . THR A 1 415 ? -5.475 14.515 16.420 1.00 87.19 415 THR A O 1
ATOM 3340 N N . LYS A 1 416 ? -4.009 13.085 17.343 1.00 85.31 416 LYS A N 1
ATOM 3341 C CA . LYS A 1 416 ? -3.463 12.648 16.055 1.00 85.31 416 LYS A CA 1
ATOM 3342 C C . LYS A 1 416 ? -4.443 11.747 15.313 1.00 85.31 416 LYS A C 1
ATOM 3344 O O . LYS A 1 416 ? -4.795 12.077 14.188 1.00 85.31 416 LYS A O 1
ATOM 3349 N N . PHE A 1 417 ? -4.923 10.673 15.932 1.00 85.31 417 PHE A N 1
ATOM 3350 C CA . PHE A 1 417 ? -5.799 9.692 15.286 1.00 85.31 417 PHE A CA 1
ATOM 3351 C C . PHE A 1 417 ? -7.182 10.235 14.917 1.00 85.31 417 PHE A C 1
ATOM 3353 O O . PHE A 1 417 ? -7.735 9.796 13.917 1.00 85.31 417 PHE A O 1
ATOM 3360 N N . LEU A 1 418 ? -7.697 11.256 15.609 1.00 84.94 418 LEU A N 1
ATOM 3361 C CA . LEU A 1 418 ? -8.885 12.007 15.179 1.00 84.94 418 LEU A CA 1
ATOM 3362 C C . LEU A 1 418 ? -8.705 12.635 13.786 1.00 84.94 418 LEU A C 1
ATOM 3364 O O . LEU A 1 418 ? -9.669 12.814 13.049 1.00 84.94 418 LEU A O 1
ATOM 3368 N N . GLY A 1 419 ? -7.466 12.940 13.396 1.00 80.88 419 GLY A N 1
ATOM 3369 C CA . GLY A 1 419 ? -7.130 13.382 12.046 1.00 80.88 419 GLY A CA 1
ATOM 3370 C C . GLY A 1 419 ? -7.093 12.258 11.007 1.00 80.88 419 GLY A C 1
ATOM 3371 O O . GLY A 1 419 ? -6.866 12.559 9.838 1.00 80.88 419 GLY A O 1
ATOM 3372 N N . HIS A 1 420 ? -7.295 10.995 11.400 1.00 81.38 420 HIS A N 1
ATOM 3373 C CA . HIS A 1 420 ? -7.113 9.819 10.549 1.00 81.38 420 HIS A CA 1
ATOM 3374 C C . HIS A 1 420 ? -8.320 8.860 10.506 1.00 81.38 420 HIS A C 1
ATOM 3376 O O . HIS A 1 420 ? -8.154 7.680 10.232 1.00 81.38 420 HIS A O 1
ATOM 3382 N N . LEU A 1 421 ? -9.541 9.361 10.715 1.00 84.00 421 LEU A N 1
ATOM 3383 C CA . LEU A 1 421 ? -10.767 8.550 10.831 1.00 84.00 421 LEU A CA 1
ATOM 3384 C C . LEU A 1 421 ? -11.483 8.261 9.501 1.00 84.00 421 LEU A C 1
ATOM 3386 O O . LEU A 1 421 ? -12.710 8.315 9.431 1.00 84.00 421 LEU A O 1
ATOM 3390 N N . TRP A 1 422 ? -10.747 8.001 8.419 1.00 87.00 422 TRP A N 1
ATOM 3391 C CA . TRP A 1 422 ? -11.386 7.750 7.119 1.00 87.00 422 TRP A CA 1
ATOM 3392 C C . TRP A 1 422 ? -12.261 6.497 7.137 1.00 87.00 422 TRP A C 1
ATOM 3394 O O . TRP A 1 422 ? -13.352 6.526 6.573 1.00 87.00 422 TRP A O 1
ATOM 3404 N N . TYR A 1 423 ? -11.835 5.424 7.809 1.00 90.81 423 TYR A N 1
ATOM 3405 C CA . TYR A 1 423 ? -12.571 4.154 7.813 1.00 90.81 423 TYR A CA 1
ATOM 3406 C C . TYR A 1 423 ? -13.868 4.187 8.623 1.00 90.81 423 TYR A C 1
ATOM 3408 O O . TYR A 1 423 ? -14.704 3.307 8.461 1.00 90.81 423 TYR A O 1
ATOM 3416 N N . LEU A 1 424 ? -14.061 5.217 9.448 1.00 92.00 424 LEU A N 1
ATOM 3417 C CA . LEU A 1 424 ? -15.314 5.467 10.160 1.00 92.00 424 LEU A CA 1
ATOM 3418 C C . LEU A 1 424 ? -16.256 6.415 9.400 1.00 92.00 424 LEU A C 1
ATOM 3420 O O . LEU A 1 424 ? -17.332 6.730 9.897 1.00 92.00 424 LEU A O 1
ATOM 3424 N N . SER A 1 425 ? -15.872 6.895 8.212 1.00 91.19 425 SER A N 1
ATOM 3425 C CA . SER A 1 425 ? -16.803 7.622 7.344 1.00 91.19 425 SER A CA 1
ATOM 3426 C C . SER A 1 425 ? -17.949 6.721 6.891 1.00 91.19 425 SER A C 1
ATOM 3428 O O . SER A 1 425 ? -17.776 5.510 6.751 1.00 91.19 425 SER A O 1
ATOM 3430 N N . GLU A 1 426 ? -19.102 7.321 6.599 1.00 90.38 426 GLU A N 1
ATOM 3431 C CA . GLU A 1 426 ? -20.313 6.584 6.219 1.00 90.38 426 GLU A CA 1
ATOM 3432 C C . GLU A 1 426 ? -20.101 5.706 4.985 1.00 90.38 426 GLU A C 1
ATOM 3434 O O . GLU A 1 426 ? -20.713 4.652 4.869 1.00 90.38 426 GLU A O 1
ATOM 3439 N N . GLU A 1 427 ? -19.213 6.101 4.069 1.00 91.31 427 GLU A N 1
ATOM 3440 C CA . GLU A 1 427 ? -18.861 5.285 2.908 1.00 91.31 427 GLU A CA 1
ATOM 3441 C C . GLU A 1 427 ? -17.947 4.110 3.300 1.00 91.31 427 GLU A C 1
ATOM 3443 O O . GLU A 1 427 ? -18.209 2.972 2.923 1.00 91.31 427 GLU A O 1
ATOM 3448 N N . LEU A 1 428 ? -16.872 4.347 4.060 1.00 92.62 428 LEU A N 1
ATOM 3449 C CA . LEU A 1 428 ? -15.855 3.317 4.319 1.00 92.62 428 LEU A CA 1
ATOM 3450 C C . LEU A 1 428 ? -16.182 2.380 5.486 1.00 92.62 428 LEU A C 1
ATOM 3452 O O . LEU A 1 428 ? -15.621 1.284 5.535 1.00 92.62 428 LEU A O 1
ATOM 3456 N N . VAL A 1 429 ? -17.129 2.730 6.362 1.00 95.19 429 VAL A N 1
ATOM 3457 C CA . VAL A 1 429 ? -17.619 1.809 7.403 1.00 95.19 429 VAL A CA 1
ATOM 3458 C C . VAL A 1 429 ? -18.208 0.529 6.796 1.00 95.19 429 VAL A C 1
ATOM 3460 O O . VAL A 1 429 ? -18.205 -0.520 7.438 1.00 95.19 429 VAL A O 1
ATOM 3463 N N . ALA A 1 430 ? -18.621 0.570 5.521 1.00 95.75 430 ALA A N 1
ATOM 3464 C CA . ALA A 1 430 ? -19.095 -0.590 4.774 1.00 95.75 430 ALA A CA 1
ATOM 3465 C C . ALA A 1 430 ? -18.110 -1.776 4.780 1.00 95.75 430 ALA A C 1
ATOM 3467 O O . ALA A 1 430 ? -18.529 -2.928 4.675 1.00 95.75 430 ALA A O 1
ATOM 3468 N N . LEU A 1 431 ? -16.807 -1.517 4.947 1.00 95.25 431 LEU A N 1
ATOM 3469 C CA . LEU A 1 431 ? -15.783 -2.556 5.090 1.00 95.25 431 LEU A CA 1
ATOM 3470 C C . LEU A 1 431 ? -16.107 -3.538 6.231 1.00 95.25 431 LEU A C 1
ATOM 3472 O O . LEU A 1 431 ? -15.849 -4.735 6.096 1.00 95.25 431 LEU A O 1
ATOM 3476 N N . ALA A 1 432 ? -16.744 -3.059 7.306 1.00 96.12 432 ALA A N 1
ATOM 3477 C CA . ALA A 1 432 ? -17.091 -3.865 8.472 1.00 96.12 432 ALA A CA 1
ATOM 3478 C C . ALA A 1 432 ? -18.191 -4.911 8.203 1.00 96.12 432 ALA A C 1
ATOM 3480 O O . ALA A 1 432 ? -18.281 -5.888 8.946 1.00 96.12 432 ALA A O 1
ATOM 3481 N N . PHE A 1 433 ? -18.980 -4.792 7.122 1.00 96.19 433 PHE A N 1
ATOM 3482 C CA . PHE A 1 433 ? -19.920 -5.856 6.724 1.00 96.19 433 PHE A CA 1
ATOM 3483 C C . PHE A 1 433 ? -19.195 -7.172 6.390 1.00 96.19 433 PHE A C 1
ATOM 3485 O O . PHE A 1 433 ? -19.742 -8.259 6.594 1.00 96.19 433 PHE A O 1
ATOM 3492 N N . PHE A 1 434 ? -17.943 -7.068 5.935 1.00 95.06 434 PHE A N 1
ATOM 3493 C CA . PHE A 1 434 ? -17.088 -8.180 5.517 1.00 95.06 434 PHE A CA 1
ATOM 3494 C C . PHE A 1 434 ? -16.072 -8.606 6.592 1.00 95.06 434 PHE A C 1
ATOM 3496 O O . PHE A 1 434 ? -15.211 -9.450 6.329 1.00 95.06 434 PHE A O 1
ATOM 3503 N N . ASP A 1 435 ? -16.140 -8.023 7.791 1.00 92.69 435 ASP A N 1
ATOM 3504 C CA . ASP A 1 435 ? -15.323 -8.429 8.935 1.00 92.69 435 ASP A CA 1
ATOM 3505 C C . ASP A 1 435 ? -15.922 -9.684 9.597 1.00 92.69 435 ASP A C 1
ATOM 3507 O O . ASP A 1 435 ? -17.136 -9.781 9.807 1.00 92.69 435 ASP A O 1
ATOM 3511 N N . GLU A 1 436 ? -15.070 -10.664 9.899 1.00 88.94 436 GLU A N 1
ATOM 3512 C CA . GLU A 1 436 ? -15.451 -11.917 10.564 1.00 88.94 436 GLU A CA 1
ATOM 3513 C C . GLU A 1 436 ? -15.604 -11.742 12.080 1.00 88.94 436 GLU A C 1
ATOM 3515 O O . GLU A 1 436 ? -16.354 -12.480 12.712 1.00 88.94 436 GLU A O 1
ATOM 3520 N N . GLU A 1 437 ? -14.924 -10.756 12.676 1.00 87.19 437 GLU A N 1
ATOM 3521 C CA . GLU A 1 437 ? -15.011 -10.482 14.116 1.00 87.19 437 GLU A CA 1
ATOM 3522 C C . GLU A 1 437 ? -16.223 -9.599 14.474 1.00 87.19 437 GLU A C 1
ATOM 3524 O O . GLU A 1 437 ? -16.500 -9.378 15.654 1.00 87.19 437 GLU A O 1
ATOM 3529 N N . VAL A 1 438 ? -16.959 -9.083 13.481 1.00 92.19 438 VAL A N 1
ATOM 3530 C CA . VAL A 1 438 ? -18.226 -8.374 13.707 1.00 92.19 438 VAL A CA 1
ATOM 3531 C C . VAL A 1 438 ? -19.343 -9.404 13.855 1.00 92.19 438 VAL A C 1
ATOM 3533 O O . VAL A 1 438 ? -19.629 -10.167 12.931 1.00 92.19 438 VAL A O 1
ATOM 3536 N N . SER A 1 439 ? -19.984 -9.423 15.027 1.00 92.12 439 SER A N 1
ATOM 3537 C CA . SER A 1 439 ? -21.033 -10.394 15.343 1.00 92.12 439 SER A CA 1
ATOM 3538 C C . SER A 1 439 ? -22.251 -10.251 14.427 1.00 92.12 439 SER A C 1
ATOM 3540 O O . SER A 1 439 ? -22.548 -9.170 13.913 1.00 92.12 439 SER A O 1
ATOM 3542 N N . LEU A 1 440 ? -23.005 -11.342 14.265 1.00 92.69 440 LEU A N 1
ATOM 3543 C CA . LEU A 1 440 ? -24.239 -11.345 13.472 1.00 92.69 440 LEU A CA 1
ATOM 3544 C C . LEU A 1 440 ? -25.255 -10.311 13.978 1.00 92.69 440 LEU A C 1
ATOM 3546 O O . LEU A 1 440 ? -25.908 -9.659 13.170 1.00 92.69 440 LEU A O 1
ATOM 3550 N N . GLU A 1 441 ? -25.343 -10.118 15.296 1.00 94.62 441 GLU A N 1
ATOM 3551 C CA . GLU A 1 441 ? -26.205 -9.110 15.928 1.00 94.62 441 GLU A CA 1
ATOM 3552 C C . GLU A 1 441 ? -25.822 -7.685 15.507 1.00 94.62 441 GLU A C 1
ATOM 3554 O O . GLU A 1 441 ? -26.687 -6.883 15.161 1.00 94.62 441 GLU A O 1
ATOM 3559 N N . ILE A 1 442 ? -24.522 -7.366 15.481 1.00 94.62 442 ILE A N 1
ATOM 3560 C CA . ILE A 1 442 ? -24.046 -6.058 15.014 1.00 94.62 442 ILE A CA 1
ATOM 3561 C C . ILE A 1 442 ? -24.311 -5.914 13.514 1.00 94.62 442 ILE A C 1
ATOM 3563 O O . ILE A 1 442 ? -24.821 -4.880 13.093 1.00 94.62 442 ILE A O 1
ATOM 3567 N N . LYS A 1 443 ? -24.065 -6.956 12.705 1.00 95.56 443 LYS A N 1
ATOM 3568 C CA . LYS A 1 443 ? -24.383 -6.928 11.264 1.00 95.56 443 LYS A CA 1
ATOM 3569 C C . LYS A 1 443 ? -25.870 -6.662 11.014 1.00 95.56 443 LYS A C 1
ATOM 3571 O O . LYS A 1 443 ? -26.197 -5.883 10.126 1.00 95.56 443 LYS A O 1
ATOM 3576 N N . GLN A 1 444 ? -26.767 -7.245 11.813 1.00 96.00 444 GLN A N 1
ATOM 3577 C CA . GLN A 1 444 ? -28.206 -6.960 11.741 1.00 96.00 444 GLN A CA 1
ATOM 3578 C C . GLN A 1 444 ? -28.505 -5.486 12.032 1.00 96.00 444 GLN A C 1
ATOM 3580 O O . GLN A 1 444 ? -29.224 -4.850 11.264 1.00 96.00 444 GLN A O 1
ATOM 3585 N N . LYS A 1 445 ? -27.919 -4.916 13.092 1.00 97.06 445 LYS A N 1
ATOM 3586 C CA . LYS A 1 445 ? -28.081 -3.488 13.410 1.00 97.06 445 LYS A CA 1
ATOM 3587 C C . LYS A 1 445 ? -27.532 -2.578 12.315 1.00 97.06 445 LYS A C 1
ATOM 3589 O O . LYS A 1 445 ? -28.186 -1.607 11.960 1.00 97.06 445 LYS A O 1
ATOM 3594 N N . MET A 1 446 ? -26.382 -2.920 11.735 1.00 97.44 446 MET A N 1
ATOM 3595 C CA . MET A 1 446 ? -25.816 -2.191 10.599 1.00 97.44 446 MET A CA 1
ATOM 3596 C C . MET A 1 446 ? -26.767 -2.206 9.395 1.00 97.44 446 MET A C 1
ATOM 3598 O O . MET A 1 446 ? -26.948 -1.175 8.761 1.00 97.44 446 MET A O 1
ATOM 3602 N N . VAL A 1 447 ? -27.409 -3.341 9.087 1.00 96.25 447 VAL A N 1
ATOM 3603 C CA . VAL A 1 447 ? -28.414 -3.417 8.007 1.00 96.25 447 VAL A CA 1
ATOM 3604 C C . VAL A 1 447 ? -29.622 -2.529 8.306 1.00 96.25 447 VAL A C 1
ATOM 3606 O O . VAL A 1 447 ? -30.107 -1.848 7.408 1.00 96.25 447 VAL A O 1
ATOM 3609 N N . ILE A 1 448 ? -30.092 -2.496 9.556 1.00 95.56 448 ILE A N 1
ATOM 3610 C CA . ILE A 1 448 ? -31.198 -1.616 9.966 1.00 95.56 448 ILE A CA 1
ATOM 3611 C C . ILE A 1 448 ? -30.815 -0.143 9.765 1.00 95.56 448 ILE A C 1
ATOM 3613 O O . ILE A 1 448 ? -31.594 0.601 9.167 1.00 95.56 448 ILE A O 1
ATOM 3617 N N . ALA A 1 449 ? -29.603 0.241 10.179 1.00 96.50 449 ALA A N 1
ATOM 3618 C CA . ALA A 1 449 ? -29.071 1.599 10.067 1.00 96.50 449 ALA A CA 1
ATOM 3619 C C . ALA A 1 449 ? -28.922 2.090 8.611 1.00 96.50 449 ALA A C 1
ATOM 3621 O O . ALA A 1 449 ? -28.936 3.290 8.358 1.00 96.50 449 ALA A O 1
ATOM 3622 N N . LEU A 1 450 ? -28.874 1.194 7.612 1.00 95.81 450 LEU A N 1
ATOM 3623 C CA . LEU A 1 450 ? -28.893 1.591 6.192 1.00 95.81 450 LEU A CA 1
ATOM 3624 C C . LEU A 1 450 ? -30.174 2.338 5.785 1.00 95.81 450 LEU A C 1
ATOM 3626 O O . LEU A 1 450 ? -30.173 3.014 4.757 1.00 95.81 450 LEU A O 1
ATOM 3630 N N . ASN A 1 451 ? -31.257 2.209 6.557 1.00 93.44 451 ASN A N 1
ATOM 3631 C CA . ASN A 1 451 ? -32.506 2.933 6.313 1.00 93.44 451 ASN A CA 1
ATOM 3632 C C . ASN A 1 451 ? -32.500 4.349 6.904 1.00 93.44 451 ASN A C 1
ATOM 3634 O O . ASN A 1 451 ? -33.416 5.120 6.629 1.00 93.44 451 ASN A O 1
ATOM 3638 N N . GLU A 1 452 ? -31.496 4.698 7.711 1.00 93.38 452 GLU A N 1
ATOM 3639 C CA . GLU A 1 452 ? -31.360 6.039 8.269 1.00 93.38 452 GLU A CA 1
ATOM 3640 C C . GLU A 1 452 ? -30.757 6.980 7.217 1.00 93.38 452 GLU A C 1
ATOM 3642 O O . GLU A 1 452 ? -29.742 6.683 6.571 1.00 93.38 452 GLU A O 1
ATOM 3647 N N . GLU A 1 453 ? -31.408 8.122 6.990 1.00 90.56 453 GLU A N 1
ATOM 3648 C CA . GLU A 1 453 ? -30.908 9.123 6.050 1.00 90.56 453 GLU A CA 1
ATOM 3649 C C . GLU A 1 453 ? -29.605 9.736 6.570 1.00 90.56 453 GLU A C 1
ATOM 3651 O O . GLU A 1 453 ? -29.539 10.269 7.678 1.00 90.56 453 GLU A O 1
ATOM 3656 N N . GLY A 1 454 ? -28.553 9.635 5.755 1.00 85.31 454 GLY A N 1
ATOM 3657 C CA . GLY A 1 454 ? -27.298 10.324 6.014 1.00 85.31 454 GLY A CA 1
ATOM 3658 C C . GLY A 1 454 ? -27.383 11.810 5.638 1.00 85.31 454 GLY A C 1
ATOM 3659 O O . GLY A 1 454 ? -28.305 12.230 4.940 1.00 85.31 454 GLY A O 1
ATOM 3660 N N . PRO A 1 455 ? -26.403 12.626 6.049 1.00 81.75 455 PRO A N 1
ATOM 3661 C CA . PRO A 1 455 ? -26.285 14.008 5.614 1.00 81.75 455 PRO A CA 1
ATOM 3662 C C . PRO A 1 455 ? -26.073 14.097 4.094 1.00 81.75 455 PRO A C 1
ATOM 3664 O O . PRO A 1 455 ? -25.352 13.283 3.509 1.00 81.75 455 PRO A O 1
ATOM 3667 N N . ASP A 1 456 ? -26.605 15.159 3.478 1.00 76.75 456 ASP A N 1
ATOM 3668 C CA . ASP A 1 456 ? -26.417 15.476 2.048 1.00 76.75 456 ASP A CA 1
ATOM 3669 C C . ASP A 1 456 ? -24.935 15.523 1.639 1.00 76.75 456 ASP A C 1
ATOM 3671 O O . ASP A 1 456 ? -24.559 15.194 0.512 1.00 76.75 456 ASP A O 1
ATOM 3675 N N . TYR A 1 457 ? -24.074 15.941 2.571 1.00 73.31 457 TYR A N 1
ATOM 3676 C CA . TYR A 1 457 ? -22.629 15.951 2.404 1.00 73.31 457 TYR A CA 1
ATOM 3677 C C . TYR A 1 457 ? -21.962 15.083 3.469 1.00 73.31 457 TYR A C 1
ATOM 3679 O O . TYR A 1 457 ? -21.772 15.510 4.609 1.00 73.31 457 TYR A O 1
ATOM 3687 N N . SER A 1 458 ? -21.559 13.876 3.073 1.00 69.56 458 SER A N 1
ATOM 3688 C CA . SER A 1 458 ? -20.781 12.973 3.920 1.00 69.56 458 SER A CA 1
ATOM 3689 C C . SER A 1 458 ? -19.303 13.398 3.941 1.00 69.56 458 SER A C 1
ATOM 3691 O O . SER A 1 458 ? -18.629 13.367 2.900 1.00 69.56 458 SER A O 1
ATOM 3693 N N . PRO A 1 459 ? -18.752 13.843 5.087 1.00 69.00 459 PRO A N 1
ATOM 3694 C CA . PRO A 1 459 ? -17.359 14.249 5.152 1.00 69.00 459 PRO A CA 1
ATOM 3695 C C . PRO A 1 459 ? -16.442 13.018 5.106 1.00 69.00 459 PRO A C 1
ATOM 3697 O O . PRO A 1 459 ? -16.540 12.112 5.928 1.00 69.00 459 PRO A O 1
ATOM 3700 N N . LYS A 1 460 ? -15.459 13.019 4.192 1.00 68.44 460 LYS A N 1
ATOM 3701 C CA . LYS A 1 460 ? -14.453 11.937 4.089 1.00 68.44 460 LYS A CA 1
ATOM 3702 C C . LYS A 1 460 ? -13.640 11.733 5.373 1.00 68.44 460 LYS A C 1
ATOM 3704 O O . LYS A 1 460 ? -13.138 10.642 5.616 1.00 68.44 460 LYS A O 1
ATOM 3709 N N . ARG A 1 461 ? -13.472 12.796 6.167 1.00 72.38 461 ARG A N 1
ATOM 3710 C CA . ARG A 1 461 ? -12.970 12.736 7.545 1.00 72.38 461 ARG A CA 1
ATOM 3711 C C . ARG A 1 461 ? -14.084 13.158 8.477 1.00 72.38 461 ARG A C 1
ATOM 3713 O O . ARG A 1 461 ? -14.462 14.329 8.487 1.00 72.38 461 ARG A O 1
ATOM 3720 N N . ILE A 1 462 ? -14.553 12.220 9.280 1.00 81.81 462 ILE A N 1
ATOM 3721 C CA . ILE A 1 462 ? -15.536 12.516 10.309 1.00 81.81 462 ILE A CA 1
ATOM 3722 C C . ILE A 1 462 ? -14.890 13.284 11.464 1.00 81.81 462 ILE A C 1
ATOM 3724 O O . ILE A 1 462 ? -13.712 13.104 11.779 1.00 81.81 462 ILE A O 1
ATOM 3728 N N . THR A 1 463 ? -15.681 14.139 12.104 1.00 80.62 463 THR A N 1
ATOM 3729 C CA . THR A 1 463 ? -15.322 14.746 13.388 1.00 80.62 463 THR A CA 1
ATOM 3730 C C . THR A 1 463 ? -16.106 14.022 14.467 1.00 80.62 463 THR A C 1
ATOM 3732 O O . THR A 1 463 ? -17.327 13.940 14.378 1.00 80.62 463 THR A O 1
ATOM 3735 N N . LEU A 1 464 ? -15.409 13.489 15.469 1.00 84.00 464 LEU A N 1
ATOM 3736 C CA . LEU A 1 464 ? -16.033 12.775 16.576 1.00 84.00 464 LEU A CA 1
ATOM 3737 C C . LEU A 1 464 ? -15.835 13.507 17.891 1.00 84.00 464 LEU A C 1
ATOM 3739 O O . LEU A 1 464 ? -14.725 13.931 18.219 1.00 84.00 464 LEU A O 1
ATOM 3743 N N . ASP A 1 465 ? -16.913 13.572 18.666 1.00 83.56 465 ASP A N 1
ATOM 3744 C CA . ASP A 1 465 ? -16.835 13.897 20.080 1.00 83.56 465 ASP A CA 1
ATOM 3745 C C . ASP A 1 465 ? -16.377 12.660 20.866 1.00 83.56 465 ASP A C 1
ATOM 3747 O O . ASP A 1 465 ? -17.019 11.608 20.867 1.00 83.56 465 ASP A O 1
ATOM 3751 N N . LEU A 1 466 ? -15.240 12.797 21.545 1.00 83.75 466 LEU A N 1
ATOM 3752 C CA . LEU A 1 466 ? -14.646 11.733 22.350 1.00 83.75 466 LEU A CA 1
ATOM 3753 C C . LEU A 1 466 ? -15.355 11.521 23.694 1.00 83.75 466 LEU A C 1
ATOM 3755 O O . LEU A 1 466 ? -15.028 10.562 24.393 1.00 83.75 466 LEU A O 1
ATOM 3759 N N . SER A 1 467 ? -16.286 12.398 24.075 1.00 83.19 467 SER A N 1
ATOM 3760 C CA . SER A 1 467 ? -17.006 12.317 25.353 1.00 83.19 467 SER A CA 1
ATOM 3761 C C . SER A 1 467 ? -17.851 11.044 25.461 1.00 83.19 467 SER A C 1
ATOM 3763 O O . SER A 1 467 ? -17.909 10.445 26.529 1.00 83.19 467 SER A O 1
ATOM 3765 N N . HIS A 1 468 ? -18.402 10.581 24.334 1.00 84.56 468 HIS A N 1
ATOM 3766 C CA . HIS A 1 468 ? -19.290 9.415 24.244 1.00 84.56 468 HIS A CA 1
ATOM 3767 C C . HIS A 1 468 ? -18.680 8.248 23.449 1.00 84.56 468 HIS A C 1
ATOM 3769 O O . HIS A 1 468 ? -19.380 7.336 23.018 1.00 84.56 468 HIS A O 1
ATOM 3775 N N . ILE A 1 469 ? -17.360 8.249 23.224 1.00 88.19 469 ILE A N 1
ATOM 3776 C CA . ILE A 1 469 ? -16.719 7.260 22.341 1.00 88.19 469 ILE A CA 1
ATOM 3777 C C . ILE A 1 469 ? -16.843 5.818 22.847 1.00 88.19 469 ILE A C 1
ATOM 3779 O O . ILE A 1 469 ? -16.834 4.884 22.051 1.00 88.19 469 ILE A O 1
ATOM 3783 N N . GLU A 1 470 ? -16.959 5.612 24.161 1.00 84.62 470 GLU A N 1
ATOM 3784 C CA . GLU A 1 470 ? -17.100 4.274 24.744 1.00 84.62 470 GLU A CA 1
ATOM 3785 C C . GLU A 1 470 ? -18.456 3.637 24.414 1.00 84.62 470 GLU A C 1
ATOM 3787 O O . GLU A 1 470 ? -18.521 2.420 24.211 1.00 84.62 470 GLU A O 1
ATOM 3792 N N . GLU A 1 471 ? -19.489 4.470 24.276 1.00 89.75 471 GLU A N 1
ATOM 3793 C CA . GLU A 1 471 ? -20.871 4.091 23.962 1.00 89.75 471 GLU A CA 1
ATOM 3794 C C . GLU A 1 471 ? -21.056 3.796 22.468 1.00 89.75 471 GLU A C 1
ATOM 3796 O O . GLU A 1 471 ? -21.914 2.994 22.106 1.00 89.75 471 GLU A O 1
ATOM 3801 N N . LYS A 1 472 ? -20.215 4.389 21.608 1.00 92.31 472 LYS A N 1
ATOM 3802 C CA . LYS A 1 472 ? -20.311 4.254 20.150 1.00 92.31 472 LYS A CA 1
ATOM 3803 C C . LYS A 1 472 ? -20.019 2.841 19.661 1.00 92.31 472 LYS A C 1
ATOM 3805 O O . LYS A 1 472 ? -18.998 2.263 20.024 1.00 92.31 472 LYS A O 1
ATOM 3810 N N . ASN A 1 473 ? -20.847 2.305 18.781 1.00 93.69 473 ASN A N 1
ATOM 3811 C CA . ASN A 1 473 ? -20.648 1.026 18.102 1.00 93.69 473 ASN A CA 1
ATOM 3812 C C . ASN A 1 473 ? -20.508 1.235 16.590 1.00 93.69 473 ASN A C 1
ATOM 3814 O O . ASN A 1 473 ? -20.582 2.360 16.108 1.00 93.69 473 ASN A O 1
ATOM 3818 N N . ILE A 1 474 ? -20.224 0.170 15.841 1.00 95.06 474 ILE A N 1
ATOM 3819 C CA . ILE A 1 474 ? -19.943 0.286 14.400 1.00 95.06 474 ILE A CA 1
ATOM 3820 C C . ILE A 1 474 ? -21.197 0.667 13.617 1.00 95.06 474 ILE A C 1
ATOM 3822 O O . ILE A 1 474 ? -21.111 1.447 12.672 1.00 95.06 474 ILE 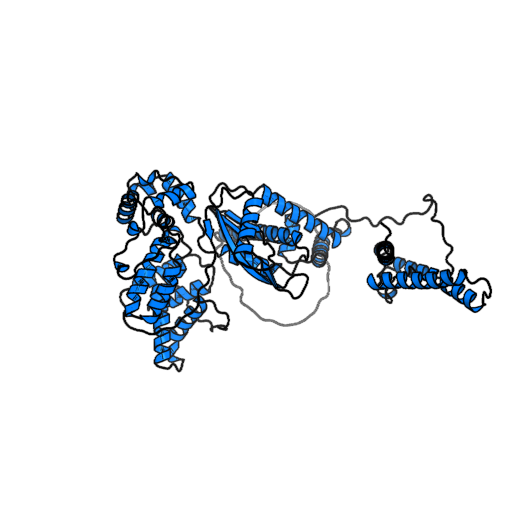A O 1
ATOM 3826 N N . GLU A 1 475 ? -22.356 0.170 14.042 1.00 95.62 475 GLU A N 1
ATOM 3827 C CA . GLU A 1 475 ? -23.654 0.516 13.472 1.00 95.62 475 GLU A CA 1
ATOM 3828 C C . GLU A 1 475 ? -23.962 2.020 13.537 1.00 95.62 475 GLU A C 1
ATOM 3830 O O . GLU A 1 475 ? -24.599 2.526 12.624 1.00 95.62 475 GLU A O 1
ATOM 3835 N N . ASP A 1 476 ? -23.425 2.758 14.519 1.00 93.94 476 ASP A N 1
ATOM 3836 C CA . ASP A 1 476 ? -23.677 4.202 14.689 1.00 93.94 476 ASP A CA 1
ATOM 3837 C C . ASP A 1 476 ? -23.043 5.078 13.594 1.00 93.94 476 ASP A C 1
ATOM 3839 O O . ASP A 1 476 ? -23.244 6.294 13.573 1.00 93.94 476 ASP A O 1
ATOM 3843 N N . PHE A 1 477 ? -22.209 4.486 12.739 1.00 94.06 477 PHE A N 1
ATOM 3844 C CA . PHE A 1 477 ? -21.548 5.153 11.616 1.00 94.06 477 PHE A CA 1
ATOM 3845 C C . PHE A 1 477 ? -22.170 4.769 10.269 1.00 94.06 477 PHE A C 1
ATOM 3847 O O . PHE A 1 477 ? -21.758 5.294 9.233 1.00 94.06 477 PHE A O 1
ATOM 3854 N N . VAL A 1 478 ? -23.119 3.829 10.271 1.00 95.69 478 VAL A N 1
ATOM 3855 C CA . VAL A 1 478 ? -23.788 3.336 9.070 1.00 95.69 478 VAL A CA 1
ATOM 3856 C C . VAL A 1 478 ? -25.014 4.190 8.794 1.00 95.69 478 VAL A C 1
ATOM 3858 O O . VAL A 1 478 ? -25.807 4.457 9.687 1.00 95.69 478 VAL A O 1
ATOM 3861 N N . THR A 1 479 ? -25.178 4.590 7.538 1.00 94.75 479 THR A N 1
ATOM 3862 C CA . THR A 1 479 ? -26.362 5.307 7.056 1.00 94.75 479 THR A CA 1
ATOM 3863 C C . THR A 1 479 ? -26.697 4.833 5.643 1.00 94.75 479 THR A C 1
ATOM 3865 O O . THR A 1 479 ? -25.976 4.037 5.033 1.00 94.75 479 THR A O 1
ATOM 3868 N N . SER A 1 480 ? -27.757 5.363 5.046 1.00 94.06 480 SER A N 1
ATOM 3869 C CA . SER A 1 480 ? -28.058 5.185 3.617 1.00 94.06 480 SER A CA 1
ATOM 3870 C C . SER A 1 480 ? -26.895 5.567 2.679 1.00 94.06 480 SER A C 1
ATOM 3872 O O . SER A 1 480 ? -26.750 4.972 1.603 1.00 94.06 480 SER A O 1
ATOM 3874 N N . ASN A 1 481 ? -25.995 6.477 3.086 1.00 93.00 481 ASN A N 1
ATOM 3875 C CA . ASN A 1 481 ? -24.792 6.822 2.316 1.00 93.00 481 ASN A CA 1
ATOM 3876 C C . ASN A 1 481 ? -23.805 5.649 2.208 1.00 93.00 481 ASN A C 1
ATOM 3878 O O . ASN A 1 481 ? -23.080 5.549 1.214 1.00 93.00 481 ASN A O 1
ATOM 3882 N N . THR A 1 482 ? -23.829 4.701 3.147 1.00 94.88 482 THR A N 1
ATOM 3883 C CA . THR A 1 482 ? -22.987 3.496 3.131 1.00 94.88 482 THR A CA 1
ATOM 3884 C C . THR A 1 482 ? -23.220 2.633 1.890 1.00 94.88 482 THR A C 1
ATOM 3886 O O . THR A 1 482 ? -22.280 2.045 1.353 1.00 94.88 482 THR A O 1
ATOM 3889 N N . LEU A 1 483 ? -24.427 2.647 1.308 1.00 94.06 483 LEU A N 1
ATOM 3890 C CA . LEU A 1 483 ? -24.718 1.968 0.035 1.00 94.06 483 LEU A CA 1
ATOM 3891 C C . LEU A 1 483 ? -23.909 2.520 -1.150 1.00 94.06 483 LEU A C 1
ATOM 3893 O O . LEU A 1 483 ? -23.813 1.893 -2.208 1.00 94.06 483 LEU A O 1
ATOM 3897 N N . ARG A 1 484 ? -23.322 3.714 -1.020 1.00 91.94 484 ARG A N 1
ATOM 3898 C CA . ARG A 1 484 ? -22.439 4.282 -2.042 1.00 91.94 484 ARG A CA 1
ATOM 3899 C C . ARG A 1 484 ? -21.146 3.484 -2.195 1.00 91.94 484 ARG A C 1
ATOM 3901 O O . ARG A 1 484 ? -20.670 3.379 -3.319 1.00 91.94 484 ARG A O 1
ATOM 3908 N N . PHE A 1 485 ? -20.645 2.855 -1.133 1.00 93.38 485 PHE A N 1
ATOM 3909 C CA . PHE A 1 485 ? -19.487 1.959 -1.198 1.00 93.38 485 PHE A CA 1
ATOM 3910 C C . PHE A 1 485 ? -19.684 0.834 -2.216 1.00 93.38 485 PHE A C 1
ATOM 3912 O O . PHE A 1 485 ? -18.874 0.663 -3.126 1.00 93.38 485 PHE A O 1
ATOM 3919 N N . PHE A 1 486 ? -20.814 0.130 -2.113 1.00 94.31 486 PHE A N 1
ATOM 3920 C CA . PHE A 1 486 ? -21.167 -0.972 -3.007 1.00 94.31 486 PHE A CA 1
ATOM 3921 C C . PHE A 1 486 ? -21.274 -0.497 -4.460 1.00 94.31 486 PHE A C 1
ATOM 3923 O O . PHE A 1 486 ? -20.711 -1.112 -5.363 1.00 94.31 486 PHE A O 1
ATOM 3930 N N . ARG A 1 487 ? -21.907 0.667 -4.679 1.00 91.81 487 ARG A N 1
ATOM 3931 C CA . ARG A 1 487 ? -22.018 1.303 -6.003 1.00 91.81 487 ARG A CA 1
ATOM 3932 C C . ARG A 1 487 ? -20.659 1.707 -6.583 1.00 91.81 487 ARG A C 1
ATOM 3934 O O . ARG A 1 487 ? -20.425 1.489 -7.766 1.00 91.81 487 ARG A O 1
ATOM 3941 N N . ILE A 1 488 ? -19.770 2.284 -5.770 1.00 89.38 488 ILE A N 1
ATOM 3942 C CA . ILE A 1 488 ? -18.422 2.701 -6.191 1.00 89.38 488 ILE A CA 1
ATOM 3943 C C . ILE A 1 488 ? -17.595 1.484 -6.600 1.00 89.38 488 ILE A C 1
ATOM 3945 O O . ILE A 1 488 ? -16.973 1.501 -7.662 1.00 89.38 488 ILE A O 1
ATOM 3949 N N . LEU A 1 489 ? -17.605 0.429 -5.783 1.00 88.75 489 LEU A N 1
ATOM 3950 C CA . LEU A 1 489 ? -16.873 -0.803 -6.071 1.00 88.75 489 LEU A CA 1
ATOM 3951 C C . LEU A 1 489 ? -17.531 -1.661 -7.157 1.00 88.75 489 LEU A C 1
ATOM 3953 O O . LEU A 1 489 ? -16.868 -2.538 -7.703 1.00 88.75 489 LEU A O 1
ATOM 3957 N N . GLY A 1 490 ? -18.792 -1.394 -7.503 1.00 89.56 490 GLY A N 1
ATOM 3958 C CA . GLY A 1 490 ? -19.548 -2.195 -8.464 1.00 89.56 490 GLY A CA 1
ATOM 3959 C C . GLY A 1 490 ? -19.842 -3.605 -7.951 1.00 89.56 490 GLY A C 1
ATOM 3960 O O . GLY A 1 490 ? -19.938 -4.530 -8.752 1.00 89.56 490 GLY A O 1
ATOM 3961 N N . ILE A 1 491 ? -19.946 -3.774 -6.631 1.00 91.94 491 ILE A N 1
ATOM 3962 C CA . ILE A 1 491 ? -20.240 -5.061 -5.995 1.00 91.94 491 ILE A CA 1
ATOM 3963 C C . ILE A 1 491 ? -21.741 -5.178 -5.687 1.00 91.94 491 ILE A C 1
ATOM 3965 O O . ILE A 1 491 ? -22.370 -4.165 -5.351 1.00 91.94 491 ILE A O 1
ATOM 3969 N N . PRO A 1 492 ? -22.339 -6.378 -5.791 1.00 92.00 492 PRO A N 1
ATOM 3970 C CA . PRO A 1 492 ? -23.748 -6.561 -5.469 1.00 92.00 492 PRO A CA 1
ATOM 3971 C C . PRO A 1 492 ? -24.033 -6.264 -3.993 1.00 92.00 492 PRO A C 1
ATOM 3973 O O . PRO A 1 492 ? -23.244 -6.585 -3.111 1.00 92.00 492 PRO A O 1
ATOM 3976 N N . SER A 1 493 ? -25.194 -5.672 -3.718 1.00 93.25 493 SER A N 1
ATOM 3977 C CA . SER A 1 493 ? -25.675 -5.389 -2.358 1.00 93.25 493 SER A CA 1
ATOM 3978 C C . SER A 1 493 ? -26.981 -6.115 -2.022 1.00 93.25 493 SER A C 1
ATOM 3980 O O . SER A 1 493 ? -27.537 -5.923 -0.944 1.00 93.25 493 SER A O 1
ATOM 3982 N N . ALA A 1 494 ? -27.484 -6.964 -2.927 1.00 92.94 494 ALA A N 1
ATOM 3983 C CA . ALA A 1 494 ? -28.757 -7.669 -2.764 1.00 92.94 494 ALA A CA 1
ATOM 3984 C C . ALA A 1 494 ? -28.761 -8.609 -1.547 1.00 92.94 494 ALA A C 1
ATOM 3986 O O . ALA A 1 494 ? -29.795 -8.774 -0.899 1.00 92.94 494 ALA A O 1
ATOM 3987 N N . PHE A 1 495 ? -27.600 -9.166 -1.189 1.00 94.25 495 PHE A N 1
ATOM 3988 C CA . PHE A 1 495 ? -27.445 -10.008 -0.005 1.00 94.25 495 PHE A CA 1
ATOM 3989 C C . PHE A 1 495 ? -27.803 -9.274 1.301 1.00 94.25 495 PHE A C 1
ATOM 3991 O O . PHE A 1 495 ? -28.218 -9.925 2.254 1.00 94.25 495 PHE A O 1
ATOM 3998 N N . LEU A 1 496 ? -27.734 -7.934 1.347 1.00 93.94 496 LEU A N 1
ATOM 3999 C CA . LEU A 1 496 ? -28.113 -7.142 2.527 1.00 93.94 496 LEU A CA 1
ATOM 4000 C C . LEU A 1 496 ? -29.606 -7.263 2.875 1.00 93.94 496 LEU A C 1
ATOM 4002 O O . LEU A 1 496 ? -29.987 -6.982 4.005 1.00 93.94 496 LEU A O 1
ATOM 4006 N N . GLN A 1 497 ? -30.445 -7.697 1.926 1.00 92.31 497 GLN A N 1
ATOM 4007 C CA . GLN A 1 497 ? -31.867 -7.983 2.159 1.00 92.31 497 GLN A CA 1
ATOM 4008 C C . GLN A 1 497 ? -32.096 -9.357 2.811 1.00 92.31 497 GLN A C 1
ATOM 4010 O O . GLN A 1 497 ? -33.198 -9.657 3.267 1.00 92.31 497 GLN A O 1
ATOM 4015 N N . LYS A 1 498 ? -31.069 -10.214 2.833 1.00 93.75 498 LYS A N 1
ATOM 4016 C CA . LYS A 1 498 ? -31.088 -11.523 3.489 1.00 93.75 498 LYS A CA 1
ATOM 4017 C C . LYS A 1 498 ? -30.574 -11.383 4.916 1.00 93.75 498 LYS A C 1
ATOM 4019 O O . LYS A 1 498 ? -29.767 -10.507 5.224 1.00 93.75 498 LYS A O 1
ATOM 4024 N N . GLU A 1 499 ? -30.988 -12.296 5.784 1.00 92.19 499 GLU A N 1
ATOM 4025 C CA . GLU A 1 499 ? -30.476 -12.329 7.151 1.00 92.19 499 GLU A CA 1
ATOM 4026 C C . GLU A 1 499 ? -28.960 -12.612 7.179 1.00 92.19 499 GLU A C 1
ATOM 4028 O O . GLU A 1 499 ? -28.511 -13.523 6.476 1.00 92.19 499 GLU A O 1
ATOM 4033 N N . PRO A 1 500 ? -28.169 -11.929 8.036 1.00 93.00 500 PRO A N 1
ATOM 4034 C CA . PRO A 1 500 ? -26.707 -12.064 8.054 1.00 93.00 500 PRO A CA 1
ATOM 4035 C C . PRO A 1 500 ? -26.161 -13.483 8.217 1.00 93.00 500 PRO A C 1
ATOM 4037 O O . PRO A 1 500 ? -25.082 -13.788 7.719 1.00 93.00 500 PRO A O 1
ATOM 4040 N N . ARG A 1 501 ? -26.910 -14.378 8.874 1.00 92.81 501 ARG A N 1
ATOM 4041 C CA . ARG A 1 501 ? -26.531 -15.793 9.018 1.00 92.81 501 ARG A CA 1
ATOM 4042 C C . ARG A 1 501 ? -26.458 -16.549 7.686 1.00 92.81 501 ARG A C 1
ATOM 4044 O O . ARG A 1 501 ? -25.761 -17.549 7.614 1.00 92.81 501 ARG A O 1
ATOM 4051 N N . LEU A 1 502 ? -27.161 -16.073 6.657 1.00 93.62 502 LEU A N 1
ATOM 4052 C CA . LEU A 1 502 ? -27.210 -16.687 5.328 1.00 93.62 502 LEU A CA 1
ATOM 4053 C C . LEU A 1 502 ? -26.158 -16.110 4.370 1.00 93.62 502 LEU A C 1
ATOM 4055 O O . LEU A 1 502 ? -26.013 -16.603 3.257 1.00 93.62 502 LEU A O 1
ATOM 4059 N N . TRP A 1 503 ? -25.429 -15.060 4.763 1.00 94.31 503 TRP A N 1
ATOM 4060 C CA . TRP A 1 503 ? -24.476 -14.391 3.871 1.00 94.31 503 TRP A CA 1
ATOM 4061 C C . TRP A 1 503 ? -23.310 -15.299 3.477 1.00 94.31 503 TRP A C 1
ATOM 4063 O O . TRP A 1 503 ? -22.878 -15.273 2.334 1.00 94.31 503 TRP A O 1
ATOM 4073 N N . GLU A 1 504 ? -22.839 -16.159 4.379 1.00 90.81 504 GLU A N 1
ATOM 4074 C CA . GLU A 1 504 ? -21.747 -17.099 4.082 1.00 90.81 504 GLU A CA 1
ATOM 4075 C C . GLU A 1 504 ? -22.119 -18.157 3.031 1.00 90.81 504 GLU A C 1
ATOM 4077 O O . GLU A 1 504 ? -21.235 -18.771 2.439 1.00 90.81 504 GLU A O 1
ATOM 4082 N N . GLU A 1 505 ? -23.409 -18.358 2.762 1.00 92.88 505 GLU A N 1
ATOM 4083 C CA . GLU A 1 505 ? -23.913 -19.249 1.712 1.00 92.88 505 GLU A CA 1
ATOM 4084 C C . GLU A 1 505 ? -24.207 -18.494 0.406 1.00 92.88 505 GLU A C 1
ATOM 4086 O O . GLU A 1 505 ? -24.354 -19.112 -0.647 1.00 92.88 505 GLU A O 1
ATOM 4091 N N . ASP A 1 506 ? -24.254 -17.163 0.459 1.00 95.19 506 ASP A N 1
ATOM 4092 C CA . ASP A 1 506 ? -24.605 -16.291 -0.651 1.00 95.19 506 ASP A CA 1
ATOM 4093 C C . ASP A 1 506 ? -23.402 -16.034 -1.576 1.00 95.19 506 ASP A C 1
ATOM 4095 O O . ASP A 1 506 ? -22.346 -15.557 -1.154 1.00 95.19 506 ASP A O 1
ATOM 4099 N N . GLU A 1 507 ? -23.561 -16.352 -2.861 1.00 94.12 507 GLU A N 1
ATOM 4100 C CA . GLU A 1 507 ? -22.486 -16.220 -3.852 1.00 94.12 507 GLU A CA 1
ATOM 4101 C C . GLU A 1 507 ? -22.080 -14.759 -4.107 1.00 94.12 507 GLU A C 1
ATOM 4103 O O . GLU A 1 507 ? -20.889 -14.476 -4.271 1.00 94.12 507 GLU A O 1
ATOM 4108 N N . ASP A 1 508 ? -23.026 -13.815 -4.063 1.00 93.69 508 ASP A N 1
ATOM 4109 C CA . ASP A 1 508 ? -22.736 -12.389 -4.235 1.00 93.69 508 ASP A CA 1
ATOM 4110 C C . ASP A 1 508 ? -21.920 -11.854 -3.054 1.00 93.69 508 ASP A C 1
ATOM 4112 O O . ASP A 1 508 ? -20.960 -11.098 -3.246 1.00 93.69 508 ASP A O 1
ATOM 4116 N N . TYR A 1 509 ? -22.263 -12.260 -1.828 1.00 94.94 509 TYR A N 1
ATOM 4117 C CA . TYR A 1 509 ? -21.497 -11.911 -0.635 1.00 94.94 509 TYR A CA 1
ATOM 4118 C C . TYR A 1 509 ? -20.088 -12.503 -0.682 1.00 94.94 509 TYR A C 1
ATOM 4120 O O . TYR A 1 509 ? -19.126 -11.773 -0.438 1.00 94.94 509 TYR A O 1
ATOM 4128 N N . LYS A 1 510 ? -19.934 -13.788 -1.038 1.00 93.06 510 LYS A N 1
ATOM 4129 C CA . LYS A 1 510 ? -18.612 -14.427 -1.170 1.00 93.06 510 LYS A CA 1
ATOM 4130 C C . LYS A 1 510 ? -17.741 -13.691 -2.186 1.00 93.06 510 LYS A C 1
ATOM 4132 O O . LYS A 1 510 ? -16.610 -13.329 -1.862 1.00 93.06 510 LYS A O 1
ATOM 4137 N N . ALA A 1 511 ? -18.273 -13.414 -3.377 1.00 90.44 511 ALA A N 1
ATOM 4138 C CA . ALA A 1 511 ? -17.552 -12.690 -4.420 1.00 90.44 511 ALA A CA 1
ATOM 4139 C C . ALA A 1 511 ? -17.170 -11.269 -3.970 1.00 90.44 511 ALA A C 1
ATOM 4141 O O . ALA A 1 511 ? -16.019 -10.850 -4.118 1.00 90.44 511 ALA A O 1
ATOM 4142 N N . SER A 1 512 ? -18.109 -10.548 -3.352 1.00 92.62 512 SER A N 1
ATOM 4143 C CA . SER A 1 512 ? -17.875 -9.205 -2.808 1.00 92.62 512 SER A CA 1
ATOM 4144 C C . SER A 1 512 ? -16.804 -9.211 -1.719 1.00 92.62 512 SER A C 1
ATOM 4146 O O . SER A 1 512 ? -15.920 -8.353 -1.703 1.00 92.62 512 SER A O 1
ATOM 4148 N N . ARG A 1 513 ? -16.839 -10.205 -0.828 1.00 91.88 513 ARG A N 1
ATOM 4149 C CA . ARG A 1 513 ? -15.872 -10.363 0.257 1.00 91.88 513 ARG A CA 1
ATOM 4150 C C . ARG A 1 513 ? -14.462 -10.580 -0.271 1.00 91.88 513 ARG A C 1
ATOM 4152 O O . ARG A 1 513 ? -13.539 -9.952 0.240 1.00 91.88 513 ARG A O 1
ATOM 4159 N N . GLU A 1 514 ? -14.286 -11.420 -1.286 1.00 89.50 514 GLU A N 1
ATOM 4160 C CA . GLU A 1 514 ? -12.970 -11.655 -1.891 1.00 89.50 514 GLU A CA 1
ATOM 4161 C C . GLU A 1 514 ? -12.396 -10.380 -2.523 1.00 89.50 514 GLU A C 1
ATOM 4163 O O . GLU A 1 514 ? -11.218 -10.065 -2.330 1.00 89.50 514 GLU A O 1
ATOM 4168 N N . ILE A 1 515 ? -13.235 -9.579 -3.188 1.00 89.19 515 ILE A N 1
ATOM 4169 C CA . ILE A 1 515 ? -12.829 -8.271 -3.719 1.00 89.19 515 ILE A CA 1
ATOM 4170 C C . ILE A 1 515 ? -12.351 -7.366 -2.581 1.00 89.19 515 ILE A C 1
ATOM 4172 O O . ILE A 1 515 ? -11.228 -6.860 -2.638 1.00 89.19 515 ILE A O 1
ATOM 4176 N N . VAL A 1 516 ? -13.155 -7.200 -1.526 1.00 89.44 516 VAL A N 1
ATOM 4177 C CA . VAL A 1 516 ? -12.827 -6.304 -0.406 1.00 89.44 516 VAL A CA 1
ATOM 4178 C C . VAL A 1 516 ? -11.590 -6.783 0.362 1.00 89.44 516 VAL A C 1
ATOM 4180 O O . VAL A 1 516 ? -10.733 -5.974 0.707 1.00 89.44 516 VAL A O 1
ATOM 4183 N N . ARG A 1 517 ? -11.429 -8.093 0.580 1.00 86.94 517 ARG A N 1
ATOM 4184 C CA . ARG A 1 517 ? -10.230 -8.674 1.213 1.00 86.94 517 ARG A CA 1
ATOM 4185 C C . ARG A 1 517 ? -8.966 -8.462 0.398 1.00 86.94 517 ARG A C 1
ATOM 4187 O O . ARG A 1 517 ? -7.889 -8.307 0.966 1.00 86.94 517 ARG A O 1
ATOM 4194 N N . SER A 1 518 ? -9.090 -8.444 -0.925 1.00 85.06 518 SER A N 1
ATOM 4195 C CA . SER A 1 518 ? -7.957 -8.200 -1.812 1.00 85.06 518 SER A CA 1
ATOM 4196 C C . SER A 1 518 ? -7.499 -6.736 -1.837 1.00 85.06 518 SER A C 1
ATOM 4198 O O . SER A 1 518 ? -6.427 -6.438 -2.374 1.00 85.06 518 SER A O 1
ATOM 4200 N N . MET A 1 519 ? -8.289 -5.814 -1.268 1.00 85.06 519 MET A N 1
ATOM 4201 C CA . MET A 1 519 ? -7.944 -4.399 -1.208 1.00 85.06 519 MET A CA 1
ATOM 4202 C C . MET A 1 519 ? -6.757 -4.179 -0.276 1.00 85.06 519 MET A C 1
ATOM 4204 O O . MET A 1 519 ? -6.825 -4.394 0.933 1.00 85.06 519 MET A O 1
ATOM 4208 N N . ARG A 1 520 ? -5.662 -3.677 -0.840 1.00 80.31 520 ARG A N 1
ATOM 4209 C CA . ARG A 1 520 ? -4.494 -3.273 -0.061 1.00 80.31 520 ARG A CA 1
ATOM 4210 C C . ARG A 1 520 ? -4.688 -1.842 0.420 1.00 80.31 520 ARG A C 1
ATOM 4212 O O . ARG A 1 520 ? -4.723 -0.915 -0.384 1.00 80.31 520 ARG A O 1
ATOM 4219 N N . VAL A 1 521 ? -4.820 -1.694 1.733 1.00 78.12 521 VAL A N 1
ATOM 4220 C CA . VAL A 1 521 ? -5.078 -0.415 2.418 1.00 78.12 521 VAL A CA 1
ATOM 4221 C C . VAL A 1 521 ? -3.832 0.196 3.068 1.00 78.12 521 VAL A C 1
ATOM 4223 O O . VAL A 1 521 ? -3.902 1.283 3.637 1.00 78.12 521 VAL A O 1
ATOM 4226 N N . VAL A 1 522 ? -2.688 -0.483 2.948 1.00 75.81 522 VAL A N 1
ATOM 4227 C CA . VAL A 1 522 ? -1.365 -0.005 3.370 1.00 75.81 522 VAL A CA 1
ATOM 4228 C C . VAL A 1 522 ? -0.488 0.186 2.134 1.00 75.81 522 VAL A C 1
ATOM 4230 O O . VAL A 1 522 ? -0.504 -0.640 1.218 1.00 75.81 522 VAL A O 1
ATOM 4233 N N . ASN A 1 523 ? 0.304 1.258 2.128 1.00 77.19 523 ASN A N 1
ATOM 4234 C CA . ASN A 1 523 ? 1.069 1.728 0.971 1.00 77.19 523 ASN A CA 1
ATOM 4235 C C . ASN A 1 523 ? 2.410 0.983 0.751 1.00 77.19 523 ASN A C 1
ATOM 4237 O O . ASN A 1 523 ? 3.323 1.488 0.098 1.00 77.19 523 ASN A O 1
ATOM 4241 N N . ASP A 1 524 ? 2.546 -0.248 1.258 1.00 77.12 524 ASP A N 1
ATOM 4242 C CA . ASP A 1 524 ? 3.777 -1.055 1.154 1.00 77.12 524 ASP A CA 1
ATOM 4243 C C . ASP A 1 524 ? 4.189 -1.325 -0.304 1.00 77.12 524 ASP A C 1
ATOM 4245 O O . ASP A 1 524 ? 5.359 -1.555 -0.619 1.00 77.12 524 ASP A O 1
ATOM 4249 N N . ILE A 1 525 ? 3.222 -1.320 -1.226 1.00 76.81 525 ILE A N 1
ATOM 4250 C CA . ILE A 1 525 ? 3.481 -1.491 -2.658 1.00 76.81 525 ILE A CA 1
ATOM 4251 C C . ILE A 1 525 ? 4.267 -0.299 -3.208 1.00 76.81 525 ILE A C 1
ATOM 4253 O O . ILE A 1 525 ? 5.221 -0.497 -3.963 1.00 76.81 525 ILE A O 1
ATOM 4257 N N . ALA A 1 526 ? 3.909 0.920 -2.804 1.00 80.75 526 ALA A N 1
ATOM 4258 C CA . ALA A 1 526 ? 4.664 2.102 -3.179 1.00 80.75 526 ALA A CA 1
ATOM 4259 C C . ALA A 1 526 ? 6.056 2.109 -2.540 1.00 80.75 526 ALA A C 1
ATOM 4261 O O . ALA A 1 526 ? 7.017 2.404 -3.249 1.00 80.75 526 ALA A O 1
ATOM 4262 N N . GLU A 1 527 ? 6.201 1.679 -1.276 1.00 78.56 527 GLU A N 1
ATOM 4263 C CA . GLU A 1 527 ? 7.527 1.514 -0.651 1.00 78.56 527 GLU A CA 1
ATOM 4264 C C . GLU A 1 527 ? 8.422 0.554 -1.462 1.00 78.56 527 GLU A C 1
ATOM 4266 O O . GLU A 1 527 ? 9.602 0.838 -1.681 1.00 78.56 527 GLU A O 1
ATOM 4271 N N . ARG A 1 528 ? 7.875 -0.567 -1.961 1.00 79.69 528 ARG A N 1
ATOM 4272 C CA . ARG A 1 528 ? 8.615 -1.483 -2.854 1.00 79.69 528 ARG A CA 1
ATOM 4273 C C . ARG A 1 528 ? 8.991 -0.820 -4.176 1.00 79.69 528 ARG A C 1
ATOM 4275 O O . ARG A 1 528 ? 10.118 -0.994 -4.637 1.00 79.69 528 ARG A O 1
ATOM 4282 N N . GLY A 1 529 ? 8.084 -0.039 -4.761 1.00 82.75 529 GLY A N 1
ATOM 4283 C CA . GLY A 1 529 ? 8.374 0.767 -5.947 1.00 82.75 529 GLY A CA 1
ATOM 4284 C C . GLY A 1 529 ? 9.533 1.739 -5.708 1.00 82.75 529 GLY A C 1
ATOM 4285 O O . GLY A 1 529 ? 10.441 1.829 -6.532 1.00 82.75 529 GLY A O 1
ATOM 4286 N N . VAL A 1 530 ? 9.559 2.411 -4.553 1.00 83.94 530 VAL A N 1
ATOM 4287 C CA . VAL A 1 530 ? 10.664 3.293 -4.143 1.00 83.94 530 VAL A CA 1
ATOM 4288 C C . VAL A 1 530 ? 11.973 2.513 -4.018 1.00 83.94 530 VAL A C 1
ATOM 4290 O O . VAL A 1 530 ? 12.987 2.957 -4.558 1.00 83.94 530 VAL A O 1
ATOM 4293 N N . ALA A 1 531 ? 11.959 1.345 -3.372 1.00 83.62 531 ALA A N 1
ATOM 4294 C CA . ALA A 1 531 ? 13.146 0.505 -3.215 1.00 83.62 531 ALA A CA 1
ATOM 4295 C C . ALA A 1 531 ? 13.724 0.051 -4.568 1.00 83.62 531 ALA A C 1
ATOM 4297 O O . ALA A 1 531 ? 14.931 0.169 -4.790 1.00 83.62 531 ALA A O 1
ATOM 4298 N N . LEU A 1 532 ? 12.864 -0.378 -5.503 1.00 83.81 532 LEU A N 1
ATOM 4299 C CA . LEU A 1 532 ? 13.264 -0.746 -6.866 1.00 83.81 532 LEU A CA 1
ATOM 4300 C C . LEU A 1 532 ? 13.973 0.419 -7.570 1.00 83.81 532 LEU A C 1
ATOM 4302 O O . LEU A 1 532 ? 14.993 0.244 -8.241 1.00 83.81 532 LEU A O 1
ATOM 4306 N N . ILE A 1 533 ? 13.459 1.636 -7.396 1.00 83.69 533 ILE A N 1
ATOM 4307 C CA . ILE A 1 533 ? 14.087 2.828 -7.961 1.00 83.69 533 ILE A CA 1
ATOM 4308 C C . ILE A 1 533 ? 15.447 3.049 -7.310 1.00 83.69 533 ILE A C 1
ATOM 4310 O O . ILE A 1 533 ? 16.435 3.164 -8.027 1.00 83.69 533 ILE A O 1
ATOM 4314 N N . GLU A 1 534 ? 15.532 3.090 -5.981 1.00 82.75 534 GLU A N 1
ATOM 4315 C CA . GLU A 1 534 ? 16.799 3.315 -5.272 1.00 82.75 534 GLU A CA 1
ATOM 4316 C C . GLU A 1 534 ? 17.890 2.325 -5.701 1.00 82.75 534 GLU A C 1
ATOM 4318 O O . GLU A 1 534 ? 19.046 2.717 -5.883 1.00 82.75 534 GLU A O 1
ATOM 4323 N N . GLU A 1 535 ? 17.513 1.071 -5.937 1.00 82.94 535 GLU A N 1
ATOM 4324 C CA . GLU A 1 535 ? 18.421 0.010 -6.344 1.00 82.94 535 GLU A CA 1
ATOM 4325 C C . GLU A 1 535 ? 18.935 0.161 -7.788 1.00 82.94 535 GLU A C 1
ATOM 4327 O O . GLU A 1 535 ? 20.127 -0.038 -8.039 1.00 82.94 535 GLU A O 1
ATOM 4332 N N . PHE A 1 536 ? 18.075 0.533 -8.744 1.00 79.56 536 PHE A N 1
ATOM 4333 C CA . PHE A 1 536 ? 18.410 0.502 -10.177 1.00 79.56 536 PHE A CA 1
ATOM 4334 C C . PHE A 1 536 ? 18.651 1.876 -10.815 1.00 79.56 536 PHE A C 1
ATOM 4336 O O . PHE A 1 536 ? 19.186 1.965 -11.928 1.00 79.56 536 PHE A O 1
ATOM 4343 N N . TYR A 1 537 ? 18.328 2.972 -10.124 1.00 71.75 537 TYR A N 1
ATOM 4344 C CA . TYR A 1 537 ? 18.270 4.304 -10.725 1.00 71.75 537 TYR A CA 1
ATOM 4345 C C . TYR A 1 537 ? 19.590 4.791 -11.341 1.00 71.75 537 TYR A C 1
ATOM 4347 O O . TYR A 1 537 ? 19.551 5.515 -12.335 1.00 71.75 537 TYR A O 1
ATOM 4355 N N . LYS A 1 538 ? 20.761 4.422 -10.805 1.00 70.50 538 LYS A N 1
ATOM 4356 C CA . LYS A 1 538 ? 22.068 4.922 -11.289 1.00 70.50 538 LYS A CA 1
ATOM 4357 C C . LYS A 1 538 ? 22.843 3.948 -12.192 1.00 70.50 538 LYS A C 1
ATOM 4359 O O . LYS A 1 538 ? 23.931 4.295 -12.640 1.00 70.50 538 LYS A O 1
ATOM 4364 N N . LEU A 1 539 ? 22.335 2.740 -12.456 1.00 67.62 539 LEU A N 1
ATOM 4365 C CA . LEU A 1 539 ? 23.208 1.631 -12.876 1.00 67.62 539 LEU A CA 1
ATOM 4366 C C . LEU A 1 539 ? 23.236 1.322 -14.381 1.00 67.62 539 LEU A C 1
ATOM 4368 O O . LEU A 1 539 ? 24.271 0.881 -14.878 1.00 67.62 539 LEU A O 1
ATOM 4372 N N . ILE A 1 540 ? 22.135 1.526 -15.115 1.00 71.56 540 ILE A N 1
ATOM 4373 C CA . ILE A 1 540 ? 21.972 0.899 -16.446 1.00 71.56 540 ILE A CA 1
ATOM 4374 C C . ILE A 1 540 ? 21.831 1.909 -17.588 1.00 71.56 540 ILE A C 1
ATOM 4376 O O . ILE A 1 540 ? 22.457 1.745 -18.635 1.00 71.56 540 ILE A O 1
ATOM 4380 N N . THR A 1 541 ? 21.019 2.953 -17.419 1.00 77.44 541 THR A N 1
ATOM 4381 C CA . THR A 1 541 ? 20.784 3.955 -18.465 1.00 77.44 541 THR A CA 1
ATOM 4382 C C . THR A 1 541 ? 20.641 5.353 -17.880 1.00 77.44 541 THR A C 1
ATOM 4384 O O . THR A 1 541 ? 20.078 5.543 -16.799 1.00 77.44 541 THR A O 1
ATOM 4387 N N . THR A 1 542 ? 21.158 6.336 -18.615 1.00 76.88 542 THR A N 1
ATOM 4388 C CA . THR A 1 542 ? 20.991 7.765 -18.326 1.00 76.88 542 THR A CA 1
ATOM 4389 C C . THR A 1 542 ? 19.846 8.396 -19.118 1.00 76.88 542 THR A C 1
ATOM 4391 O O . THR A 1 542 ? 19.523 9.557 -18.895 1.00 76.88 542 THR A O 1
ATOM 4394 N N . ASP A 1 543 ? 19.268 7.654 -20.061 1.00 84.81 543 ASP A N 1
ATOM 4395 C CA . ASP A 1 543 ? 18.107 8.075 -20.838 1.00 84.81 543 ASP A CA 1
ATOM 4396 C C . ASP A 1 543 ? 16.819 7.857 -20.026 1.00 84.81 543 ASP A C 1
ATOM 4398 O O . ASP A 1 543 ? 16.606 6.770 -19.485 1.00 84.81 543 ASP A O 1
ATOM 4402 N N . GLU A 1 544 ? 16.003 8.905 -19.893 1.00 84.69 544 GLU A N 1
ATOM 4403 C CA . GLU A 1 544 ? 14.820 8.920 -19.019 1.00 84.69 544 GLU A CA 1
ATOM 4404 C C . GLU A 1 544 ? 13.700 8.008 -19.513 1.00 84.69 544 GLU A C 1
ATOM 4406 O O . GLU A 1 544 ? 13.083 7.306 -18.714 1.00 84.69 544 GLU A O 1
ATOM 4411 N N . GLU A 1 545 ? 13.460 7.986 -20.821 1.00 87.81 545 GLU A N 1
ATOM 4412 C CA . GLU A 1 545 ? 12.421 7.161 -21.433 1.00 87.81 545 GLU A CA 1
ATOM 4413 C C . GLU A 1 545 ? 12.783 5.676 -21.306 1.00 87.81 545 GLU A C 1
ATOM 4415 O O . GLU A 1 545 ? 12.013 4.872 -20.781 1.00 87.81 545 GLU A O 1
ATOM 4420 N N . GLN A 1 546 ? 14.024 5.320 -21.640 1.00 88.25 546 GLN A N 1
ATOM 4421 C CA . GLN A 1 546 ? 14.540 3.967 -21.446 1.00 88.25 546 GLN A CA 1
ATOM 4422 C C . GLN A 1 546 ? 14.566 3.536 -19.981 1.00 88.25 546 GLN A C 1
ATOM 4424 O O . GLN A 1 546 ? 14.500 2.339 -19.700 1.00 88.25 546 GLN A O 1
ATOM 4429 N N . LYS A 1 547 ? 14.673 4.480 -19.040 1.00 87.88 547 LYS A N 1
ATOM 4430 C CA . LYS A 1 547 ? 14.596 4.173 -17.612 1.00 87.88 547 LYS A CA 1
ATOM 4431 C C . LYS A 1 547 ? 13.181 3.781 -17.194 1.00 87.88 547 LYS A C 1
ATOM 4433 O O . LYS A 1 547 ? 13.052 2.853 -16.402 1.00 87.88 547 LYS A O 1
ATOM 4438 N N . GLN A 1 548 ? 12.147 4.428 -17.737 1.00 89.19 548 GLN A N 1
ATOM 4439 C CA . GLN A 1 548 ? 10.762 4.012 -17.484 1.00 89.19 548 GLN A CA 1
ATOM 4440 C C . GLN A 1 548 ? 10.540 2.572 -17.941 1.00 89.19 548 GLN A C 1
ATOM 4442 O O . GLN A 1 548 ? 10.084 1.744 -17.159 1.00 89.19 548 GLN A O 1
ATOM 4447 N N . PHE A 1 549 ? 10.954 2.246 -19.168 1.00 91.44 549 PHE A N 1
ATOM 4448 C CA . PHE A 1 549 ? 10.817 0.887 -19.691 1.00 91.44 549 PHE A CA 1
ATOM 4449 C C . PHE A 1 549 ? 11.615 -0.136 -18.883 1.00 91.44 549 PHE A C 1
ATOM 4451 O O . PHE A 1 549 ? 11.109 -1.206 -18.570 1.00 91.44 549 PHE A O 1
ATOM 4458 N N . LEU A 1 550 ? 12.847 0.206 -18.498 1.00 88.81 550 LEU A N 1
ATOM 4459 C CA . LEU A 1 550 ? 13.681 -0.646 -17.655 1.00 88.81 550 LEU A CA 1
ATOM 4460 C C . LEU A 1 550 ? 13.001 -0.977 -16.318 1.00 88.81 550 LEU A C 1
ATOM 4462 O O . LEU A 1 550 ? 13.004 -2.134 -15.919 1.00 88.81 550 LEU A O 1
ATOM 4466 N N . LEU A 1 551 ? 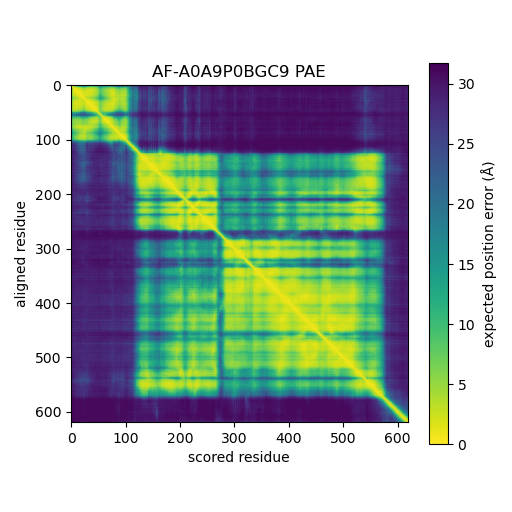12.427 0.013 -15.628 1.00 89.75 551 LEU A N 1
ATOM 4467 C CA . LEU A 1 551 ? 11.788 -0.204 -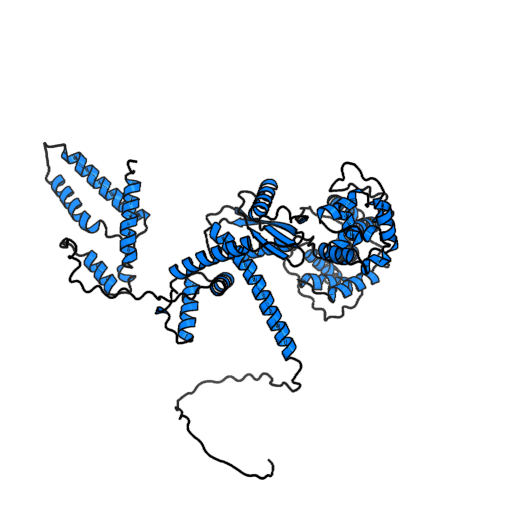14.324 1.00 89.75 551 LEU A CA 1
ATOM 4468 C C . LEU A 1 551 ? 10.555 -1.114 -14.433 1.00 89.75 551 LEU A C 1
ATOM 4470 O O . LEU A 1 551 ? 10.365 -1.966 -13.571 1.00 89.75 551 LEU A O 1
ATOM 4474 N N . LEU A 1 552 ? 9.776 -0.992 -15.513 1.00 89.38 552 LEU A N 1
ATOM 4475 C CA . LEU A 1 552 ? 8.652 -1.894 -15.794 1.00 89.38 552 LEU A CA 1
ATOM 4476 C C . LEU A 1 552 ? 9.119 -3.337 -16.042 1.00 89.38 552 LEU A C 1
ATOM 4478 O O . LEU A 1 552 ? 8.557 -4.271 -15.477 1.00 89.38 552 LEU A O 1
ATOM 4482 N N . VAL A 1 553 ? 10.176 -3.518 -16.841 1.00 88.44 553 VAL A N 1
ATOM 4483 C CA . VAL A 1 553 ? 10.763 -4.842 -17.116 1.00 88.44 553 VAL A CA 1
ATOM 4484 C C . VAL A 1 553 ? 11.306 -5.485 -15.841 1.00 88.44 553 VAL A C 1
ATOM 4486 O O . VAL A 1 553 ? 11.124 -6.680 -15.634 1.00 88.44 553 VAL A O 1
ATOM 4489 N N . LEU A 1 554 ? 11.967 -4.706 -14.981 1.00 87.31 554 LEU A N 1
ATOM 4490 C CA . LEU A 1 554 ? 12.528 -5.208 -13.728 1.00 87.31 554 LEU A CA 1
ATOM 4491 C C . LEU A 1 554 ? 11.440 -5.638 -12.738 1.00 87.31 554 LEU A C 1
ATOM 4493 O O . LEU A 1 554 ? 11.583 -6.695 -12.131 1.00 87.31 554 LEU A O 1
ATOM 4497 N N . ASP A 1 555 ? 10.360 -4.861 -12.600 1.00 85.88 555 ASP A N 1
ATOM 4498 C CA . ASP A 1 555 ? 9.206 -5.235 -11.767 1.00 85.88 555 ASP A CA 1
ATOM 4499 C C . ASP A 1 555 ? 8.567 -6.546 -12.255 1.00 85.88 555 ASP A C 1
ATOM 4501 O O . ASP A 1 555 ? 8.283 -7.441 -11.459 1.00 85.88 555 ASP A O 1
ATOM 4505 N N . MET A 1 556 ? 8.411 -6.698 -13.573 1.00 83.81 556 MET A N 1
ATOM 4506 C CA . MET A 1 556 ? 7.885 -7.919 -14.183 1.00 83.81 556 MET A CA 1
ATOM 4507 C C . MET A 1 556 ? 8.812 -9.124 -13.953 1.00 83.81 556 MET A C 1
ATOM 4509 O O . MET A 1 556 ? 8.362 -10.155 -13.455 1.00 83.81 556 MET A O 1
ATOM 4513 N N . ASN A 1 557 ? 10.111 -8.987 -14.244 1.00 82.12 557 ASN A N 1
ATOM 4514 C CA . ASN A 1 557 ? 11.085 -10.070 -14.084 1.00 82.12 557 ASN A CA 1
ATOM 4515 C C . ASN A 1 557 ? 11.232 -10.500 -12.618 1.00 82.12 557 ASN A C 1
ATOM 4517 O O . ASN A 1 557 ? 11.290 -11.691 -12.336 1.00 82.12 557 ASN A O 1
ATOM 4521 N N . ALA A 1 558 ? 11.222 -9.557 -11.669 1.00 78.75 558 ALA A N 1
ATOM 4522 C CA . ALA A 1 558 ? 11.274 -9.874 -10.241 1.00 78.75 558 ALA A CA 1
ATOM 4523 C C . ALA A 1 558 ? 10.075 -10.733 -9.794 1.00 78.75 558 ALA A C 1
ATOM 4525 O O . ALA A 1 558 ? 10.227 -11.644 -8.979 1.00 78.75 558 ALA A O 1
ATOM 4526 N N . LYS A 1 559 ? 8.882 -10.480 -10.348 1.00 76.81 559 LYS A N 1
ATOM 4527 C CA . LYS A 1 559 ? 7.674 -11.279 -10.079 1.00 76.81 559 LYS A CA 1
ATOM 4528 C C . LYS A 1 559 ? 7.757 -12.676 -10.694 1.00 76.81 559 LYS A C 1
ATOM 4530 O O . LYS A 1 559 ? 7.280 -13.629 -10.082 1.00 76.81 559 LYS A O 1
ATOM 4535 N N . GLU A 1 560 ? 8.341 -12.814 -11.882 1.00 75.50 560 GLU A N 1
ATOM 4536 C CA . GLU A 1 560 ? 8.561 -14.119 -12.515 1.00 75.50 560 GLU A CA 1
ATOM 4537 C C . GLU A 1 560 ? 9.623 -14.945 -11.782 1.00 75.50 560 GLU A C 1
ATOM 4539 O O . GLU A 1 560 ? 9.385 -16.114 -11.481 1.00 75.50 560 GLU A O 1
ATOM 4544 N N . GLU A 1 561 ? 10.753 -14.340 -11.415 1.00 72.12 561 GLU A N 1
ATOM 4545 C CA . GLU A 1 561 ? 11.807 -15.013 -10.651 1.00 72.12 561 GLU A CA 1
ATOM 4546 C C . GLU A 1 561 ? 11.318 -15.462 -9.271 1.00 72.12 561 GLU A C 1
ATOM 4548 O O . GLU A 1 561 ? 11.604 -16.585 -8.866 1.00 72.12 561 GLU A O 1
ATOM 4553 N N . ALA A 1 562 ? 10.518 -14.647 -8.572 1.00 71.31 562 ALA A N 1
ATOM 4554 C CA . ALA A 1 562 ? 9.924 -15.044 -7.295 1.00 71.31 562 ALA A CA 1
ATOM 4555 C C . ALA A 1 562 ? 9.009 -16.276 -7.432 1.00 71.31 562 ALA A C 1
ATOM 4557 O O . ALA A 1 562 ? 9.021 -17.150 -6.567 1.00 71.31 562 ALA A O 1
ATOM 4558 N N . LYS A 1 563 ? 8.244 -16.379 -8.529 1.00 69.38 563 LYS A N 1
ATOM 4559 C CA . LYS A 1 563 ? 7.430 -17.570 -8.826 1.00 69.38 563 LYS A CA 1
ATOM 4560 C C . LYS A 1 563 ? 8.301 -18.795 -9.101 1.00 69.38 563 LYS A C 1
ATOM 4562 O O . LYS A 1 563 ? 7.970 -19.878 -8.632 1.00 69.38 563 LYS A O 1
ATOM 4567 N N . LEU A 1 564 ? 9.400 -18.624 -9.838 1.00 66.56 564 LEU A N 1
ATOM 4568 C CA . LEU A 1 564 ? 10.338 -19.707 -10.142 1.00 66.56 564 LEU A CA 1
ATOM 4569 C C . LEU A 1 564 ? 11.055 -20.207 -8.886 1.00 66.56 564 LEU A C 1
ATOM 4571 O O . LEU A 1 564 ? 11.106 -21.410 -8.669 1.00 66.56 564 LEU A O 1
ATOM 4575 N N . LEU A 1 565 ? 11.567 -19.304 -8.046 1.00 69.06 565 LEU A N 1
ATOM 4576 C CA . LEU A 1 565 ? 12.207 -19.655 -6.775 1.00 69.06 565 LEU A CA 1
ATOM 4577 C C . LEU A 1 565 ? 11.242 -20.407 -5.858 1.00 69.06 565 LEU A C 1
ATOM 4579 O O . LEU A 1 565 ? 11.599 -21.462 -5.351 1.00 69.06 565 LEU A O 1
ATOM 4583 N N . LYS A 1 566 ? 10.000 -19.924 -5.731 1.00 67.44 566 LYS A N 1
ATOM 4584 C CA . LYS A 1 566 ? 8.963 -20.611 -4.953 1.00 67.44 566 LYS A CA 1
ATOM 4585 C C . LYS A 1 566 ? 8.667 -22.008 -5.501 1.00 67.44 566 LYS A C 1
ATOM 4587 O O . LYS A 1 566 ? 8.539 -22.950 -4.734 1.00 67.44 566 LYS A O 1
ATOM 4592 N N . TRP A 1 567 ? 8.608 -22.155 -6.824 1.00 70.75 567 TRP A N 1
ATOM 4593 C CA . TRP A 1 567 ? 8.445 -23.460 -7.462 1.00 70.75 567 TRP A CA 1
ATOM 4594 C C . TRP A 1 567 ? 9.633 -24.395 -7.186 1.00 70.75 567 TRP A C 1
ATOM 4596 O O . TRP A 1 567 ? 9.422 -25.577 -6.939 1.00 70.75 567 TRP A O 1
ATOM 4606 N N . PHE A 1 568 ? 10.870 -23.886 -7.183 1.00 63.00 568 PHE A N 1
ATOM 4607 C CA . PHE A 1 568 ? 12.050 -24.677 -6.814 1.00 63.00 568 PHE A CA 1
ATOM 4608 C C . PHE A 1 568 ? 12.045 -25.090 -5.337 1.00 63.00 568 PHE A C 1
ATOM 4610 O O . PHE A 1 568 ? 12.404 -26.225 -5.041 1.00 63.00 568 PHE A O 1
ATOM 4617 N N . GLU A 1 569 ? 11.628 -24.206 -4.428 1.00 69.88 569 GLU A N 1
ATOM 4618 C CA . GLU A 1 569 ? 11.460 -24.515 -3.000 1.00 69.88 569 GLU A CA 1
ATOM 4619 C C . GLU A 1 569 ? 10.387 -25.600 -2.796 1.00 69.88 569 GLU A C 1
ATOM 4621 O O . GLU A 1 569 ? 10.646 -26.613 -2.154 1.00 69.88 569 GLU A O 1
ATOM 4626 N N . GLU A 1 570 ? 9.224 -25.461 -3.439 1.00 73.62 570 GLU A N 1
ATOM 4627 C CA . GLU A 1 570 ? 8.134 -26.448 -3.386 1.00 73.62 570 GLU A CA 1
ATOM 4628 C C . GLU A 1 570 ? 8.527 -27.793 -4.028 1.00 73.62 570 GLU A C 1
ATOM 4630 O O . GLU A 1 570 ? 8.157 -28.857 -3.530 1.00 73.62 570 GLU A O 1
ATOM 4635 N N . ALA A 1 571 ? 9.303 -27.774 -5.117 1.00 69.25 571 ALA A N 1
ATOM 4636 C CA . ALA A 1 571 ? 9.809 -28.981 -5.772 1.00 69.25 571 ALA A CA 1
ATOM 4637 C C . ALA A 1 571 ? 10.902 -29.680 -4.947 1.00 69.25 571 ALA A C 1
ATOM 4639 O O . ALA A 1 571 ? 10.961 -30.910 -4.926 1.00 69.25 571 ALA A O 1
ATOM 4640 N N . SER A 1 572 ? 11.735 -28.903 -4.250 1.00 58.12 572 SER A N 1
ATOM 4641 C CA . SER A 1 572 ? 12.698 -29.395 -3.261 1.00 58.12 572 SER A CA 1
ATOM 4642 C C . SER A 1 572 ? 11.973 -30.101 -2.114 1.00 58.12 572 SER A C 1
ATOM 4644 O O . SER A 1 572 ? 12.310 -31.240 -1.789 1.00 58.12 572 SER A O 1
ATOM 4646 N N . ASP A 1 573 ? 10.915 -29.491 -1.577 1.00 50.94 573 ASP A N 1
ATOM 4647 C CA . ASP A 1 573 ? 10.115 -30.073 -0.494 1.00 50.94 573 ASP A CA 1
ATOM 4648 C C . ASP A 1 573 ? 9.360 -31.342 -0.937 1.00 50.94 573 ASP A C 1
ATOM 4650 O O . ASP A 1 573 ? 9.291 -32.313 -0.185 1.00 50.94 573 ASP A O 1
ATOM 4654 N N . CYS A 1 574 ? 8.890 -31.411 -2.190 1.00 47.03 574 CYS A N 1
ATOM 4655 C CA . CYS A 1 574 ? 8.285 -32.628 -2.755 1.00 47.03 574 CYS A CA 1
ATOM 4656 C C . CYS A 1 574 ? 9.293 -33.769 -2.991 1.00 47.03 574 CYS A C 1
ATOM 4658 O O . CYS A 1 574 ? 8.891 -34.926 -3.110 1.00 47.03 574 CYS A O 1
ATOM 4660 N N . SER A 1 575 ? 10.593 -33.470 -3.063 1.00 45.75 575 SER A N 1
ATOM 4661 C CA . SER A 1 575 ? 11.655 -34.479 -3.196 1.00 45.75 575 SER A CA 1
ATOM 4662 C C . SER A 1 575 ? 12.196 -34.993 -1.851 1.00 45.75 575 SER A C 1
ATOM 4664 O O . SER A 1 575 ? 12.994 -35.927 -1.833 1.00 45.75 575 SER A O 1
ATOM 4666 N N . GLY A 1 576 ? 11.732 -34.431 -0.726 1.00 39.53 576 GLY A N 1
ATOM 4667 C CA . GLY A 1 576 ? 12.174 -34.777 0.631 1.00 39.53 576 GLY A CA 1
ATOM 4668 C C . GLY A 1 576 ? 11.472 -35.976 1.285 1.00 39.53 576 GLY A C 1
ATOM 4669 O O . GLY A 1 576 ? 11.950 -36.472 2.303 1.00 39.53 576 GLY A O 1
ATOM 4670 N N . GLU A 1 577 ? 10.385 -36.498 0.711 1.00 36.38 577 GLU A N 1
ATOM 4671 C CA . GLU A 1 577 ? 9.680 -37.684 1.229 1.00 36.38 577 GLU A CA 1
ATOM 4672 C C . GLU A 1 577 ? 10.029 -38.959 0.442 1.00 36.38 577 GLU A C 1
ATOM 4674 O O . GLU A 1 577 ? 9.158 -39.644 -0.079 1.00 36.38 577 GLU A O 1
ATOM 4679 N N . SER A 1 578 ? 11.318 -39.296 0.314 1.00 34.94 578 SER A N 1
ATOM 4680 C CA . SER A 1 578 ? 11.761 -40.689 0.087 1.00 34.94 578 SER A CA 1
ATOM 4681 C C . SER A 1 578 ? 13.283 -40.866 0.158 1.00 34.94 578 SER A C 1
ATOM 4683 O O . SER A 1 578 ? 13.918 -41.216 -0.825 1.00 34.94 578 SER A O 1
ATOM 4685 N N . SER A 1 579 ? 13.880 -40.716 1.343 1.00 30.30 579 SER A N 1
ATOM 4686 C CA . SER A 1 579 ? 15.029 -41.552 1.745 1.00 30.30 579 SER A CA 1
ATOM 4687 C C . SER A 1 579 ? 15.426 -41.269 3.189 1.00 30.30 579 SER A C 1
ATOM 4689 O O . SER A 1 579 ? 16.143 -40.319 3.494 1.00 30.30 579 SER A O 1
ATOM 4691 N N . SER A 1 580 ? 14.990 -42.140 4.092 1.00 30.09 580 SER A N 1
ATOM 4692 C CA . SER A 1 580 ? 15.653 -42.347 5.371 1.00 30.09 580 SER A CA 1
ATOM 4693 C C . SER A 1 580 ? 16.958 -43.116 5.140 1.00 30.09 580 SER A C 1
ATOM 4695 O O . SER A 1 580 ? 16.881 -44.293 4.797 1.00 30.09 580 SER A O 1
ATOM 4697 N N . SER A 1 581 ? 18.120 -42.494 5.359 1.00 28.44 581 SER A N 1
ATOM 4698 C CA . SER A 1 581 ? 19.277 -43.125 6.027 1.00 28.44 581 SER A CA 1
ATOM 4699 C C . SER A 1 581 ? 20.535 -42.245 5.980 1.00 28.44 581 SER A C 1
ATOM 4701 O O . SER A 1 581 ? 21.107 -42.054 4.914 1.00 28.44 581 SER A O 1
ATOM 4703 N N . ALA A 1 582 ? 20.970 -41.832 7.174 1.00 29.08 582 ALA A N 1
ATOM 4704 C CA . ALA A 1 582 ? 22.354 -41.637 7.624 1.00 29.08 582 ALA A CA 1
ATOM 4705 C C . ALA A 1 582 ? 23.276 -40.630 6.894 1.00 29.08 582 ALA A C 1
ATOM 4707 O O . ALA A 1 582 ? 23.966 -40.974 5.939 1.00 29.08 582 ALA A O 1
ATOM 4708 N N . ASP A 1 583 ? 23.418 -39.447 7.504 1.00 27.69 583 ASP A N 1
ATOM 4709 C CA . ASP A 1 583 ? 24.731 -38.812 7.734 1.00 27.69 583 ASP A CA 1
ATOM 4710 C C . ASP A 1 583 ? 25.598 -39.755 8.598 1.00 27.69 583 ASP A C 1
ATOM 4712 O O . ASP A 1 583 ? 25.045 -40.410 9.495 1.00 27.69 583 ASP A O 1
ATOM 4716 N N . PRO A 1 584 ? 26.924 -39.866 8.370 1.00 34.47 584 PRO A N 1
ATOM 4717 C CA . PRO A 1 584 ? 27.830 -38.817 8.864 1.00 34.47 584 PRO A CA 1
ATOM 4718 C C . PRO A 1 584 ? 29.106 -38.620 8.029 1.00 34.47 584 PRO A C 1
ATOM 4720 O O . PRO A 1 584 ? 29.709 -39.597 7.610 1.00 34.47 584 PRO A O 1
ATOM 4723 N N . PHE A 1 585 ? 29.621 -37.394 7.915 1.00 25.42 585 PHE A N 1
ATOM 4724 C CA . PHE A 1 585 ? 31.077 -37.203 7.935 1.00 25.42 585 PHE A CA 1
ATOM 4725 C C . PHE A 1 585 ? 31.440 -35.880 8.607 1.00 25.42 585 PHE A C 1
ATOM 4727 O O . PHE A 1 585 ? 31.093 -34.796 8.144 1.00 25.42 585 PHE A O 1
ATOM 4734 N N . GLU A 1 586 ? 32.099 -36.051 9.750 1.00 29.11 586 GLU A N 1
ATOM 4735 C CA . GLU A 1 586 ? 32.754 -35.049 10.574 1.00 29.11 586 GLU A CA 1
ATOM 4736 C C . GLU A 1 586 ? 33.945 -34.414 9.850 1.00 29.11 586 GLU A C 1
ATOM 4738 O O . GLU A 1 586 ? 34.609 -35.038 9.017 1.00 29.11 586 GLU A O 1
ATOM 4743 N N . ASP A 1 587 ? 34.211 -33.172 10.249 1.00 29.45 587 ASP A N 1
ATOM 4744 C CA . ASP A 1 587 ? 35.433 -32.421 10.004 1.00 29.45 587 ASP A CA 1
ATOM 4745 C C . ASP A 1 587 ? 36.686 -33.259 10.299 1.00 29.45 587 ASP A C 1
ATOM 4747 O O . ASP A 1 587 ? 36.809 -33.876 11.360 1.00 29.45 587 ASP A O 1
ATOM 4751 N N . ASN A 1 588 ? 37.666 -33.216 9.396 1.00 28.19 588 ASN A N 1
ATOM 4752 C CA . ASN A 1 588 ? 39.047 -33.447 9.789 1.00 28.19 588 ASN A CA 1
ATOM 4753 C C . ASN A 1 588 ? 39.992 -32.581 8.957 1.00 28.19 588 ASN A C 1
ATOM 4755 O O . ASN A 1 588 ? 40.149 -32.755 7.747 1.00 28.19 588 ASN A O 1
ATOM 4759 N N . ASP A 1 589 ? 40.605 -31.640 9.663 1.00 28.50 589 ASP A N 1
ATOM 4760 C CA . ASP A 1 589 ? 41.708 -30.804 9.229 1.00 28.50 589 ASP A CA 1
ATOM 4761 C C . ASP A 1 589 ? 42.955 -31.666 8.964 1.00 28.50 589 ASP A C 1
ATOM 4763 O O . ASP A 1 589 ? 43.319 -32.529 9.764 1.00 28.50 589 ASP A O 1
ATOM 4767 N N . GLY A 1 590 ? 43.640 -31.420 7.846 1.00 26.95 590 GLY A N 1
ATOM 4768 C CA . GLY A 1 590 ? 44.853 -32.146 7.471 1.00 26.95 590 GLY A CA 1
ATOM 4769 C C . GLY A 1 590 ? 45.604 -31.474 6.326 1.00 26.95 590 GLY A C 1
ATOM 4770 O O . GLY A 1 590 ? 45.402 -31.780 5.157 1.00 26.95 590 GLY A O 1
ATOM 4771 N N . GLU A 1 591 ? 46.468 -30.536 6.688 1.00 26.48 591 GLU A N 1
ATOM 4772 C CA . GLU A 1 591 ? 47.473 -29.877 5.853 1.00 26.48 591 GLU A CA 1
ATOM 4773 C C . GLU A 1 591 ? 48.614 -30.864 5.505 1.00 26.48 591 GLU A C 1
ATOM 4775 O O . GLU A 1 591 ? 49.183 -31.433 6.431 1.00 26.48 591 GLU A O 1
ATOM 4780 N N . PHE A 1 592 ? 48.940 -31.090 4.215 1.00 26.17 592 PHE A N 1
ATOM 4781 C CA . PHE A 1 592 ? 50.316 -31.058 3.651 1.00 26.17 592 PHE A CA 1
ATOM 4782 C C . PHE A 1 592 ? 50.413 -31.451 2.151 1.00 26.17 592 PHE A C 1
ATOM 4784 O O . PHE A 1 592 ? 50.138 -32.577 1.752 1.00 26.17 592 PHE A O 1
ATOM 4791 N N . ASP A 1 593 ? 50.830 -30.458 1.362 1.00 25.50 593 ASP A N 1
ATOM 4792 C CA . ASP A 1 593 ? 51.843 -30.387 0.287 1.00 25.50 593 ASP A CA 1
ATOM 4793 C C . ASP A 1 593 ? 52.103 -31.507 -0.767 1.00 25.50 593 ASP A C 1
ATOM 4795 O O . ASP A 1 593 ? 52.530 -32.618 -0.472 1.00 25.50 593 ASP A O 1
ATOM 4799 N N . VAL A 1 594 ? 51.946 -31.078 -2.033 1.00 27.11 594 VAL A N 1
ATOM 4800 C CA . VAL A 1 594 ? 52.701 -31.328 -3.289 1.00 27.11 594 VAL A CA 1
ATOM 4801 C C . VAL A 1 594 ? 53.368 -32.696 -3.529 1.00 27.11 594 VAL A C 1
ATOM 4803 O O . VAL A 1 594 ? 54.389 -33.028 -2.940 1.00 27.11 594 VAL A O 1
ATOM 4806 N N . THR A 1 595 ? 52.913 -33.401 -4.577 1.00 28.67 595 THR A N 1
ATOM 4807 C CA . THR A 1 595 ? 53.723 -33.805 -5.757 1.00 28.67 595 THR A CA 1
ATOM 4808 C C . THR A 1 595 ? 52.856 -34.526 -6.809 1.00 28.67 595 THR A C 1
ATOM 4810 O O . THR A 1 595 ? 52.208 -35.524 -6.522 1.00 28.67 595 THR A O 1
ATOM 4813 N N . ASP A 1 596 ? 52.868 -34.010 -8.040 1.00 27.02 596 ASP A N 1
ATOM 4814 C CA . ASP A 1 596 ? 52.528 -34.716 -9.293 1.00 27.02 596 ASP A CA 1
ATOM 4815 C C . ASP A 1 596 ? 53.863 -35.258 -9.865 1.00 27.02 596 ASP A C 1
ATOM 4817 O O . ASP A 1 596 ? 54.897 -34.613 -9.637 1.00 27.02 596 ASP A O 1
ATOM 4821 N N . PRO A 1 597 ? 53.918 -36.417 -10.556 1.00 38.41 597 PRO A N 1
ATOM 4822 C CA . PRO A 1 597 ? 53.646 -36.384 -11.995 1.00 38.41 597 PRO A CA 1
ATOM 4823 C C . PRO A 1 597 ? 52.975 -37.649 -12.582 1.00 38.41 597 PRO A C 1
ATOM 4825 O O . PRO A 1 597 ? 53.442 -38.771 -12.404 1.00 38.41 597 PRO A O 1
ATOM 4828 N N . THR A 1 598 ? 51.984 -37.405 -13.446 1.00 25.92 598 THR A N 1
ATOM 4829 C CA . THR A 1 598 ? 51.727 -38.066 -14.749 1.00 25.92 598 THR A CA 1
ATOM 4830 C C . THR A 1 598 ? 51.510 -39.588 -14.804 1.00 25.92 598 THR A C 1
ATOM 4832 O O . THR A 1 598 ? 52.446 -40.351 -14.596 1.00 25.92 598 THR A O 1
ATOM 4835 N N . PHE A 1 599 ? 50.351 -40.026 -15.321 1.00 24.70 599 PHE A N 1
ATOM 4836 C CA . PHE A 1 599 ? 50.275 -40.921 -16.495 1.00 24.70 599 PHE A CA 1
ATOM 4837 C C . PHE A 1 599 ? 48.850 -40.962 -17.091 1.00 24.70 599 PHE A C 1
ATOM 4839 O O . PHE A 1 599 ? 47.855 -40.995 -16.373 1.00 24.70 599 PHE A O 1
ATOM 4846 N N . GLU A 1 600 ? 48.788 -40.921 -18.421 1.00 28.94 600 GLU A N 1
ATOM 4847 C CA . GLU A 1 600 ? 47.599 -40.898 -19.288 1.00 28.94 600 GLU A CA 1
ATOM 4848 C C . GLU A 1 600 ? 46.833 -42.247 -19.373 1.00 28.94 600 GLU A C 1
ATOM 4850 O O . GLU A 1 600 ? 47.362 -43.285 -18.970 1.00 28.94 600 GLU A O 1
ATOM 4855 N N . PRO A 1 601 ? 45.586 -42.251 -19.903 1.00 36.12 601 PRO A N 1
ATOM 4856 C CA . PRO A 1 601 ? 44.611 -43.342 -19.782 1.00 36.12 601 PRO A CA 1
ATOM 4857 C C . PRO A 1 601 ? 44.624 -44.304 -20.987 1.00 36.12 601 PRO A C 1
ATOM 4859 O O . PRO A 1 601 ? 45.279 -44.032 -21.995 1.00 36.12 601 PRO A O 1
ATOM 4862 N N . PRO A 1 602 ? 43.784 -45.359 -20.974 1.00 29.67 602 PRO A N 1
ATOM 4863 C CA . PRO A 1 602 ? 43.224 -45.825 -22.235 1.00 29.67 602 PRO A CA 1
ATOM 4864 C C . PRO A 1 602 ? 41.700 -45.990 -22.249 1.00 29.67 602 PRO A C 1
ATOM 4866 O O . PRO A 1 602 ? 41.028 -46.264 -21.257 1.00 29.67 602 PRO A O 1
ATOM 4869 N N . ASN A 1 603 ? 41.210 -45.804 -23.471 1.00 28.23 603 ASN A N 1
ATOM 4870 C CA . ASN A 1 603 ? 39.842 -45.857 -23.952 1.00 28.23 603 ASN A CA 1
ATOM 4871 C C . ASN A 1 603 ? 39.171 -47.240 -23.888 1.00 28.23 603 ASN A C 1
ATOM 4873 O O . ASN A 1 603 ? 39.797 -48.296 -23.858 1.00 28.23 603 ASN A O 1
ATOM 4877 N N . SER A 1 604 ? 37.850 -47.144 -23.997 1.00 28.33 604 SER A N 1
ATOM 4878 C CA . SER A 1 604 ? 36.828 -48.128 -24.348 1.00 28.33 604 SER A CA 1
ATOM 4879 C C . SER A 1 604 ? 37.163 -49.130 -25.470 1.00 28.33 604 SER A C 1
ATOM 4881 O O . SER A 1 604 ? 37.740 -48.772 -26.493 1.00 28.33 604 SER A O 1
ATOM 4883 N N . SER A 1 605 ? 36.650 -50.365 -25.354 1.00 27.95 605 SER A N 1
ATOM 4884 C CA . SER A 1 605 ? 35.671 -50.949 -26.303 1.00 27.95 605 SER A CA 1
ATOM 4885 C C . SER A 1 605 ? 35.290 -52.418 -26.008 1.00 27.95 605 SER A C 1
ATOM 4887 O O . SER A 1 605 ? 36.117 -53.251 -25.663 1.00 27.95 605 SER A O 1
ATOM 4889 N N . SER A 1 606 ? 33.995 -52.685 -26.234 1.00 28.02 606 SER A N 1
ATOM 4890 C CA . SER A 1 606 ? 33.363 -53.904 -26.784 1.00 28.02 606 SER A CA 1
ATOM 4891 C C . SER A 1 606 ? 33.298 -55.233 -26.000 1.00 28.02 606 SER A C 1
ATOM 4893 O O . SER A 1 606 ? 34.241 -56.008 -25.960 1.00 28.02 606 SER A O 1
ATOM 4895 N N . SER A 1 607 ? 32.064 -55.526 -25.556 1.00 26.75 607 SER A N 1
ATOM 4896 C CA . SER A 1 607 ? 31.245 -56.733 -25.825 1.00 26.75 607 SER A CA 1
ATOM 4897 C C . SER A 1 607 ? 31.800 -58.147 -25.580 1.00 26.75 607 SER A C 1
ATOM 4899 O O . SER A 1 607 ? 32.671 -58.606 -26.311 1.00 26.75 607 SER A O 1
ATOM 4901 N N . SER A 1 608 ? 31.114 -58.927 -24.732 1.00 28.23 608 SER A N 1
ATOM 4902 C CA . SER A 1 608 ? 30.286 -60.107 -25.104 1.00 28.23 608 SER A CA 1
ATOM 4903 C C . SER A 1 608 ? 29.940 -60.995 -23.887 1.00 28.23 608 SER A C 1
ATOM 4905 O O . SER A 1 608 ? 30.722 -61.040 -22.953 1.00 28.23 608 SER A O 1
ATOM 4907 N N . GLY A 1 609 ? 28.739 -61.615 -23.934 1.00 26.53 609 GLY A N 1
ATOM 4908 C CA . GLY A 1 609 ? 28.179 -62.811 -23.244 1.00 26.53 609 GLY A CA 1
ATOM 4909 C C . GLY A 1 609 ? 28.821 -63.324 -21.946 1.00 26.53 609 GLY A C 1
ATOM 4910 O O . GLY A 1 609 ? 30.026 -63.412 -21.830 1.00 26.53 609 GLY A O 1
ATOM 4911 N N . GLY A 1 610 ? 28.106 -63.779 -20.924 1.00 26.59 610 GLY A N 1
ATOM 4912 C CA . GLY A 1 610 ? 26.761 -64.327 -20.818 1.00 26.59 610 GLY A CA 1
ATOM 4913 C C . GLY A 1 610 ? 26.806 -65.428 -19.743 1.00 26.59 610 GLY A C 1
ATOM 4914 O O . GLY A 1 610 ? 27.790 -66.150 -19.669 1.00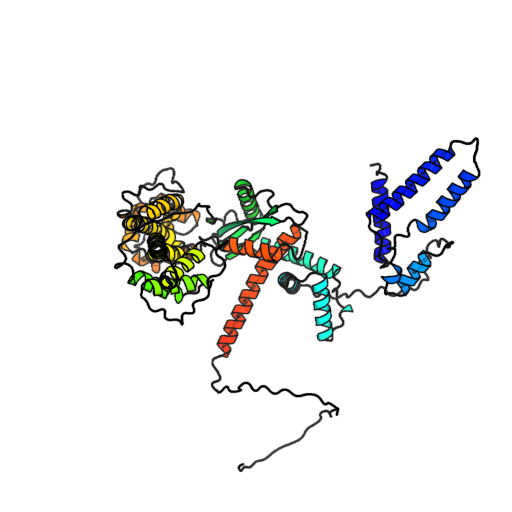 26.59 610 GLY A O 1
ATOM 4915 N N . SER A 1 611 ? 25.719 -65.561 -18.979 1.00 27.00 611 SER A N 1
ATOM 4916 C CA . SER A 1 611 ? 25.305 -66.745 -18.201 1.00 27.00 611 SER A CA 1
ATOM 4917 C C . SER A 1 611 ? 26.055 -67.169 -16.919 1.00 27.00 611 SER A C 1
ATOM 4919 O O . SER A 1 611 ? 27.260 -67.389 -16.905 1.00 27.00 611 SER A O 1
ATOM 4921 N N . SER A 1 612 ? 25.203 -67.485 -15.928 1.00 29.38 612 SER A N 1
ATOM 4922 C CA . SER A 1 612 ? 25.290 -68.496 -14.853 1.00 29.38 612 SER A CA 1
ATOM 4923 C C . SER A 1 612 ? 26.150 -68.236 -13.608 1.00 29.38 612 SER A C 1
ATOM 4925 O O . SER A 1 612 ? 27.357 -68.431 -13.609 1.00 29.38 612 SER A O 1
ATOM 4927 N N . ASP A 1 613 ? 25.417 -67.880 -12.548 1.00 30.22 613 ASP A N 1
ATOM 4928 C CA . ASP A 1 613 ? 25.230 -68.643 -11.304 1.00 30.22 613 ASP A CA 1
ATOM 4929 C C . ASP A 1 613 ? 26.370 -68.886 -10.295 1.00 30.22 613 ASP A C 1
ATOM 4931 O O . ASP A 1 613 ? 27.486 -69.282 -10.602 1.00 30.22 613 ASP A O 1
ATOM 4935 N N . GLU A 1 614 ? 25.918 -68.760 -9.040 1.00 30.97 614 GLU A N 1
ATOM 4936 C CA . GLU A 1 614 ? 26.395 -69.363 -7.790 1.00 30.97 614 GLU A CA 1
ATOM 4937 C C . GLU A 1 614 ? 27.520 -68.693 -6.967 1.00 30.97 614 GLU A C 1
ATOM 4939 O O . GLU A 1 614 ? 28.708 -68.940 -7.110 1.00 30.97 614 GLU A O 1
ATOM 4944 N N . ASN A 1 615 ? 27.045 -67.943 -5.961 1.00 30.72 615 ASN A N 1
ATOM 4945 C CA . ASN A 1 615 ? 27.148 -68.266 -4.528 1.00 30.72 615 ASN A CA 1
ATOM 4946 C C . ASN A 1 615 ? 28.515 -68.238 -3.788 1.00 30.72 615 ASN A C 1
ATOM 4948 O O . ASN A 1 615 ? 29.452 -68.957 -4.102 1.00 30.72 615 ASN A O 1
ATOM 4952 N N . ILE A 1 616 ? 28.463 -67.559 -2.623 1.00 31.27 616 ILE A N 1
ATOM 4953 C CA . ILE A 1 616 ? 29.053 -67.931 -1.311 1.00 31.27 616 ILE A CA 1
ATOM 4954 C C . ILE A 1 616 ? 30.342 -67.207 -0.810 1.00 31.27 616 ILE A C 1
ATOM 4956 O O . ILE A 1 616 ? 31.477 -67.526 -1.135 1.00 31.27 616 ILE A O 1
ATOM 4960 N N . THR A 1 617 ? 30.083 -66.336 0.185 1.00 30.05 617 THR A N 1
ATOM 4961 C CA . THR A 1 617 ? 30.807 -66.025 1.452 1.00 30.05 617 THR A CA 1
ATOM 4962 C C . THR A 1 617 ? 32.015 -65.076 1.566 1.00 30.05 617 THR A C 1
ATOM 4964 O O . THR A 1 617 ? 33.120 -65.369 1.137 1.00 30.05 617 THR A O 1
ATOM 4967 N N . ARG A 1 618 ? 31.781 -64.058 2.420 1.00 32.56 618 ARG A N 1
ATOM 4968 C CA . ARG A 1 618 ? 32.551 -63.609 3.610 1.00 32.56 618 ARG A CA 1
ATOM 4969 C C . ARG A 1 618 ? 34.071 -63.403 3.470 1.00 32.56 618 ARG A C 1
ATOM 4971 O O . ARG A 1 618 ? 34.836 -64.341 3.676 1.00 32.56 618 ARG A O 1
ATOM 4978 N N . LYS A 1 619 ? 34.492 -62.138 3.487 1.00 33.78 619 LYS A N 1
ATOM 4979 C CA . LYS A 1 619 ? 34.989 -61.461 4.702 1.00 33.78 619 LYS A CA 1
ATOM 4980 C C . LYS A 1 619 ? 34.980 -59.952 4.520 1.00 33.78 619 LYS A C 1
ATOM 4982 O O . LYS A 1 619 ? 35.213 -59.523 3.373 1.00 33.78 619 LYS A O 1
#

Nearest PDB structures (foldseek):
  6xg8-assembly1_A  TM=4.095E-01  e=1.440E-02  Acetivibrio thermocellus ATCC 27405
  2ygk-assembly1_B  TM=2.352E-01  e=3.576E-01  Saccharolobus solfataricus
  6z88-assembly1_J  TM=2.202E-01  e=1.989E+00  Homo sapiens
  6z88-assembly1_A  TM=2.370E-01  e=2.707E+00  Homo sapiens
  6z88-assembly1_H  TM=2.210E-01  e=3.373E+00  Homo sapiens

Solvent-accessible surface area (backbone atoms only — not comparable to full-atom values): 36737 Å² total; per-residue (Å²): 130,88,74,52,74,67,57,52,28,46,49,54,40,51,56,53,49,53,54,37,55,74,58,71,48,52,57,54,60,68,72,58,49,26,50,52,49,48,53,53,52,52,54,48,53,55,55,58,65,59,66,74,58,77,88,69,84,47,70,69,57,57,50,52,50,50,54,53,57,61,50,55,80,54,63,81,69,48,60,28,95,61,30,76,79,70,46,85,49,68,68,54,38,50,48,54,53,60,73,67,54,84,88,68,80,83,70,73,76,75,73,91,80,81,70,86,70,76,75,73,77,75,67,28,79,44,79,82,80,47,63,64,60,42,43,52,40,54,70,69,64,45,40,46,61,55,43,28,50,54,53,41,51,52,28,52,77,70,75,39,70,54,63,51,35,49,52,51,36,73,48,41,46,54,46,42,55,52,40,30,48,51,51,42,53,48,49,56,72,68,60,72,78,96,52,57,25,30,40,23,43,42,79,42,82,39,74,40,90,89,47,97,48,69,29,22,36,36,25,33,31,39,33,22,68,95,45,74,46,75,77,50,56,52,81,33,87,53,80,44,72,64,52,50,49,50,54,52,51,53,50,36,56,75,54,72,36,66,92,37,54,65,45,79,27,65,88,79,92,83,86,91,88,73,80,58,53,77,75,89,66,86,91,49,46,69,64,49,38,54,52,35,56,55,55,67,74,45,93,65,99,45,71,66,56,53,46,45,37,50,50,42,25,47,74,66,72,47,82,68,98,59,92,85,79,89,72,83,83,78,82,67,95,81,53,54,69,67,56,52,51,46,48,35,46,49,48,59,75,48,38,89,80,49,95,66,52,74,65,55,48,40,45,36,50,44,52,35,50,46,37,56,75,47,46,50,60,51,60,74,47,56,59,41,41,26,44,38,28,57,50,54,54,49,48,53,38,50,36,59,60,33,34,70,35,21,47,55,37,23,50,54,48,48,65,52,51,58,76,62,34,42,36,56,10,35,42,44,34,50,35,37,78,63,24,86,87,54,49,62,71,55,51,48,48,29,56,58,26,38,76,39,84,50,65,97,73,77,52,68,62,47,86,78,72,74,89,54,44,81,79,59,56,76,38,80,38,38,17,41,50,19,60,49,38,37,62,64,64,69,39,76,63,70,62,70,80,48,63,64,88,52,38,89,78,32,66,56,46,51,56,40,39,52,50,49,67,39,36,69,62,52,48,62,66,14,55,50,41,45,50,53,43,74,72,50,63,87,65,78,58,84,50,70,69,62,41,50,22,45,53,44,45,47,57,52,49,53,56,52,49,53,52,50,54,50,49,51,53,54,51,52,60,70,64,64,83,78,74,94,78,80,87,84,86,80,92,78,92,81,92,82,85,91,85,86,84,88,85,86,86,85,84,89,85,83,89,81,88,80,86,84,88,82,89,88,83,89,132

pLDDT: mean 77.04, std 19.09, range [24.7, 97.44]

Foldseek 3Di:
DPDDLLRVLLVVLVVLVVVCVVLVFAFDDSVVLSVLSVVLVVLVVVLVVVVPVPPDPDPVSVVSVVVSVQCVLCSSVGGDPCRLVVDPDVVSNVVVVVSPDPPDDPPPDDDPPDDPDDPDQPAQPDEPDDLQLLLVCLLVLHALVNQLVVVCVVCVVVVHHCRNYNSHSVSSVVSSLVSLVVVLVCCLVVPDDPAAKEKFKDWDWDQALPDRDTWIWIFIWIFFLPDTATQWTDTHRDPDPVRNVVVNVVSCVSSVCPLRYLHYAYDDDDDDDDWFFDDDDVPCLVVLLVVLLVVLVDDDPDVLLNLLSCLLCVLSVHDDPDDDDDDDQDDDPPDDPSSVLSVLSVCLVVVVVDPDDPRRNRRSVLSNVCSSRAVSVLVVCVQFLLCVLVSLLVNLLVLVVCCNTIVVRSVVVNVVSLQVNQCLFQQNLLSPCLDPPQDLVNNLLLLVQLDAADDPDTDSRDHDDSPCSNVDDSSVSYYVCNVVNCVSRVQDPPCSVPRSVCLVVDPSSVVVSSRSRRDGNHNVSNVVLVVLCVVNVNRYDSDPVSVGSSSSSNVVVVVVVVVVVVVVVVVVVVVPPDDDDDDDDDDDDDDDDDDDDDDDDDDDDDDDDDDDDDDDDDD

Mean predicted aligned error: 18.01 Å

Radius of gyration: 37.7 Å; Cα contacts (8 Å, |Δi|>4): 641; chains: 1; bounding box: 90×117×99 Å

Sequence (619 aa):
MKQTNRNSANSAACDVMALWERAGIPTKLKKDVIKKIENKFNEWQKLKKNKENKFKRSEGLRNKEKEWQNCLEDLFDIAHADALNRITIEEDRLFLIEQRKRGRPVRAGPSTADLEVPPKRKRGRKNIFDERLSASLDYAKLSDRKAAVVLTSMLKSTGTNPSEFNINSSSIRRQRIKQRQRVAESLKKEFNPNTPLAVHWDGKRIEDIIGHKTVDRLPILVSGQGVDQLLAVPKLSHGTGEACASAVYDTILSWNLSDKIKCFCFDTTAVNTDPDALRCVENIVGSTISFAEKQLNDYQPRDDYKKLLTLTIIFLGGVPNKRISFRAPAGLHRARWMAKSIYCLKIFMFRDQFKLTKNELKAITEICVFVVTIYVRCWFQAPVATSAPRNDLWLLKNLKKFENINKAMSKKALTKFLGHLWYLSEELVALAFFDEEVSLEIKQKMVIALNEEGPDYSPKRITLDLSHIEEKNIEDFVTSNTLRFFRILGIPSAFLQKEPRLWEEDEDYKASREIVRSMRVVNDIAERGVALIEEFYKLITTDEEQKQFLLLVLDMNAKEEAKLLKWFEEASDCSGESSSSADPFEDNDGEFDVTDPTFEPPNSSSSSGGSSDENITRK